Protein AF-A0A4U5VCC0-F1 (afdb_monomer_lite)

InterPro domains:
  IPR007768 Suppressor of fused [PTHR10928] (383-660)
  IPR020941 Suppressor of fused-like domain [PF05076] (296-382)
  IPR024314 Suppressor of fused C-terminal [PF12470] (432-649)
  IPR029063 S-adenosyl-L-methionine-dependent methyltransferase superfamily [G3DSA:3.40.50.150] (27-271)
  IPR029063 S-adenosyl-L-methionine-dependent methyltransferase superfamily [SSF53335] (46-266)
  IPR037181 Suppressor of fused, N-terminal [SSF103359] (263-441)
  IPR038489 Suppressor of fused, C-terminal domain superfamily [G3DSA:3.30.1360.230] (529-660)

Sequence (660 aa):
MDAVTETVTIGTLPPLHFLNETVFEKTASERKDEENILSRTSEQRSDLISGVYEGGLKVWECTYDLLELIEKDGETFGGKAILDLGCGAGLLGILALKRGAKQVHFQDYNSTVVEQLTVPNVILNCQEDDKVDSDDEEGSGKGKIQEKFGSKIKVKEEEDVEEGSPAPKKRAIDLSEQPLLAKCRFFSGDWSTFLALVKKEDPQPKYDIIFTSETIYNTAYYPTLHETLHKLLSPGGLVYLATKSHYFGVGGGLHLFETFVEQRGLQAIYGECRRLYPEQANPLQVTAIVKYWLGGPDPLDYISMYRSMGCPAQDIQEHWHYVSFGLSDLYGDNRVHEFTGPDGPSGFGFELTFRLKREVGETAPPTWPAELMQGLARYVFQSEELQAAQQWNGQGILELMRGVRVAGGPWLITDMRRGETIFDIDPHLQQERVDQGIETEGSNLSGVSAKCVWDDLSRPPEDEEDSRSICIGSQPRRLSDKDTEQIRETLRKGLEFNSKAALPPINSQRQSHERPPSRKDSLESESSAAIVPHELVRTRQLESVHLKFNQESGTLLPLCLRGRLLHGRHFTYKSINGDTAITFVSTGVEGAFATEEHPYAAHGPWLQILLTEEFVEQMLGDLQELNTREETKLPKEYSWPEKKLKISVLPDSVFDNPLQ

Foldseek 3Di:
DDQPWDWDDADPFDIAIFGALVSLQVCVVVDDDVPCLSVVCNVPVDCDDPPDHSDQRDDDPQVVVVVNVCVVVVDAQAAFEEEAEQQRQVRVQLSSLVRHHQAYEYEHADPCSQPPHNVVSSVVSQPPVVPPPPDDDDDDDDDDDDDDDDDDDDDDDDDDDDDDDDDDDDDDDDPPPGPSVVRYHYYYRDLVVVLVVQVVDVVRAAGLEYEYEAPFLAVLCLVSVVCSCVVRHDVNHYYDYTYAQHHPPRGTHDVVSVVVVQFPQVVVVLVVVCVQCVVCNDADKDAQPQAVLNVGLFQFGMKGKDWDPFDVVQLGATWIKIKTHGQFQRGQPPSPADRPDPPDAGRNNDIDMATAHDDPPDPHDDCVVVVVRSCVVPDDDDDVLVVLCQLFNDVLSVVLLCVPSQCAHVNHHDYPPDPDDSCRVPVCCVVVRSVVRLLPVFGLQQEDAFQKAKDFPPDDCVVVVVVCVCPDDPDRPADPPVNVVLVVVSRVVSVVVPPPPPDDDDDDDDDDDDDDDDDAAESDDDDDDDDDDDPDQDKDFGQAMEMEHALVVLLCLLSQLSRAQLVQHKYKYAYPQGRAMEIEGEQNYHPDPQDPVRQWMDRSRYIYGYDYNVVSVVVCVVSVVSNDPDPDDDFDKDDDVVSNYIYTHHHPVVRVDPDD

Secondary structure (DSSP, 8-state):
----EEEE--TTSPPEEEE-HHHHHHHGGGS--TTSHHHHHHHHS-S-BTTB----SSPPHHHHHHHHHHHHHT---TT-EEEEET-TT-HHHHHHHHTT-SEEEEEES-HHHIIIIIHHHHHHHHSSGGGSSS------------------------------PPPP------GGG-TTGGGEEEEES-HHHHHHHHTTSSSPP-EEEEEEES--S-GGGHHHHHHHHHHHEEEEEEEEEE--S--TTT---HHHHHHHHH-HHHHHHHHHHHHH-TT-SS-EEEE-SS-GGGT-S---SEEEEEEE--BGGGTBPPEEEEEEESSS-SSSSSSSS----SSS-STTS---EEEEEPPTT--S--SHHHHHHHHHTT-----HHHHHHHHS-HHHHHHHHHH-TTTTGGGT-B-TT--S-HHHH-THIIIIIIHHHHHHH--S--EEEESEEEEETTS-GGGHHHHGGGSSSSS--PPPHHHHHHHHHHHHHHHHTT---SS-----------PPPPPPPB------S--------PEEE-S-EEEEEEHHHHTTHHIIIIIIGGGT--EEEEESSSS-EEEEEETT-BS-S--SSS-EEEETTEEEEEE-HHHHHHHHHHTGGGSS-S-PPSPEEEEEGGGTEEEEEE-GGGTS-TT-

pLDDT: mean 74.33, std 22.96, range [22.16, 98.12]

Organism: Collichthys lucidus (NCBI:txid240159)

Structure (mmCIF, N/CA/C/O backbone):
data_AF-A0A4U5VCC0-F1
#
_entry.id   AF-A0A4U5VCC0-F1
#
loop_
_atom_site.group_PDB
_atom_site.id
_atom_site.type_symbol
_atom_site.label_atom_id
_atom_site.label_alt_id
_atom_site.label_comp_id
_atom_site.label_asym_id
_atom_site.label_entity_id
_atom_site.label_seq_id
_atom_site.pdbx_PDB_ins_code
_atom_site.Cartn_x
_atom_site.Cartn_y
_atom_site.Cartn_z
_atom_site.occupancy
_atom_site.B_iso_or_equiv
_atom_site.auth_seq_id
_atom_site.auth_comp_id
_atom_site.auth_asym_id
_atom_site.auth_atom_id
_atom_site.pdbx_PDB_model_num
ATOM 1 N N . MET A 1 1 ? 43.018 6.350 -51.421 1.00 35.34 1 MET A N 1
ATOM 2 C CA . MET A 1 1 ? 43.481 5.489 -50.319 1.00 35.34 1 MET A CA 1
ATOM 3 C C . MET A 1 1 ? 42.505 4.338 -50.239 1.00 35.34 1 MET A C 1
ATOM 5 O O . MET A 1 1 ? 41.310 4.604 -50.212 1.00 35.34 1 MET A O 1
ATOM 9 N N . ASP A 1 2 ? 43.002 3.108 -50.316 1.00 41.19 2 ASP A N 1
ATOM 10 C CA . ASP A 1 2 ? 42.174 1.903 -50.386 1.00 41.19 2 ASP A CA 1
ATOM 11 C C . ASP A 1 2 ? 41.414 1.716 -49.067 1.00 41.19 2 ASP A C 1
ATOM 13 O O . ASP A 1 2 ? 42.018 1.484 -48.018 1.00 41.19 2 ASP A O 1
ATOM 17 N N . ALA A 1 3 ? 40.089 1.872 -49.104 1.00 52.44 3 ALA A N 1
ATOM 18 C CA . ALA A 1 3 ? 39.234 1.458 -48.003 1.00 52.44 3 ALA A CA 1
ATOM 19 C C . ALA A 1 3 ? 39.302 -0.073 -47.918 1.00 52.44 3 ALA A C 1
ATOM 21 O O . ALA A 1 3 ? 39.011 -0.755 -48.898 1.00 52.44 3 ALA A O 1
ATOM 22 N N . VAL A 1 4 ? 39.719 -0.614 -46.771 1.00 65.50 4 VAL A N 1
ATOM 23 C CA . VAL A 1 4 ? 39.697 -2.061 -46.529 1.00 65.50 4 VAL A CA 1
ATOM 24 C C . VAL A 1 4 ? 38.245 -2.443 -46.252 1.00 65.50 4 VAL A C 1
ATOM 26 O O . VAL A 1 4 ? 37.751 -2.292 -45.136 1.00 65.50 4 VAL A O 1
ATOM 29 N N . THR A 1 5 ? 37.537 -2.835 -47.306 1.00 76.69 5 THR A N 1
ATOM 30 C CA . THR A 1 5 ? 36.194 -3.406 -47.223 1.00 76.69 5 THR A CA 1
ATOM 31 C C . THR A 1 5 ? 36.289 -4.854 -46.749 1.00 76.69 5 THR A C 1
ATOM 33 O O . THR A 1 5 ? 37.119 -5.628 -47.226 1.00 76.69 5 THR A O 1
ATOM 36 N N . GLU A 1 6 ? 35.432 -5.230 -45.808 1.00 84.25 6 GLU A N 1
ATOM 37 C CA . GLU A 1 6 ? 35.238 -6.611 -45.379 1.00 84.25 6 GLU A CA 1
ATOM 38 C C . GLU A 1 6 ? 33.937 -7.164 -45.946 1.00 84.25 6 GLU A C 1
ATOM 40 O O . GLU A 1 6 ? 33.022 -6.417 -46.293 1.00 84.25 6 GLU A O 1
ATOM 45 N N . THR A 1 7 ? 33.872 -8.487 -46.077 1.00 87.44 7 THR A N 1
ATOM 46 C CA . THR A 1 7 ? 32.692 -9.191 -46.585 1.00 87.44 7 THR A CA 1
ATOM 47 C C . THR A 1 7 ? 32.264 -10.241 -45.575 1.00 87.44 7 THR A C 1
ATOM 49 O O . THR A 1 7 ? 33.039 -11.133 -45.238 1.00 87.44 7 THR A O 1
ATOM 52 N N . VAL A 1 8 ? 31.019 -10.149 -45.123 1.00 88.44 8 VAL A N 1
ATOM 53 C CA . VAL A 1 8 ? 30.361 -11.158 -44.295 1.00 88.44 8 VAL A CA 1
ATOM 54 C C . VAL A 1 8 ? 29.601 -12.103 -45.214 1.00 88.44 8 VAL A C 1
ATOM 56 O O . VAL A 1 8 ? 28.812 -11.666 -46.051 1.00 88.44 8 VAL A O 1
ATOM 59 N N . THR A 1 9 ? 29.846 -13.405 -45.077 1.00 88.12 9 THR A N 1
ATOM 60 C CA . THR A 1 9 ? 29.120 -14.461 -45.795 1.00 88.12 9 THR A CA 1
ATOM 61 C C . THR A 1 9 ? 28.617 -15.475 -44.778 1.00 88.12 9 THR A C 1
ATOM 63 O O . THR A 1 9 ? 29.419 -16.082 -44.072 1.00 88.12 9 THR A O 1
ATOM 66 N N . ILE A 1 10 ? 27.298 -15.645 -44.694 1.00 86.75 10 ILE A N 1
ATOM 67 C CA . ILE A 1 10 ? 26.633 -16.547 -43.747 1.00 86.75 10 ILE A CA 1
ATOM 68 C C . ILE A 1 10 ? 25.672 -17.431 -44.538 1.00 86.75 10 ILE A C 1
ATOM 70 O O . ILE A 1 10 ? 24.708 -16.937 -45.116 1.00 86.75 10 ILE A O 1
ATOM 74 N N . GLY A 1 11 ? 25.937 -18.738 -44.568 1.00 86.31 11 GLY A N 1
ATOM 75 C CA . GLY A 1 11 ? 25.072 -19.707 -45.245 1.00 86.31 11 GLY A CA 1
ATOM 76 C C . GLY A 1 11 ? 24.782 -19.335 -46.703 1.00 86.31 11 GLY A C 1
ATOM 77 O O . GLY A 1 11 ? 25.705 -19.172 -47.500 1.00 86.31 11 GLY A O 1
ATOM 78 N N . THR A 1 12 ? 23.495 -19.225 -47.039 1.00 83.25 12 THR A N 1
ATOM 79 C CA . THR A 1 12 ? 22.993 -18.827 -48.364 1.00 83.25 12 THR A CA 1
ATOM 80 C C . THR A 1 12 ? 22.576 -17.356 -48.445 1.00 83.25 12 THR A C 1
ATOM 82 O O . THR A 1 12 ? 22.042 -16.926 -49.471 1.00 83.25 12 THR A O 1
ATOM 85 N N . LEU A 1 13 ? 22.839 -16.563 -47.398 1.00 86.25 13 LEU A N 1
ATOM 86 C CA . LEU A 1 13 ? 22.580 -15.126 -47.419 1.00 86.25 13 LEU A CA 1
ATOM 87 C C . LEU A 1 13 ? 23.432 -14.429 -48.489 1.00 86.25 13 LEU A C 1
ATOM 89 O O . LEU A 1 13 ? 24.574 -14.834 -48.735 1.00 86.25 13 LEU A O 1
ATOM 93 N N . PRO A 1 14 ? 22.919 -13.343 -49.100 1.00 85.81 14 PRO A N 1
ATOM 94 C CA . PRO A 1 14 ? 23.729 -12.523 -49.988 1.00 85.81 14 PRO A CA 1
ATOM 95 C C . PRO A 1 14 ? 24.944 -11.961 -49.230 1.00 85.81 14 PRO A C 1
ATOM 97 O O . PRO A 1 14 ? 24.809 -11.605 -48.054 1.00 85.81 14 PRO A O 1
ATOM 100 N N . PRO A 1 15 ? 26.116 -11.842 -49.882 1.00 89.31 15 PRO A N 1
ATOM 101 C CA . PRO A 1 15 ? 27.295 -11.273 -49.245 1.00 89.31 15 PRO A CA 1
ATOM 102 C C . PRO A 1 15 ? 27.006 -9.837 -48.798 1.00 89.31 15 PRO A C 1
ATOM 104 O O . PRO A 1 15 ? 26.383 -9.054 -49.527 1.00 89.31 15 PRO A O 1
ATOM 107 N N . LEU A 1 16 ? 27.429 -9.503 -47.578 1.00 91.00 16 LEU A N 1
ATOM 108 C CA . LEU A 1 16 ? 27.271 -8.172 -46.999 1.00 91.00 16 LEU A CA 1
ATOM 109 C C . LEU A 1 16 ? 28.639 -7.515 -46.881 1.00 91.00 16 LEU A C 1
ATOM 111 O O . LEU A 1 16 ? 29.520 -8.020 -46.186 1.00 91.00 16 LEU A O 1
ATOM 115 N N . HIS A 1 17 ? 28.809 -6.378 -47.541 1.00 89.69 17 HIS A N 1
ATOM 116 C CA . HIS A 1 17 ? 30.067 -5.640 -47.534 1.00 89.69 17 HIS A CA 1
ATOM 117 C C . HIS A 1 17 ? 30.022 -4.517 -46.502 1.00 89.69 17 HIS A C 1
ATOM 119 O O . HIS A 1 17 ? 29.018 -3.820 -46.386 1.00 89.69 17 HIS A O 1
ATOM 125 N N . PHE A 1 18 ? 31.091 -4.299 -45.751 1.00 88.50 18 PHE A N 1
ATOM 126 C CA . PHE A 1 18 ? 31.140 -3.187 -44.805 1.00 88.50 18 PHE A CA 1
ATOM 127 C C . PHE A 1 18 ? 32.556 -2.661 -44.622 1.00 88.50 18 PHE A C 1
ATOM 129 O O . PHE A 1 18 ? 33.545 -3.333 -44.909 1.00 88.50 18 PHE A O 1
ATOM 136 N N . LEU A 1 19 ? 32.655 -1.419 -44.168 1.00 83.81 19 LEU A N 1
ATOM 137 C CA . LEU A 1 19 ? 33.916 -0.792 -43.810 1.00 83.81 19 LEU A CA 1
ATOM 138 C C . LEU A 1 19 ? 34.361 -1.288 -42.429 1.00 83.81 19 LEU A C 1
ATOM 140 O O . LEU A 1 19 ? 33.620 -1.143 -41.458 1.00 83.81 19 LEU A O 1
ATOM 144 N N . ASN A 1 20 ? 35.575 -1.838 -42.337 1.00 69.88 20 ASN A N 1
ATOM 145 C CA . ASN A 1 20 ? 36.188 -2.197 -41.055 1.00 69.88 20 ASN A CA 1
ATOM 146 C C . ASN A 1 20 ? 36.581 -0.924 -40.268 1.00 69.88 20 ASN A C 1
ATOM 148 O O . ASN A 1 20 ? 37.001 0.080 -40.849 1.00 69.88 20 ASN A O 1
ATOM 152 N N . GLU A 1 21 ? 36.500 -1.003 -38.940 1.00 64.25 21 GLU A N 1
ATOM 153 C CA . GLU A 1 21 ? 37.083 -0.110 -37.929 1.00 64.25 21 GLU A CA 1
ATOM 154 C C . GLU A 1 21 ? 38.453 0.493 -38.317 1.00 64.25 21 GLU A C 1
ATOM 156 O O . GLU A 1 21 ? 38.661 1.699 -38.188 1.00 64.25 21 GLU A O 1
ATOM 161 N N . THR A 1 22 ? 39.364 -0.289 -38.911 1.00 61.38 22 THR A N 1
ATOM 162 C CA . THR A 1 22 ? 40.698 0.200 -39.329 1.00 61.38 22 THR A CA 1
ATOM 163 C C . THR A 1 22 ? 40.662 1.300 -40.400 1.00 61.38 22 THR A C 1
ATOM 165 O O . THR A 1 22 ? 41.627 2.056 -40.552 1.00 61.38 22 THR A O 1
ATOM 168 N N . VAL A 1 23 ? 39.567 1.420 -41.158 1.00 60.53 23 VAL A N 1
ATOM 169 C CA . VAL A 1 23 ? 39.352 2.520 -42.112 1.00 60.53 23 VAL A CA 1
ATOM 170 C C . VAL A 1 23 ? 39.083 3.829 -41.367 1.00 60.53 23 VAL A C 1
ATOM 172 O O . VAL A 1 23 ? 39.511 4.890 -41.829 1.00 60.53 23 VAL A O 1
ATOM 175 N N . PHE A 1 24 ? 38.441 3.772 -40.200 1.00 59.81 24 PHE A N 1
ATOM 176 C CA . PHE A 1 24 ? 38.159 4.940 -39.364 1.00 59.81 24 PHE A CA 1
ATOM 177 C C . PHE A 1 24 ? 39.407 5.417 -38.639 1.00 59.81 24 PHE A C 1
ATOM 179 O O . PHE A 1 24 ? 39.736 6.595 -38.749 1.00 59.81 24 PHE A O 1
ATOM 186 N N . GLU A 1 25 ? 40.174 4.508 -38.032 1.00 57.94 25 GLU A N 1
ATOM 187 C CA . GLU A 1 25 ? 41.455 4.843 -37.389 1.00 57.94 25 GLU A CA 1
ATOM 188 C C . GLU A 1 25 ? 42.418 5.565 -38.349 1.00 57.94 25 GLU A C 1
ATOM 190 O O . GLU A 1 25 ? 43.121 6.497 -37.964 1.00 57.94 25 GLU A O 1
ATOM 195 N N . LYS A 1 26 ? 42.435 5.159 -39.627 1.00 54.47 26 LYS A N 1
ATOM 196 C CA . LYS A 1 26 ? 43.341 5.712 -40.647 1.00 54.47 26 LYS A CA 1
ATOM 197 C C . LYS A 1 26 ? 42.837 6.986 -41.320 1.00 54.47 26 LYS A C 1
ATOM 199 O O . LYS A 1 26 ? 43.653 7.724 -41.862 1.00 54.47 26 LYS A O 1
ATOM 204 N N . THR A 1 27 ? 41.526 7.236 -41.323 1.00 53.00 27 THR A N 1
ATOM 205 C CA . THR A 1 27 ? 40.927 8.422 -41.968 1.00 53.00 27 THR A CA 1
ATOM 206 C C . THR A 1 27 ? 40.386 9.451 -40.971 1.00 53.00 27 THR A C 1
ATOM 208 O O . THR A 1 27 ? 39.885 10.492 -41.390 1.00 53.00 27 THR A O 1
ATOM 211 N N . ALA A 1 28 ? 40.550 9.217 -39.663 1.00 55.44 28 ALA A N 1
ATOM 212 C CA . ALA A 1 28 ? 40.112 10.103 -38.583 1.00 55.44 28 ALA A CA 1
ATOM 213 C C . ALA A 1 28 ? 40.630 11.546 -38.717 1.00 55.44 28 ALA A C 1
ATOM 215 O O . ALA A 1 28 ? 39.895 12.489 -38.445 1.00 55.44 28 ALA A O 1
ATOM 216 N N . SER A 1 29 ? 41.860 11.742 -39.207 1.00 48.59 29 SER A N 1
ATOM 217 C CA . SER A 1 29 ? 42.454 13.073 -39.418 1.00 48.59 29 SER A CA 1
ATOM 218 C C . SER A 1 29 ? 41.898 13.838 -40.626 1.00 48.59 29 SER A C 1
ATOM 220 O O . SER A 1 29 ? 42.160 15.031 -40.767 1.00 48.59 29 SER A O 1
ATOM 222 N N . GLU A 1 30 ? 41.175 13.165 -41.524 1.00 50.19 30 GLU A N 1
ATOM 223 C CA . GLU A 1 30 ? 40.646 13.734 -42.773 1.00 50.19 30 GLU A CA 1
ATOM 224 C C . GLU A 1 30 ? 39.135 14.017 -42.703 1.00 50.19 30 GLU A C 1
ATOM 226 O O . GLU A 1 30 ? 38.576 14.650 -43.604 1.00 50.19 30 GLU A O 1
ATOM 231 N N . ARG A 1 31 ? 38.461 13.568 -41.636 1.00 57.44 31 ARG A N 1
ATOM 232 C CA . ARG A 1 31 ? 37.010 13.686 -41.443 1.00 57.44 31 ARG A CA 1
ATOM 233 C C . ARG A 1 31 ? 36.691 14.701 -40.345 1.00 57.44 31 ARG A C 1
ATOM 235 O O . ARG A 1 31 ? 37.466 14.899 -39.417 1.00 57.44 31 ARG A O 1
ATOM 242 N N . LYS A 1 32 ? 35.540 15.372 -40.453 1.00 51.09 32 LYS A N 1
ATOM 243 C CA . LYS A 1 32 ? 35.037 16.222 -39.366 1.00 51.09 32 LYS A CA 1
ATOM 244 C C . LYS A 1 32 ? 34.480 15.322 -38.261 1.00 51.09 32 LYS A C 1
ATOM 246 O O . LYS A 1 32 ? 33.552 14.565 -38.522 1.00 51.09 32 LYS A O 1
ATOM 251 N N . ASP A 1 33 ? 35.063 15.411 -37.071 1.00 56.75 33 ASP A N 1
ATOM 252 C CA . ASP A 1 33 ? 34.663 14.690 -35.856 1.00 56.75 33 ASP A CA 1
ATOM 253 C C . ASP A 1 33 ? 34.092 15.693 -34.843 1.00 56.75 33 ASP A C 1
ATOM 255 O O . ASP A 1 33 ? 34.781 16.130 -33.925 1.00 56.75 33 ASP A O 1
ATOM 259 N N . GLU A 1 34 ? 32.858 16.159 -35.060 1.00 55.75 34 GLU A N 1
ATOM 260 C CA . GLU A 1 34 ? 32.248 17.182 -34.190 1.00 55.75 34 GLU A CA 1
ATOM 261 C C . GLU A 1 34 ? 31.936 16.644 -32.776 1.00 55.75 34 GLU A C 1
ATOM 263 O O . GLU A 1 34 ? 31.886 17.417 -31.819 1.00 55.75 34 GLU A O 1
ATOM 268 N N . GLU A 1 35 ? 31.794 15.321 -32.631 1.00 55.94 35 GLU A N 1
ATOM 269 C CA . GLU A 1 35 ? 31.449 14.621 -31.384 1.00 55.94 35 GLU A CA 1
ATOM 270 C C . GLU A 1 35 ? 32.690 14.087 -30.622 1.00 55.94 35 GLU A C 1
ATOM 272 O O . GLU A 1 35 ? 32.552 13.553 -29.522 1.00 55.94 35 GLU A O 1
ATOM 277 N N . ASN A 1 36 ? 33.909 14.286 -31.149 1.00 56.38 36 ASN A N 1
ATOM 278 C CA . ASN A 1 36 ? 35.186 13.769 -30.617 1.00 56.38 36 ASN A CA 1
ATOM 279 C C . ASN A 1 36 ? 35.242 12.233 -30.452 1.00 56.38 36 ASN A C 1
ATOM 281 O O . ASN A 1 36 ? 35.995 11.727 -29.616 1.00 56.38 36 ASN A O 1
ATOM 285 N N . ILE A 1 37 ? 34.458 11.484 -31.226 1.00 59.19 37 ILE A N 1
ATOM 286 C CA . ILE A 1 37 ? 34.394 10.020 -31.130 1.00 59.19 37 ILE A CA 1
ATOM 287 C C . ILE A 1 37 ? 35.696 9.420 -31.670 1.00 59.19 37 ILE A C 1
ATOM 289 O O . ILE A 1 37 ? 36.333 8.593 -31.023 1.00 59.19 37 ILE A O 1
ATOM 293 N N . LEU A 1 38 ? 36.149 9.898 -32.831 1.00 56.09 38 LEU A N 1
ATOM 294 C CA . LEU A 1 38 ? 37.339 9.386 -33.513 1.00 56.09 38 LEU A CA 1
ATOM 295 C C . LEU A 1 38 ? 38.626 9.746 -32.758 1.00 56.09 38 LEU A C 1
ATOM 297 O O . LEU A 1 38 ? 39.565 8.949 -32.705 1.00 56.09 38 LEU A O 1
ATOM 301 N N . SER A 1 39 ? 38.670 10.936 -32.152 1.00 56.03 39 SER A N 1
ATOM 302 C CA . SER A 1 39 ? 39.817 11.363 -31.341 1.00 56.03 39 SER A CA 1
ATOM 303 C C . SER A 1 39 ? 39.975 10.541 -30.053 1.00 56.03 39 SER A C 1
ATOM 305 O O . SER A 1 39 ? 41.093 10.133 -29.736 1.00 56.03 39 SER A O 1
ATOM 307 N N . ARG A 1 40 ? 38.885 10.202 -29.352 1.00 54.53 40 ARG A N 1
ATOM 308 C CA . ARG A 1 40 ? 38.934 9.478 -28.067 1.00 54.53 40 ARG A CA 1
ATOM 309 C C . ARG A 1 40 ? 39.209 7.980 -28.182 1.00 54.53 40 ARG A C 1
ATOM 311 O O . ARG A 1 40 ? 40.006 7.462 -27.395 1.00 54.53 40 ARG A O 1
ATOM 318 N N . THR A 1 41 ? 38.647 7.300 -29.184 1.00 53.69 41 THR A N 1
ATOM 319 C CA . THR A 1 41 ? 38.921 5.872 -29.442 1.00 53.69 41 THR A CA 1
ATOM 320 C C . THR A 1 41 ? 40.419 5.623 -29.670 1.00 53.69 41 THR A C 1
ATOM 322 O O . THR A 1 41 ? 40.988 4.660 -29.149 1.00 53.69 41 THR A O 1
ATOM 325 N N . SER A 1 42 ? 41.097 6.551 -30.362 1.00 52.59 42 SER A N 1
ATOM 326 C CA . SER A 1 42 ? 42.538 6.469 -30.640 1.00 52.59 42 SER A CA 1
ATOM 327 C C . SER A 1 42 ? 43.427 6.582 -29.389 1.00 52.59 42 SER A C 1
ATOM 329 O O . SER A 1 42 ? 44.506 5.985 -29.342 1.00 52.59 42 SER A O 1
ATOM 331 N N . GLU A 1 43 ? 42.972 7.300 -28.355 1.00 53.28 43 GLU A N 1
ATOM 332 C CA . GLU A 1 43 ? 43.733 7.541 -27.123 1.00 53.28 43 GLU A CA 1
ATOM 333 C C . GLU A 1 43 ? 43.588 6.404 -26.099 1.00 53.28 43 GLU A C 1
ATOM 335 O O . GLU A 1 43 ? 44.539 6.119 -25.367 1.00 53.28 43 GLU A O 1
ATOM 340 N N . GLN A 1 44 ? 42.427 5.737 -26.038 1.00 50.22 44 GLN A N 1
ATOM 341 C CA . GLN A 1 44 ? 42.101 4.815 -24.938 1.00 50.22 44 GLN A CA 1
ATOM 342 C C . GLN A 1 44 ? 42.161 3.318 -25.281 1.00 50.22 44 GLN A C 1
ATOM 344 O O . GLN A 1 44 ? 42.157 2.504 -24.356 1.00 50.22 44 GLN A O 1
ATOM 349 N N . ARG A 1 45 ? 42.266 2.926 -26.565 1.00 50.66 45 ARG A N 1
ATOM 350 C CA . ARG A 1 45 ? 42.290 1.507 -27.014 1.00 50.66 45 ARG A CA 1
ATOM 351 C C . ARG A 1 45 ? 41.174 0.637 -26.394 1.00 50.66 45 ARG A C 1
ATOM 353 O O . ARG A 1 45 ? 41.358 -0.565 -26.196 1.00 50.66 45 ARG A O 1
ATOM 360 N N . SER A 1 46 ? 40.054 1.248 -26.022 1.00 44.97 46 SER A N 1
ATOM 361 C CA . SER A 1 46 ? 38.918 0.611 -25.360 1.00 44.97 46 SER A CA 1
ATOM 362 C C . SER A 1 46 ? 37.654 1.385 -25.709 1.00 44.97 46 SER A C 1
ATOM 364 O O . SER A 1 46 ? 37.555 2.558 -25.367 1.00 44.97 46 SER A O 1
ATOM 366 N N . ASP A 1 47 ? 36.680 0.707 -26.316 1.00 47.97 47 ASP A N 1
ATOM 367 C CA . ASP A 1 47 ? 35.383 1.286 -26.719 1.00 47.97 47 ASP A CA 1
ATOM 368 C C . ASP A 1 47 ? 34.371 1.368 -25.560 1.00 47.97 47 ASP A C 1
ATOM 370 O O . ASP A 1 47 ? 33.198 1.691 -25.745 1.00 47.97 47 ASP A O 1
ATOM 374 N N . LEU A 1 48 ? 34.792 1.000 -24.345 1.00 44.12 48 LEU A N 1
ATOM 375 C CA . LEU A 1 48 ? 33.944 0.931 -23.157 1.00 44.12 48 LEU A CA 1
ATOM 376 C C . LEU A 1 48 ? 34.509 1.820 -22.047 1.00 44.12 48 LEU A C 1
ATOM 378 O O . LEU A 1 48 ? 35.447 1.439 -21.344 1.00 44.12 48 LEU A O 1
ATOM 382 N N . ILE A 1 49 ? 33.882 2.982 -21.858 1.00 42.44 49 ILE A N 1
ATOM 383 C CA . ILE A 1 49 ? 34.062 3.856 -20.694 1.00 42.44 49 ILE A CA 1
ATOM 384 C C . ILE A 1 49 ? 32.718 3.942 -19.963 1.00 42.44 49 ILE A C 1
ATOM 386 O O . ILE A 1 49 ? 31.678 4.221 -20.557 1.00 42.44 49 ILE A O 1
ATOM 390 N N . SER A 1 50 ? 32.714 3.695 -18.653 1.00 34.88 50 SER A N 1
ATOM 391 C CA . SER A 1 50 ? 31.490 3.778 -17.848 1.00 34.88 50 SER A CA 1
ATOM 392 C C . SER A 1 50 ? 30.973 5.224 -17.794 1.00 34.88 50 SER A C 1
ATOM 394 O O . SER A 1 50 ? 31.690 6.121 -17.354 1.00 34.88 50 SER A O 1
ATOM 396 N N . GLY A 1 51 ? 29.732 5.452 -18.239 1.00 36.50 51 GLY A N 1
ATOM 397 C CA . GLY A 1 51 ? 29.045 6.751 -18.152 1.00 36.50 51 GLY A CA 1
ATOM 398 C C . GLY A 1 51 ? 29.099 7.649 -19.397 1.00 36.50 51 GLY A C 1
ATOM 399 O O . GLY A 1 51 ? 28.480 8.710 -19.378 1.00 36.50 51 GLY A O 1
ATOM 400 N N . VAL A 1 52 ? 29.768 7.239 -20.480 1.00 41.22 52 VAL A N 1
ATOM 401 C CA . VAL A 1 52 ? 29.764 7.933 -21.784 1.00 41.22 52 VAL A CA 1
ATOM 402 C C . VAL A 1 52 ? 29.602 6.872 -22.875 1.00 41.22 52 VAL A C 1
ATOM 404 O O . VAL A 1 52 ? 30.368 5.915 -22.911 1.00 41.22 52 VAL A O 1
ATOM 407 N N . TYR A 1 53 ? 28.574 6.977 -23.722 1.00 45.75 53 TYR A N 1
ATOM 408 C CA . TYR A 1 53 ? 28.364 6.009 -24.803 1.00 45.75 53 TYR A CA 1
ATOM 409 C C . TYR A 1 53 ? 29.224 6.370 -26.020 1.00 45.75 53 TYR A C 1
ATOM 411 O O . TYR A 1 53 ? 28.954 7.367 -26.680 1.00 45.75 53 TYR A O 1
ATOM 419 N N . GLU A 1 54 ? 30.231 5.544 -26.314 1.00 52.12 54 GLU A N 1
ATOM 420 C CA . GLU A 1 54 ? 31.126 5.646 -27.482 1.00 52.12 54 GLU A CA 1
ATOM 421 C C . GLU A 1 54 ? 31.043 4.358 -28.344 1.00 52.12 54 GLU A C 1
ATOM 423 O O . GLU A 1 54 ? 32.044 3.835 -28.820 1.00 52.12 54 GLU A O 1
ATOM 428 N N . GLY A 1 55 ? 29.839 3.789 -28.510 1.00 57.09 55 GLY A N 1
ATOM 429 C CA . GLY A 1 55 ? 29.601 2.579 -29.312 1.00 57.09 55 GLY A CA 1
ATOM 430 C C . GLY A 1 55 ? 29.104 2.877 -30.733 1.00 57.09 55 GLY A C 1
ATOM 431 O O . GLY A 1 55 ? 28.358 3.832 -30.938 1.00 57.09 55 GLY A O 1
ATOM 432 N N . GLY A 1 56 ? 29.503 2.049 -31.711 1.00 55.44 56 GLY A N 1
ATOM 433 C CA . GLY A 1 56 ? 28.927 2.043 -33.071 1.00 55.44 56 GLY A CA 1
ATOM 434 C C . GLY A 1 56 ? 29.910 1.770 -34.218 1.00 55.44 56 GLY A C 1
ATOM 435 O O . GLY A 1 56 ? 29.480 1.387 -35.302 1.00 55.44 56 GLY A O 1
ATOM 436 N N . LEU A 1 57 ? 31.221 1.919 -33.986 1.00 62.88 57 LEU A N 1
ATOM 437 C CA . LEU A 1 57 ? 32.265 1.726 -35.011 1.00 62.88 57 LEU A CA 1
ATOM 438 C C . LEU A 1 57 ? 32.641 0.257 -35.252 1.00 62.88 57 LEU A C 1
ATOM 440 O O . LEU A 1 57 ? 33.153 -0.090 -36.316 1.00 62.88 57 LEU A O 1
ATOM 444 N N . LYS A 1 58 ? 32.353 -0.606 -34.276 1.00 72.56 58 LYS A N 1
ATOM 445 C CA . LYS A 1 58 ? 32.612 -2.041 -34.327 1.00 72.56 58 LYS A CA 1
ATOM 446 C C . LYS A 1 58 ? 31.331 -2.823 -34.591 1.00 72.56 58 LYS A C 1
ATOM 448 O O . LYS A 1 58 ? 30.292 -2.559 -33.988 1.00 72.56 58 LYS A O 1
ATOM 453 N N . VAL A 1 59 ? 31.429 -3.844 -35.441 1.00 81.56 59 VAL A N 1
ATOM 454 C CA . VAL A 1 59 ? 30.383 -4.865 -35.568 1.00 81.56 59 VAL A CA 1
ATOM 455 C C . VAL A 1 59 ? 30.551 -5.875 -34.437 1.00 81.56 59 VAL A C 1
ATOM 457 O O . VAL A 1 59 ? 31.572 -6.559 -34.348 1.00 81.56 59 VAL A O 1
ATOM 460 N N . TRP A 1 60 ? 29.556 -5.958 -33.561 1.00 82.56 60 TRP A N 1
ATOM 461 C CA . TRP A 1 60 ? 29.560 -6.886 -32.433 1.00 82.56 60 TRP A CA 1
ATOM 462 C C . TRP A 1 60 ? 29.082 -8.286 -32.833 1.00 82.56 60 TRP A C 1
ATOM 464 O O . TRP A 1 60 ? 28.314 -8.442 -33.781 1.00 82.56 60 TRP A O 1
ATOM 474 N N . GLU A 1 61 ? 29.519 -9.298 -32.076 1.00 85.88 61 GLU A N 1
ATOM 475 C CA . GLU A 1 61 ? 29.198 -10.722 -32.290 1.00 85.88 61 GLU A CA 1
ATOM 476 C C . GLU A 1 61 ? 27.687 -10.970 -32.428 1.00 85.88 61 GLU A C 1
ATOM 478 O O . GLU A 1 61 ? 27.254 -11.622 -33.371 1.00 85.88 61 GLU A O 1
ATOM 483 N N . CYS A 1 62 ? 26.876 -10.310 -31.598 1.00 87.62 62 CYS A N 1
ATOM 484 C CA . CYS A 1 62 ? 25.419 -10.437 -31.606 1.00 87.62 62 CYS A CA 1
ATOM 485 C C . CYS A 1 62 ? 24.750 -10.021 -32.926 1.00 87.62 62 CYS A C 1
ATOM 487 O O . CYS A 1 62 ? 23.661 -10.495 -33.248 1.00 87.62 62 CYS A O 1
ATOM 489 N N . THR A 1 63 ? 25.398 -9.169 -33.726 1.00 91.81 63 THR A N 1
ATOM 490 C CA . THR A 1 63 ? 24.919 -8.853 -35.077 1.00 91.81 63 THR A CA 1
ATOM 491 C C . THR A 1 63 ? 25.072 -10.056 -36.006 1.00 91.81 63 THR A C 1
ATOM 493 O O . THR A 1 63 ? 24.175 -10.322 -36.802 1.00 91.81 63 THR A O 1
ATOM 496 N N . TYR A 1 64 ? 26.167 -10.812 -35.887 1.00 92.06 64 TYR A N 1
ATOM 497 C CA . TYR A 1 64 ? 26.368 -12.054 -36.635 1.00 92.06 64 TYR A CA 1
ATOM 498 C C . TYR A 1 64 ? 25.415 -13.153 -36.158 1.00 92.06 64 TYR A C 1
ATOM 500 O O . TYR A 1 64 ? 24.810 -13.812 -37.000 1.00 92.06 64 TYR A O 1
ATOM 508 N N . ASP A 1 65 ? 25.185 -13.270 -34.846 1.00 92.19 65 ASP A N 1
ATOM 509 C CA . ASP A 1 65 ? 24.213 -14.221 -34.284 1.00 92.19 65 ASP A CA 1
ATOM 510 C C . ASP A 1 65 ? 22.806 -14.011 -34.870 1.00 92.19 65 ASP A C 1
ATOM 512 O O . ASP A 1 65 ? 22.124 -14.969 -35.237 1.00 92.19 65 ASP A O 1
ATOM 516 N N . LEU A 1 66 ? 22.367 -12.751 -35.011 1.00 92.62 66 LEU A N 1
ATOM 517 C CA . LEU A 1 66 ? 21.084 -12.440 -35.649 1.00 92.62 66 LEU A CA 1
ATOM 518 C C . LEU A 1 66 ? 21.067 -12.783 -37.136 1.00 92.62 66 LEU A C 1
ATOM 520 O O . LEU A 1 66 ? 20.056 -13.287 -37.618 1.00 92.62 66 LEU A O 1
ATOM 524 N N . LEU A 1 67 ? 22.154 -12.532 -37.870 1.00 93.50 67 LEU A N 1
ATOM 525 C CA . LEU A 1 67 ? 22.245 -12.909 -39.283 1.00 93.50 67 LEU A CA 1
ATOM 526 C C . LEU A 1 67 ? 22.152 -14.436 -39.455 1.00 93.50 67 LEU A C 1
ATOM 528 O O . LEU A 1 67 ? 21.417 -14.907 -40.324 1.00 93.50 67 LEU A O 1
ATOM 532 N N . GLU A 1 68 ? 22.834 -15.210 -38.609 1.00 92.38 68 GLU A N 1
ATOM 533 C CA . GLU A 1 68 ? 22.749 -16.676 -38.597 1.00 92.38 68 GLU A CA 1
ATOM 534 C C . GLU A 1 68 ? 21.348 -17.177 -38.232 1.00 92.38 68 GLU A C 1
ATOM 536 O O . GLU A 1 68 ? 20.837 -18.102 -38.869 1.00 92.38 68 GLU A O 1
ATOM 541 N N . LEU A 1 69 ? 20.698 -16.550 -37.247 1.00 91.00 69 LEU A N 1
ATOM 542 C CA . LEU A 1 69 ? 19.325 -16.873 -36.860 1.00 91.00 69 LEU A CA 1
ATOM 543 C C . LEU A 1 69 ? 18.339 -16.609 -38.007 1.00 91.00 69 LEU A C 1
ATOM 545 O O . LEU A 1 69 ? 17.541 -17.479 -38.340 1.00 91.00 69 LEU A O 1
ATOM 549 N N . ILE A 1 70 ? 18.432 -15.442 -38.652 1.00 90.69 70 ILE A N 1
ATOM 550 C CA . ILE A 1 70 ? 17.594 -15.054 -39.798 1.00 90.69 70 ILE A CA 1
ATOM 551 C C . ILE A 1 70 ? 17.753 -16.038 -40.961 1.00 90.69 70 ILE A C 1
ATOM 553 O O . ILE A 1 70 ? 16.771 -16.381 -41.623 1.00 90.69 70 ILE A O 1
ATOM 557 N N . GLU A 1 71 ? 18.981 -16.487 -41.226 1.00 88.62 71 GLU A N 1
ATOM 558 C CA . GLU A 1 71 ? 19.246 -17.496 -42.250 1.00 88.62 71 GLU A CA 1
ATOM 559 C C . GLU A 1 71 ? 18.617 -18.841 -41.893 1.00 88.62 71 GLU A C 1
ATOM 561 O O . GLU A 1 71 ? 17.915 -19.440 -42.708 1.00 88.62 71 GLU A O 1
ATOM 566 N N . LYS A 1 72 ? 18.830 -19.296 -40.657 1.00 88.81 72 LYS A N 1
ATOM 567 C CA . LYS A 1 72 ? 18.286 -20.557 -40.153 1.00 88.81 72 LYS A CA 1
ATOM 568 C C . LYS A 1 72 ? 16.757 -20.585 -40.200 1.00 88.81 72 LYS A C 1
ATOM 570 O O . LYS A 1 72 ? 16.184 -21.608 -40.573 1.00 88.81 72 LYS A O 1
ATOM 575 N N . ASP A 1 73 ? 16.118 -19.480 -39.833 1.00 85.88 73 ASP A N 1
ATOM 576 C CA . ASP A 1 73 ? 14.660 -19.363 -39.789 1.00 85.88 73 ASP A CA 1
ATOM 577 C C . ASP A 1 73 ? 14.056 -19.097 -41.180 1.00 85.88 73 ASP A C 1
ATOM 579 O O . ASP A 1 73 ? 12.841 -19.188 -41.363 1.00 85.88 73 ASP A O 1
ATOM 583 N N . GLY A 1 74 ? 14.891 -18.817 -42.190 1.00 80.88 74 GLY A N 1
ATOM 584 C CA . GLY A 1 74 ? 14.450 -18.565 -43.561 1.00 80.88 74 GLY A CA 1
ATOM 585 C C . GLY A 1 74 ? 13.598 -17.301 -43.690 1.00 80.88 74 GLY A C 1
ATOM 586 O O . GLY A 1 74 ? 12.725 -17.230 -44.558 1.00 80.88 74 GLY A O 1
ATOM 587 N N . GLU A 1 75 ? 13.828 -16.315 -42.822 1.00 80.81 75 GLU A N 1
ATOM 588 C CA . GLU A 1 75 ? 12.989 -15.124 -42.732 1.00 80.81 75 GLU A CA 1
ATOM 589 C C . GLU A 1 75 ? 12.975 -14.321 -44.035 1.00 80.81 75 GLU A C 1
ATOM 591 O O . GLU A 1 75 ? 13.987 -14.137 -44.721 1.00 80.81 75 GLU A O 1
ATOM 596 N N . THR A 1 76 ? 11.788 -13.825 -44.384 1.00 83.31 76 THR A N 1
ATOM 597 C CA . THR A 1 76 ? 11.565 -13.083 -45.630 1.00 83.31 76 THR A CA 1
ATOM 598 C C . THR A 1 76 ? 11.213 -11.634 -45.339 1.00 83.31 76 THR A C 1
ATOM 600 O O . THR A 1 76 ? 10.388 -11.328 -44.474 1.00 83.31 76 THR A O 1
ATOM 603 N N . PHE A 1 77 ? 11.829 -10.725 -46.095 1.00 91.75 77 PHE A N 1
ATOM 604 C CA . PHE A 1 77 ? 11.678 -9.279 -45.913 1.00 91.75 77 PHE A CA 1
ATOM 605 C C . PHE A 1 77 ? 10.814 -8.626 -46.996 1.00 91.75 77 PHE A C 1
ATOM 607 O O . PHE A 1 77 ? 10.515 -7.439 -46.906 1.00 91.75 77 PHE A O 1
ATOM 614 N N . GLY A 1 78 ? 10.355 -9.401 -47.983 1.00 90.06 78 GLY A N 1
ATOM 615 C CA . GLY A 1 78 ? 9.541 -8.933 -49.103 1.00 90.06 78 GLY A CA 1
ATOM 616 C C . GLY A 1 78 ? 8.355 -8.075 -48.661 1.00 90.06 78 GLY A C 1
ATOM 617 O O . GLY A 1 78 ? 7.447 -8.554 -47.988 1.00 90.06 78 GLY A O 1
ATOM 618 N N . GLY A 1 79 ? 8.362 -6.797 -49.043 1.00 88.44 79 GLY A N 1
ATOM 619 C CA . GLY A 1 79 ? 7.255 -5.873 -48.781 1.00 88.44 79 GLY A CA 1
ATOM 620 C C . GLY A 1 79 ? 7.138 -5.350 -47.341 1.00 88.44 79 GLY A C 1
ATOM 621 O O . GLY A 1 79 ? 6.279 -4.500 -47.100 1.00 88.44 79 GLY A O 1
ATOM 622 N N . LYS A 1 80 ? 7.996 -5.792 -46.412 1.00 94.94 80 LYS A N 1
ATOM 623 C CA . LYS A 1 80 ? 7.974 -5.385 -44.997 1.00 94.94 80 LYS A CA 1
ATOM 624 C C . LYS A 1 80 ? 8.637 -4.018 -44.775 1.00 94.94 80 LYS A C 1
ATOM 626 O O . LYS A 1 80 ? 9.581 -3.654 -45.484 1.00 94.94 80 LYS A O 1
ATOM 631 N N . ALA A 1 81 ? 8.150 -3.266 -43.791 1.00 96.69 81 ALA A N 1
ATOM 632 C CA . ALA A 1 81 ? 8.788 -2.066 -43.259 1.00 96.69 81 ALA A CA 1
ATOM 633 C C . ALA A 1 81 ? 9.708 -2.435 -42.088 1.00 96.69 81 ALA A C 1
ATOM 635 O O . ALA A 1 81 ? 9.261 -3.033 -41.109 1.00 96.69 81 ALA A O 1
ATOM 636 N N . ILE A 1 82 ? 10.985 -2.067 -42.189 1.00 97.75 82 ILE A N 1
ATOM 637 C CA . ILE A 1 82 ? 12.043 -2.520 -41.280 1.00 97.75 82 ILE A CA 1
ATOM 638 C C . ILE A 1 82 ? 12.681 -1.325 -40.572 1.00 97.75 82 ILE A C 1
ATOM 640 O O . ILE A 1 82 ? 12.929 -0.293 -41.200 1.00 97.75 82 ILE A O 1
ATOM 644 N N . LEU A 1 83 ? 12.973 -1.479 -39.282 1.00 98.06 83 LEU A N 1
ATOM 645 C CA . LEU A 1 83 ? 13.789 -0.546 -38.508 1.00 98.06 83 LEU A CA 1
ATOM 646 C C . LEU A 1 83 ? 15.020 -1.271 -37.957 1.00 98.06 83 LEU A C 1
ATOM 648 O O . LEU A 1 83 ? 14.874 -2.262 -37.252 1.00 98.06 83 LEU A O 1
ATOM 652 N N . ASP A 1 84 ? 16.209 -0.757 -38.247 1.00 97.75 84 ASP A N 1
ATOM 653 C CA . ASP A 1 84 ? 17.472 -1.155 -37.624 1.00 97.75 84 ASP A CA 1
ATOM 654 C C . ASP A 1 84 ? 17.818 -0.118 -36.539 1.00 97.75 84 ASP A C 1
ATOM 656 O O . ASP A 1 84 ? 18.198 1.014 -36.852 1.00 97.75 84 ASP A O 1
ATOM 660 N N . LEU A 1 85 ? 17.546 -0.458 -35.272 1.00 96.38 85 LEU A N 1
ATOM 661 C CA . LEU A 1 85 ? 17.603 0.437 -34.110 1.00 96.38 85 LEU A CA 1
ATOM 662 C C . LEU A 1 85 ? 18.896 0.212 -33.310 1.00 96.38 85 LEU A C 1
ATOM 664 O O . LEU A 1 85 ? 19.088 -0.856 -32.722 1.00 96.38 85 LEU A O 1
ATOM 668 N N . GLY A 1 86 ? 19.739 1.243 -33.227 1.00 92.69 86 GLY A N 1
ATOM 669 C CA . GLY A 1 86 ? 21.132 1.107 -32.791 1.00 92.69 86 GLY A CA 1
ATOM 670 C C . GLY A 1 86 ? 21.977 0.424 -33.867 1.00 92.69 86 GLY A C 1
ATOM 671 O O . GLY A 1 86 ? 22.631 -0.579 -33.600 1.00 92.69 86 GLY A O 1
ATOM 672 N N . CYS A 1 87 ? 21.881 0.904 -35.109 1.00 92.38 87 CYS A N 1
ATOM 673 C CA . CYS A 1 87 ? 22.285 0.139 -36.283 1.00 92.38 87 CYS A CA 1
ATOM 674 C C . CYS A 1 87 ? 23.800 -0.036 -36.458 1.00 92.38 87 CYS A C 1
ATOM 676 O O . CYS A 1 87 ? 24.210 -0.976 -37.143 1.00 92.38 87 CYS A O 1
ATOM 678 N N . GLY A 1 88 ? 24.648 0.847 -35.911 1.00 90.56 88 GLY A N 1
ATOM 679 C CA . GLY A 1 88 ? 26.099 0.787 -36.126 1.00 90.56 88 GLY A CA 1
ATOM 680 C C . GLY A 1 88 ? 26.464 0.667 -37.614 1.00 90.56 88 GLY A C 1
ATOM 681 O O . GLY A 1 88 ? 26.138 1.532 -38.428 1.00 90.56 88 GLY A O 1
ATOM 682 N N . ALA A 1 89 ? 27.082 -0.449 -38.009 1.00 90.50 89 ALA A N 1
ATOM 683 C CA . ALA A 1 89 ? 27.426 -0.724 -39.408 1.00 90.50 89 ALA A CA 1
ATOM 684 C C . ALA A 1 89 ? 26.227 -0.949 -40.355 1.00 90.50 89 ALA A C 1
ATOM 686 O O . ALA A 1 89 ? 26.417 -0.905 -41.571 1.00 90.50 89 ALA A O 1
ATOM 687 N N . GLY A 1 90 ? 25.022 -1.189 -39.830 1.00 93.38 90 GLY A N 1
ATOM 688 C CA . GLY A 1 90 ? 23.779 -1.333 -40.597 1.00 93.38 90 GLY A CA 1
ATOM 689 C C . GLY A 1 90 ? 23.581 -2.686 -41.286 1.00 93.38 90 GLY A C 1
ATOM 690 O O . GLY A 1 90 ? 22.764 -2.790 -42.197 1.00 93.38 90 GLY A O 1
ATOM 691 N N . LEU A 1 91 ? 24.329 -3.728 -40.908 1.00 94.44 91 LEU A N 1
ATOM 692 C CA . LEU A 1 91 ? 24.315 -5.018 -41.615 1.00 94.44 91 LEU A CA 1
ATOM 693 C C . LEU A 1 91 ? 22.927 -5.684 -41.658 1.00 94.44 91 LEU A C 1
ATOM 695 O O . LEU A 1 91 ? 22.557 -6.241 -42.691 1.00 94.44 91 LEU A O 1
ATOM 699 N N . LEU A 1 92 ? 22.149 -5.605 -40.572 1.00 95.75 92 LEU A N 1
ATOM 700 C CA . LEU A 1 92 ? 20.814 -6.213 -40.489 1.00 95.75 92 LEU A CA 1
ATOM 701 C C . LEU A 1 92 ? 19.825 -5.499 -41.418 1.00 95.75 92 LEU A C 1
ATOM 703 O O . LEU A 1 92 ? 19.115 -6.146 -42.193 1.00 95.75 92 LEU A O 1
ATOM 707 N N . GLY A 1 93 ? 19.828 -4.164 -41.415 1.00 95.69 93 GLY A N 1
ATOM 708 C CA . GLY A 1 93 ? 19.033 -3.377 -42.351 1.00 95.69 93 GLY A CA 1
ATOM 709 C C . GLY A 1 93 ? 19.455 -3.567 -43.815 1.00 95.69 93 GLY A C 1
ATOM 710 O O . GLY A 1 93 ? 18.590 -3.677 -44.686 1.00 95.69 93 GLY A O 1
ATOM 711 N N . ILE A 1 94 ? 20.758 -3.673 -44.106 1.00 95.19 94 ILE A N 1
ATOM 712 C CA . ILE A 1 94 ? 21.269 -3.949 -45.463 1.00 95.19 94 ILE A CA 1
ATOM 713 C C . ILE A 1 94 ? 20.805 -5.326 -45.950 1.00 95.19 94 ILE A C 1
ATOM 715 O O . ILE A 1 94 ? 20.356 -5.449 -47.091 1.00 95.19 94 ILE A O 1
ATOM 719 N N . LEU A 1 95 ? 20.860 -6.353 -45.096 1.00 94.38 95 LEU A N 1
ATOM 720 C CA . LEU A 1 95 ? 20.344 -7.676 -45.439 1.00 94.38 95 LEU A CA 1
ATOM 721 C C . LEU A 1 95 ? 18.855 -7.612 -45.794 1.00 94.38 95 LEU A C 1
ATOM 723 O O . LEU A 1 95 ? 18.433 -8.162 -46.814 1.00 94.38 95 LEU A O 1
ATOM 727 N N . ALA A 1 96 ? 18.062 -6.927 -44.969 1.00 94.44 96 ALA A N 1
ATOM 728 C CA . ALA A 1 96 ? 16.634 -6.784 -45.207 1.00 94.44 96 ALA A CA 1
ATOM 729 C C . ALA A 1 96 ? 16.345 -6.046 -46.525 1.00 94.44 96 ALA A C 1
ATOM 731 O O . ALA A 1 96 ? 15.451 -6.447 -47.275 1.00 94.44 96 ALA A O 1
ATOM 732 N N . LEU A 1 97 ? 17.142 -5.021 -46.850 1.00 93.00 97 LEU A N 1
ATOM 733 C CA . LEU A 1 97 ? 17.069 -4.297 -48.119 1.00 93.00 97 LEU A CA 1
ATOM 734 C C . LEU A 1 97 ? 17.341 -5.221 -49.316 1.00 93.00 97 LEU A C 1
ATOM 736 O O . LEU A 1 97 ? 16.507 -5.295 -50.222 1.00 93.00 97 LEU A O 1
ATOM 740 N N . LYS A 1 98 ? 18.448 -5.978 -49.282 1.00 90.00 98 LYS A N 1
ATOM 741 C CA . LYS A 1 98 ? 18.828 -6.957 -50.320 1.00 90.00 98 LYS A CA 1
ATOM 742 C C . LYS A 1 98 ? 17.786 -8.067 -50.495 1.00 90.00 98 LYS A C 1
ATOM 744 O O . LYS A 1 98 ? 17.595 -8.580 -51.591 1.00 90.00 98 LYS A O 1
ATOM 749 N N . ARG A 1 99 ? 17.052 -8.409 -49.435 1.00 89.75 99 ARG A N 1
ATOM 750 C CA . ARG A 1 99 ? 15.980 -9.421 -49.449 1.00 89.75 99 ARG A CA 1
ATOM 751 C C . ARG A 1 99 ? 14.573 -8.836 -49.656 1.00 89.75 99 ARG A C 1
ATOM 753 O O . ARG A 1 99 ? 13.576 -9.494 -49.352 1.00 89.75 99 ARG A O 1
ATOM 760 N N . GLY A 1 100 ? 14.476 -7.625 -50.209 1.00 89.75 100 GLY A N 1
ATOM 761 C CA . GLY A 1 100 ? 13.230 -7.088 -50.760 1.00 89.75 100 GLY A CA 1
ATOM 762 C C . GLY A 1 100 ? 12.350 -6.301 -49.788 1.00 89.75 100 GLY A C 1
ATOM 763 O O . GLY A 1 100 ? 11.154 -6.145 -50.060 1.00 89.75 100 GLY A O 1
ATOM 764 N N . ALA A 1 101 ? 12.906 -5.783 -48.687 1.00 94.56 101 ALA A N 1
ATOM 765 C CA . ALA A 1 101 ? 12.196 -4.840 -47.823 1.00 94.56 101 ALA A CA 1
ATOM 766 C C . ALA A 1 101 ? 11.585 -3.678 -48.625 1.00 94.56 101 ALA A C 1
ATOM 768 O O . ALA A 1 101 ? 12.173 -3.158 -49.582 1.00 94.56 101 ALA A O 1
ATOM 769 N N . LYS A 1 102 ? 10.373 -3.266 -48.231 1.00 94.06 102 LYS A N 1
ATOM 770 C CA . LYS A 1 102 ? 9.681 -2.112 -48.827 1.00 94.06 102 LYS A CA 1
ATOM 771 C C . LYS A 1 102 ? 10.392 -0.814 -48.461 1.00 94.06 102 LYS A C 1
ATOM 773 O O . LYS A 1 102 ? 10.549 0.055 -49.313 1.00 94.06 102 LYS A O 1
ATOM 778 N N . GLN A 1 103 ? 10.787 -0.701 -47.197 1.00 94.81 103 GLN A N 1
ATOM 779 C CA . GLN A 1 103 ? 11.536 0.421 -46.644 1.00 94.81 103 GLN A CA 1
ATOM 780 C C . GLN A 1 103 ? 12.408 -0.067 -45.491 1.00 94.81 103 GLN A C 1
ATOM 782 O O . GLN A 1 103 ? 12.001 -0.968 -44.750 1.00 94.81 103 GLN A O 1
ATOM 787 N N . VAL A 1 104 ? 13.571 0.557 -45.324 1.00 97.31 104 VAL A N 1
ATOM 788 C CA . VAL A 1 104 ? 14.481 0.282 -44.210 1.00 97.31 104 VAL A CA 1
ATOM 789 C C . VAL A 1 104 ? 14.892 1.601 -43.578 1.00 97.31 104 VAL A C 1
ATOM 791 O O . VAL A 1 104 ? 15.424 2.489 -44.242 1.00 97.31 104 VAL A O 1
ATOM 794 N N . HIS A 1 105 ? 14.604 1.764 -42.295 1.00 97.44 105 HIS A N 1
ATOM 795 C CA . HIS A 1 105 ? 15.063 2.912 -41.528 1.00 97.44 105 HIS A CA 1
ATOM 796 C C . HIS A 1 105 ? 16.240 2.492 -40.656 1.00 97.44 105 HIS A C 1
ATOM 798 O O . HIS A 1 105 ? 16.183 1.454 -40.004 1.00 97.44 105 HIS A O 1
ATOM 804 N N . PHE A 1 106 ? 17.281 3.311 -40.639 1.00 97.75 106 PHE A N 1
ATOM 805 C CA . PHE A 1 106 ? 18.482 3.118 -39.840 1.00 97.75 106 PHE A CA 1
ATOM 806 C C . PHE A 1 106 ? 18.535 4.207 -38.777 1.00 97.75 106 PHE A C 1
ATOM 808 O O . PHE A 1 106 ? 18.422 5.392 -39.106 1.00 97.75 106 PHE A O 1
ATOM 815 N N . GLN A 1 107 ? 18.689 3.815 -37.517 1.00 96.25 107 GLN A N 1
ATOM 816 C CA . GLN A 1 107 ? 18.840 4.747 -36.410 1.00 96.25 107 GLN A CA 1
ATOM 817 C C . GLN A 1 107 ? 20.049 4.376 -35.562 1.00 96.25 107 GLN A C 1
ATOM 819 O O . GLN A 1 107 ? 20.169 3.236 -35.128 1.00 96.25 107 GLN A O 1
ATOM 824 N N . ASP A 1 108 ? 20.891 5.360 -35.267 1.00 93.00 108 ASP A N 1
ATOM 825 C CA . ASP A 1 108 ? 21.960 5.244 -34.273 1.00 93.00 108 ASP A CA 1
ATOM 826 C C . ASP A 1 108 ? 21.932 6.442 -33.314 1.00 93.00 108 ASP A C 1
ATOM 828 O O . ASP A 1 108 ? 21.317 7.472 -33.602 1.00 93.00 108 ASP A O 1
ATOM 832 N N . TYR A 1 109 ? 22.574 6.319 -32.153 1.00 85.25 109 TYR A N 1
ATOM 833 C CA . TYR A 1 109 ? 22.713 7.441 -31.229 1.00 85.25 109 TYR A CA 1
ATOM 834 C C . TYR A 1 109 ? 23.595 8.540 -31.838 1.00 85.25 109 TYR A C 1
ATOM 836 O O . TYR A 1 109 ? 23.234 9.717 -31.785 1.00 85.25 109 TYR A O 1
ATOM 844 N N . ASN A 1 110 ? 24.714 8.154 -32.457 1.00 81.38 110 ASN A N 1
ATOM 845 C CA . ASN A 1 110 ? 25.747 9.078 -32.920 1.00 81.38 110 ASN A CA 1
ATOM 846 C C . ASN A 1 110 ? 25.533 9.471 -34.385 1.00 81.38 110 ASN A C 1
ATOM 848 O O . ASN A 1 110 ? 25.471 8.615 -35.271 1.00 81.38 110 ASN A O 1
ATOM 852 N N . SER A 1 111 ? 25.490 10.776 -34.666 1.00 83.06 111 SER A N 1
ATOM 853 C CA . SER A 1 111 ? 25.357 11.278 -36.043 1.00 83.06 111 SER A CA 1
ATOM 854 C C . SER A 1 111 ? 26.555 10.884 -36.909 1.00 83.06 111 SER A C 1
ATOM 856 O O . SER A 1 111 ? 26.391 10.466 -38.058 1.00 83.06 111 SER A O 1
ATOM 858 N N . THR A 1 112 ? 27.747 10.884 -36.311 1.00 78.94 112 THR A N 1
ATOM 859 C CA . THR A 1 112 ? 28.996 10.472 -36.956 1.00 78.94 112 THR A CA 1
ATOM 860 C C . THR A 1 112 ? 28.947 9.016 -37.433 1.00 78.94 112 THR A C 1
ATOM 862 O O . THR A 1 112 ? 29.392 8.723 -38.542 1.00 78.94 112 THR A O 1
ATOM 865 N N . VAL A 1 113 ? 28.367 8.100 -36.645 1.00 83.94 113 VAL A N 1
ATOM 866 C CA . VAL A 1 113 ? 28.229 6.678 -37.019 1.00 83.94 113 VAL A CA 1
ATOM 867 C C . VAL A 1 113 ? 27.315 6.540 -38.235 1.00 83.94 113 VAL A C 1
ATOM 869 O O . VAL A 1 113 ? 27.683 5.899 -39.220 1.00 83.94 113 VAL A O 1
ATOM 872 N N . VAL A 1 114 ? 26.166 7.215 -38.218 1.00 86.75 114 VAL A N 1
ATOM 873 C CA . VAL A 1 114 ? 25.213 7.187 -39.334 1.00 86.75 114 VAL A CA 1
ATOM 874 C C . VAL A 1 114 ? 25.855 7.695 -40.625 1.00 86.75 114 VAL A C 1
ATOM 876 O O . VAL A 1 114 ? 25.829 7.010 -41.650 1.00 86.75 114 VAL A O 1
ATOM 879 N N . GLU A 1 115 ? 26.448 8.888 -40.585 1.00 85.38 115 GLU A N 1
ATOM 880 C CA . GLU A 1 115 ? 26.969 9.561 -41.776 1.00 85.38 115 GLU A CA 1
ATOM 881 C C . GLU A 1 115 ? 28.227 8.898 -42.337 1.00 85.38 115 GLU A C 1
ATOM 883 O O . GLU A 1 115 ? 28.420 8.856 -43.554 1.00 85.38 115 GLU A O 1
ATOM 888 N N . GLN A 1 116 ? 29.101 8.399 -41.461 1.00 82.44 116 GLN A N 1
ATOM 889 C CA . GLN A 1 116 ? 30.442 7.976 -41.852 1.00 82.44 116 GLN A CA 1
ATOM 890 C C . GLN A 1 116 ? 30.620 6.461 -41.944 1.00 82.44 116 GLN A C 1
ATOM 892 O O . GLN A 1 116 ? 31.592 6.034 -42.575 1.00 82.44 116 GLN A O 1
ATOM 897 N N . LEU A 1 117 ? 29.713 5.672 -41.356 1.00 85.56 117 LEU A N 1
ATOM 898 C CA . LEU A 1 117 ? 29.738 4.208 -41.371 1.00 85.56 117 LEU A CA 1
ATOM 899 C C . LEU A 1 117 ? 28.477 3.623 -42.010 1.00 85.56 117 LEU A C 1
ATOM 901 O O . LEU A 1 117 ? 28.580 2.950 -43.037 1.00 85.56 117 LEU A O 1
ATOM 905 N N . THR A 1 118 ? 27.297 3.894 -41.449 1.00 91.25 118 THR A N 1
ATOM 906 C CA . THR A 1 118 ? 26.050 3.261 -41.903 1.00 91.25 118 THR A CA 1
ATOM 907 C C . THR A 1 118 ? 25.738 3.616 -43.357 1.00 91.25 118 THR A C 1
ATOM 909 O O . THR A 1 118 ? 25.561 2.723 -44.185 1.00 91.25 118 THR A O 1
ATOM 912 N N . VAL A 1 119 ? 25.716 4.909 -43.704 1.00 91.62 119 VAL A N 1
ATOM 913 C CA . VAL A 1 119 ? 25.393 5.372 -45.065 1.00 91.62 119 VAL A CA 1
ATOM 914 C C . VAL A 1 119 ? 26.376 4.814 -46.110 1.00 91.62 119 VAL A C 1
ATOM 916 O O . VAL A 1 119 ? 25.907 4.228 -47.090 1.00 91.62 119 VAL A O 1
ATOM 919 N N . PRO A 1 120 ? 27.712 4.903 -45.934 1.00 89.88 120 PRO A N 1
ATOM 920 C CA . PRO A 1 120 ? 28.660 4.284 -46.861 1.00 89.88 120 PRO A CA 1
ATOM 921 C C . PRO A 1 120 ? 28.480 2.772 -47.032 1.00 89.88 120 PRO A C 1
ATOM 923 O O . PRO A 1 120 ? 28.570 2.292 -48.161 1.00 89.88 120 PRO A O 1
ATOM 926 N N . ASN A 1 121 ? 28.185 2.027 -45.960 1.00 91.62 121 ASN A N 1
ATOM 927 C CA . ASN A 1 121 ? 27.942 0.584 -46.048 1.00 91.62 121 ASN A CA 1
ATOM 928 C C . ASN A 1 121 ? 26.677 0.268 -46.854 1.00 91.62 121 ASN A C 1
ATOM 930 O O . ASN A 1 121 ? 26.682 -0.654 -47.670 1.00 91.62 121 ASN A O 1
ATOM 934 N N . VAL A 1 122 ? 25.603 1.046 -46.683 1.00 92.81 122 VAL A N 1
ATOM 935 C CA . VAL A 1 122 ? 24.387 0.878 -47.493 1.00 92.81 122 VAL A CA 1
ATOM 936 C C . VAL A 1 122 ? 24.694 1.132 -48.971 1.00 92.81 122 VAL A C 1
ATOM 938 O O . VAL A 1 122 ? 24.337 0.306 -49.808 1.00 92.81 122 VAL A O 1
ATOM 941 N N . ILE A 1 123 ? 25.406 2.218 -49.299 1.00 90.44 123 ILE A N 1
ATOM 942 C CA . ILE A 1 123 ? 25.797 2.545 -50.683 1.00 90.44 123 ILE A CA 1
ATOM 943 C C . ILE A 1 123 ? 26.653 1.427 -51.290 1.00 90.44 123 ILE A C 1
ATOM 945 O O . ILE A 1 123 ? 26.390 0.998 -52.412 1.00 90.44 123 ILE A O 1
ATOM 949 N N . LEU A 1 124 ? 27.644 0.928 -50.545 1.00 89.62 124 LEU A N 1
ATOM 950 C CA . LEU A 1 124 ? 28.539 -0.147 -50.985 1.00 89.62 124 LEU A CA 1
ATOM 951 C C . LEU A 1 124 ? 27.762 -1.398 -51.416 1.00 89.62 124 LEU A C 1
ATOM 953 O O . LEU A 1 124 ? 28.107 -2.030 -52.407 1.00 89.62 124 LEU A O 1
ATOM 957 N N . ASN A 1 125 ? 26.677 -1.718 -50.708 1.00 90.44 125 ASN A N 1
ATOM 958 C CA . ASN A 1 125 ? 25.834 -2.875 -51.002 1.00 90.44 125 ASN A CA 1
ATOM 959 C C . ASN A 1 125 ? 24.736 -2.611 -52.038 1.00 90.44 125 ASN A C 1
ATOM 961 O O . ASN A 1 125 ? 24.075 -3.565 -52.431 1.00 90.44 125 ASN A O 1
ATOM 965 N N . CYS A 1 126 ? 24.531 -1.361 -52.465 1.00 84.12 126 CYS A N 1
ATOM 966 C CA . CYS A 1 126 ? 23.594 -1.015 -53.537 1.00 84.12 126 CYS A CA 1
ATOM 967 C C . CYS A 1 126 ? 24.265 -0.967 -54.922 1.00 84.12 126 CYS A C 1
ATOM 969 O O . CYS A 1 126 ? 23.560 -1.005 -55.919 1.00 84.12 126 CYS A O 1
ATOM 971 N N . GLN A 1 127 ? 25.599 -0.867 -54.998 1.00 70.38 127 GLN A N 1
ATOM 972 C CA . GLN A 1 127 ? 26.344 -0.686 -56.257 1.00 70.38 127 GLN A CA 1
ATOM 973 C C . GLN A 1 127 ? 26.699 -1.991 -56.998 1.00 70.38 127 GLN A C 1
ATOM 975 O O . GLN A 1 127 ? 27.084 -1.936 -58.165 1.00 70.38 127 GLN A O 1
ATOM 980 N N . GLU A 1 128 ? 26.642 -3.153 -56.343 1.00 57.81 128 GLU A N 1
ATOM 981 C CA . GLU A 1 128 ? 27.032 -4.430 -56.968 1.00 57.81 128 GLU A CA 1
ATOM 982 C C . GLU A 1 128 ? 25.917 -5.093 -57.788 1.00 57.81 128 GLU A C 1
ATOM 984 O O . GLU A 1 128 ? 26.227 -5.849 -58.708 1.00 57.81 128 GLU A O 1
ATOM 989 N N . ASP A 1 129 ? 24.648 -4.758 -57.540 1.00 50.72 129 ASP A N 1
ATOM 990 C CA . ASP A 1 129 ? 23.518 -5.349 -58.273 1.00 50.72 129 ASP A CA 1
ATOM 991 C C . ASP A 1 129 ? 23.385 -4.799 -59.715 1.00 50.72 129 ASP A C 1
ATOM 993 O O . ASP A 1 129 ? 22.761 -5.436 -60.559 1.00 50.72 129 ASP A O 1
ATOM 997 N N . ASP A 1 130 ? 24.042 -3.678 -60.050 1.00 44.09 130 ASP A N 1
ATOM 998 C CA . ASP A 1 130 ? 23.973 -3.043 -61.382 1.00 44.09 130 ASP A CA 1
ATOM 999 C C . ASP A 1 130 ? 24.944 -3.642 -62.425 1.00 44.09 130 ASP A C 1
ATOM 1001 O O . ASP A 1 130 ? 24.941 -3.232 -63.587 1.00 44.09 130 ASP A O 1
ATOM 1005 N N . LYS A 1 131 ? 25.813 -4.595 -62.050 1.00 40.62 131 LYS A N 1
ATOM 1006 C CA . LYS A 1 131 ? 26.859 -5.137 -62.949 1.00 40.62 131 LYS A CA 1
ATOM 1007 C C . LYS A 1 131 ? 26.559 -6.503 -63.572 1.00 40.62 131 LYS A C 1
ATOM 1009 O O . LYS A 1 131 ? 27.429 -7.030 -64.263 1.00 40.62 131 LYS A O 1
ATOM 1014 N N . VAL A 1 132 ? 25.378 -7.081 -63.348 1.00 36.91 132 VAL A N 1
ATOM 1015 C CA . VAL A 1 132 ? 25.077 -8.462 -63.786 1.00 36.91 132 VAL A CA 1
ATOM 1016 C C . VAL A 1 132 ? 24.159 -8.539 -65.021 1.00 36.91 132 VAL A C 1
ATOM 1018 O O . VAL A 1 132 ? 24.109 -9.587 -65.651 1.00 36.91 132 VAL A O 1
ATOM 1021 N N . ASP A 1 133 ? 23.544 -7.438 -65.469 1.00 33.81 133 ASP A N 1
ATOM 1022 C CA . ASP A 1 133 ? 22.545 -7.461 -66.563 1.00 33.81 133 ASP A CA 1
ATOM 1023 C C . ASP A 1 133 ? 23.014 -6.882 -67.915 1.00 33.81 133 ASP A C 1
ATOM 1025 O O . ASP A 1 133 ? 22.216 -6.391 -68.715 1.00 33.81 133 ASP A O 1
ATOM 1029 N N . SER A 1 134 ? 24.306 -6.962 -68.238 1.00 33.06 134 SER A N 1
ATOM 1030 C CA . SER A 1 134 ? 24.751 -6.673 -69.607 1.00 33.06 134 SER A CA 1
ATOM 1031 C C . SER A 1 134 ? 25.922 -7.549 -70.029 1.00 33.06 134 SER A C 1
ATOM 1033 O O . SER A 1 134 ? 27.060 -7.111 -69.938 1.00 33.06 134 SER A O 1
ATOM 1035 N N . ASP A 1 135 ? 25.645 -8.783 -70.445 1.00 32.75 135 ASP A N 1
ATOM 1036 C CA . ASP A 1 135 ? 26.420 -9.500 -71.469 1.00 32.75 135 ASP A CA 1
ATOM 1037 C C . ASP A 1 135 ? 25.737 -10.846 -71.759 1.00 32.75 135 ASP A C 1
ATOM 1039 O O . ASP A 1 135 ? 26.222 -11.904 -71.380 1.00 32.75 135 ASP A O 1
ATOM 1043 N N . ASP A 1 136 ? 24.590 -10.800 -72.438 1.00 32.69 136 ASP A N 1
ATOM 1044 C CA . ASP A 1 136 ? 24.070 -11.939 -73.199 1.00 32.69 136 ASP A CA 1
ATOM 1045 C C . ASP A 1 136 ? 23.168 -11.417 -74.328 1.00 32.69 136 ASP A C 1
ATOM 1047 O O . ASP A 1 136 ? 21.949 -11.426 -74.212 1.00 32.69 136 ASP A O 1
ATOM 1051 N N . GLU A 1 137 ? 23.761 -10.936 -75.429 1.00 31.45 137 GLU A N 1
ATOM 1052 C CA . GLU A 1 137 ? 23.161 -11.081 -76.765 1.00 31.45 137 GLU A CA 1
ATOM 1053 C C . GLU A 1 137 ? 24.165 -10.824 -77.919 1.00 31.45 137 GLU A C 1
ATOM 1055 O O . GLU A 1 137 ? 24.916 -9.854 -77.934 1.00 31.45 137 GLU A O 1
ATOM 1060 N N . GLU A 1 138 ? 24.109 -11.727 -78.910 1.00 31.25 138 GLU A N 1
ATOM 1061 C CA . GLU A 1 138 ? 24.632 -11.672 -80.293 1.00 31.25 138 GLU A CA 1
ATOM 1062 C C . GLU A 1 138 ? 26.095 -12.077 -80.633 1.00 31.25 138 GLU A C 1
ATOM 1064 O O . GLU A 1 138 ? 27.039 -11.298 -80.688 1.00 31.25 138 GLU A O 1
ATOM 1069 N N . GLY A 1 139 ? 26.245 -13.332 -81.082 1.00 27.91 139 GLY A N 1
ATOM 1070 C CA . GLY A 1 139 ? 26.200 -13.622 -82.527 1.00 27.91 139 GLY A CA 1
ATOM 1071 C C . GLY A 1 139 ? 27.351 -13.162 -83.448 1.00 27.91 139 GLY A C 1
ATOM 1072 O O . GLY A 1 139 ? 27.330 -12.078 -84.006 1.00 27.91 139 GLY A O 1
ATOM 1073 N N . SER A 1 140 ? 28.238 -14.109 -83.793 1.00 26.47 140 SER A N 1
ATOM 1074 C CA . SER A 1 140 ? 28.822 -14.343 -85.137 1.00 26.47 140 SER A CA 1
ATOM 1075 C C . SER A 1 140 ? 29.321 -13.148 -85.988 1.00 26.47 140 SER A C 1
ATOM 1077 O O . SER A 1 140 ? 28.562 -12.550 -86.749 1.00 26.47 140 SER A O 1
ATOM 1079 N N . GLY A 1 141 ? 30.648 -12.990 -86.121 1.00 26.55 141 GLY A N 1
ATOM 1080 C CA . GLY A 1 141 ? 31.221 -12.225 -87.242 1.00 26.55 141 GLY A CA 1
ATOM 1081 C C . GLY A 1 141 ? 32.749 -12.113 -87.268 1.00 26.55 141 GLY A C 1
ATOM 1082 O O . GLY A 1 141 ? 33.361 -11.521 -86.395 1.00 26.55 141 GLY A O 1
ATOM 1083 N N . LYS A 1 142 ? 33.377 -12.668 -88.308 1.00 26.58 142 LYS A N 1
ATOM 1084 C CA . LYS A 1 142 ? 34.823 -12.630 -88.614 1.00 26.58 142 LYS A CA 1
ATOM 1085 C C . LYS A 1 142 ? 35.388 -11.201 -88.762 1.00 26.58 142 LYS A C 1
ATOM 1087 O O . LYS A 1 142 ? 34.794 -10.415 -89.489 1.00 26.58 142 LYS A O 1
ATOM 1092 N N . GLY A 1 143 ? 36.641 -10.963 -88.336 1.00 24.78 143 GLY A N 1
ATOM 1093 C CA . GLY A 1 143 ? 37.515 -9.989 -89.026 1.00 24.78 143 GLY A CA 1
ATOM 1094 C C . GLY A 1 143 ? 38.627 -9.277 -88.234 1.00 24.78 143 GLY A C 1
ATOM 1095 O O . GLY A 1 143 ? 38.387 -8.234 -87.658 1.00 24.78 143 GLY A O 1
ATOM 1096 N N . LYS A 1 144 ? 39.856 -9.813 -88.330 1.00 24.94 144 LYS A N 1
ATOM 1097 C CA . LYS A 1 144 ? 41.192 -9.163 -88.444 1.00 24.94 144 LYS A CA 1
ATOM 1098 C C . LYS A 1 144 ? 41.533 -7.842 -87.696 1.00 24.94 144 LYS A C 1
ATOM 1100 O O . LYS A 1 144 ? 41.037 -6.783 -88.041 1.00 24.94 144 LYS A O 1
ATOM 1105 N N . ILE A 1 145 ? 42.578 -7.941 -86.855 1.00 25.47 145 ILE A N 1
ATOM 1106 C CA . ILE A 1 145 ? 43.883 -7.215 -86.869 1.00 25.47 145 ILE A CA 1
ATOM 1107 C C . ILE A 1 145 ? 43.866 -5.747 -87.358 1.00 25.47 145 ILE A C 1
ATOM 1109 O O . ILE A 1 145 ? 43.648 -5.547 -88.548 1.00 25.47 145 ILE A O 1
ATOM 1113 N N . GLN A 1 146 ? 44.308 -4.775 -86.532 1.00 24.80 146 GLN A N 1
ATOM 1114 C CA . GLN A 1 146 ? 45.648 -4.142 -86.649 1.00 24.80 146 GLN A CA 1
ATOM 1115 C C . GLN A 1 146 ? 45.956 -3.076 -85.572 1.00 24.80 146 GLN A C 1
ATOM 1117 O O . GLN A 1 146 ? 45.132 -2.234 -85.235 1.00 24.80 146 GLN A O 1
ATOM 1122 N N . GLU A 1 147 ? 47.200 -3.119 -85.086 1.00 23.45 147 GLU A N 1
ATOM 1123 C CA . GLU A 1 147 ? 47.910 -2.104 -84.297 1.00 23.45 147 GLU A CA 1
ATOM 1124 C C . GLU A 1 147 ? 47.975 -0.714 -84.971 1.00 23.45 147 GLU A C 1
ATOM 1126 O O . GLU A 1 147 ? 48.159 -0.641 -86.186 1.00 23.45 147 GLU A O 1
ATOM 1131 N N . LYS A 1 148 ? 48.029 0.374 -84.181 1.00 22.91 148 LYS A N 1
ATOM 1132 C CA . LYS A 1 148 ? 49.253 1.195 -83.972 1.00 22.91 148 LYS A CA 1
ATOM 1133 C C . LYS A 1 148 ? 48.988 2.545 -83.284 1.00 22.91 148 LYS A C 1
ATOM 1135 O O . LYS A 1 148 ? 48.209 3.360 -83.755 1.00 22.91 148 LYS A O 1
ATOM 1140 N N . PHE A 1 149 ? 49.763 2.766 -82.218 1.00 22.16 149 PHE A N 1
ATOM 1141 C CA . PHE A 1 149 ? 50.646 3.914 -81.949 1.00 22.16 149 PHE A CA 1
ATOM 1142 C C . PHE A 1 149 ? 50.325 5.300 -82.543 1.00 22.16 149 PHE A C 1
ATOM 1144 O O . PHE A 1 149 ? 50.336 5.477 -83.758 1.00 22.16 149 PHE A O 1
ATOM 1151 N N . GLY A 1 150 ? 50.380 6.321 -81.674 1.00 23.59 150 GLY A N 1
ATOM 1152 C CA . GLY A 1 150 ? 51.045 7.581 -82.035 1.00 23.59 150 GLY A CA 1
ATOM 1153 C C . GLY A 1 150 ? 50.513 8.874 -81.415 1.00 23.59 150 GLY A C 1
ATOM 1154 O O . GLY A 1 150 ? 49.769 9.593 -82.061 1.00 23.59 150 GLY A O 1
ATOM 1155 N N . SER A 1 151 ? 51.006 9.204 -80.215 1.00 22.72 151 SER A N 1
ATOM 1156 C CA . SER A 1 151 ? 51.645 10.484 -79.841 1.00 22.72 151 SER A CA 1
ATOM 1157 C C . SER A 1 151 ? 51.135 11.806 -80.452 1.00 22.72 151 SER A C 1
ATOM 1159 O O . SER A 1 151 ? 51.286 12.023 -81.653 1.00 22.72 151 SER A O 1
ATOM 1161 N N . LYS A 1 152 ? 50.821 12.795 -79.595 1.00 24.66 152 LYS A N 1
ATOM 1162 C CA . LYS A 1 152 ? 51.583 14.066 -79.533 1.00 24.66 152 LYS A CA 1
ATOM 1163 C C . LYS A 1 152 ? 51.126 15.006 -78.412 1.00 24.66 152 LYS A C 1
ATOM 1165 O O . LYS A 1 152 ? 49.980 15.428 -78.340 1.00 24.66 152 LYS A O 1
ATOM 1170 N N . ILE A 1 153 ? 52.120 15.383 -77.616 1.00 27.39 153 ILE A N 1
ATOM 1171 C CA . ILE A 1 153 ? 52.178 16.510 -76.684 1.00 27.39 153 ILE A CA 1
ATOM 1172 C C . ILE A 1 153 ? 52.106 17.835 -77.460 1.00 27.39 153 ILE A C 1
ATOM 1174 O O . ILE A 1 153 ? 52.732 17.957 -78.517 1.00 27.39 153 ILE A O 1
ATOM 1178 N N . LYS A 1 154 ? 51.457 18.855 -76.886 1.00 22.75 154 LYS A N 1
ATOM 1179 C CA . LYS A 1 154 ? 51.860 20.260 -77.052 1.00 22.75 154 LYS A CA 1
ATOM 1180 C C . LYS A 1 154 ? 51.627 21.040 -75.758 1.00 22.75 154 LYS A C 1
ATOM 1182 O O . LYS A 1 154 ? 50.495 21.208 -75.322 1.00 22.75 154 LYS A O 1
ATOM 1187 N N . VAL A 1 155 ? 52.739 21.503 -75.197 1.00 22.41 155 VAL A N 1
ATOM 1188 C CA . VAL A 1 155 ? 52.858 22.489 -74.119 1.00 22.41 155 VAL A CA 1
ATOM 1189 C C . VAL A 1 155 ? 52.803 23.893 -74.733 1.00 22.41 155 VAL A C 1
ATOM 1191 O O . VAL A 1 155 ? 53.344 24.105 -75.824 1.00 22.41 155 VAL A O 1
ATOM 1194 N N . LYS A 1 156 ? 52.183 24.841 -74.028 1.00 22.17 156 LYS A N 1
ATOM 1195 C CA . LYS A 1 156 ? 52.482 26.276 -74.103 1.00 22.17 156 LYS A CA 1
ATOM 1196 C C . LYS A 1 156 ? 52.425 26.849 -72.685 1.00 22.17 156 LYS A C 1
ATOM 1198 O O . LYS A 1 156 ? 51.413 26.680 -72.012 1.00 22.17 156 LYS A O 1
ATOM 1203 N N . GLU A 1 157 ? 53.530 27.463 -72.281 1.00 22.20 157 GLU A N 1
ATOM 1204 C CA . GLU A 1 157 ? 53.724 28.267 -71.070 1.00 22.20 157 GLU A CA 1
ATOM 1205 C C . GLU A 1 157 ? 53.510 29.762 -71.371 1.00 22.20 157 GLU A C 1
ATOM 1207 O O . GLU A 1 157 ? 53.643 30.159 -72.531 1.00 22.20 157 GLU A O 1
ATOM 1212 N N . GLU A 1 158 ? 53.173 30.509 -70.309 1.00 24.20 158 GLU A N 1
ATOM 1213 C CA . GLU A 1 158 ? 53.423 31.933 -69.949 1.00 24.20 158 GLU A CA 1
ATOM 1214 C C . GLU A 1 158 ? 52.239 32.393 -69.060 1.00 24.20 158 GLU A C 1
ATOM 1216 O O . GLU A 1 158 ? 51.096 32.415 -69.514 1.00 24.20 158 GLU A O 1
ATOM 1221 N N . GLU A 1 159 ? 52.381 32.330 -67.728 1.00 24.39 159 GLU A N 1
ATOM 1222 C CA . GLU A 1 159 ? 52.824 33.392 -66.782 1.00 24.39 159 GLU A CA 1
ATOM 1223 C C . GLU A 1 159 ? 51.767 34.490 -66.529 1.00 24.39 159 GLU A C 1
ATOM 1225 O O . GLU A 1 159 ? 51.509 35.320 -67.391 1.00 24.39 159 GLU A O 1
ATOM 1230 N N . ASP A 1 160 ? 51.109 34.461 -65.358 1.00 25.20 160 ASP A N 1
ATOM 1231 C CA . ASP A 1 160 ? 51.302 35.451 -64.277 1.00 25.20 160 ASP A CA 1
ATOM 1232 C C . ASP A 1 160 ? 50.404 35.168 -63.049 1.00 25.20 160 ASP A C 1
ATOM 1234 O O . ASP A 1 160 ? 49.354 34.530 -63.127 1.00 25.20 160 ASP A O 1
ATOM 1238 N N . VAL A 1 161 ? 50.902 35.600 -61.891 1.00 28.09 161 VAL A N 1
ATOM 1239 C CA . VAL A 1 161 ? 50.508 35.277 -60.508 1.00 28.09 161 VAL A CA 1
ATOM 1240 C C . VAL A 1 161 ? 49.332 36.131 -60.009 1.00 28.09 161 VAL A C 1
ATOM 1242 O O . VAL A 1 161 ? 49.390 37.344 -60.145 1.00 28.09 161 VAL A O 1
ATOM 1245 N N . GLU A 1 162 ? 48.345 35.530 -59.324 1.00 25.22 162 GLU A N 1
ATOM 1246 C CA . GLU A 1 162 ? 47.772 36.069 -58.070 1.00 25.22 162 GLU A CA 1
ATOM 1247 C C . GLU A 1 162 ? 46.900 35.036 -57.323 1.00 25.22 162 GLU A C 1
ATOM 1249 O O . GLU A 1 162 ? 46.295 34.139 -57.910 1.00 25.22 162 GLU A O 1
ATOM 1254 N N . GLU A 1 163 ? 46.923 35.139 -55.994 1.00 30.88 163 GLU A N 1
ATOM 1255 C CA . GLU A 1 163 ? 46.434 34.193 -54.988 1.00 30.88 163 GLU A CA 1
ATOM 1256 C C . GLU A 1 163 ? 44.930 33.869 -55.065 1.00 30.88 163 GLU A C 1
ATOM 1258 O O . GLU A 1 163 ? 44.078 34.742 -55.214 1.00 30.88 163 GLU A O 1
ATOM 1263 N N . GLY A 1 164 ? 44.585 32.596 -54.841 1.00 26.89 164 GLY A N 1
ATOM 1264 C CA . GLY A 1 164 ? 43.203 32.158 -54.645 1.00 26.89 164 GLY A CA 1
ATOM 1265 C C . GLY A 1 164 ? 43.088 30.640 -54.528 1.00 26.89 164 GLY A C 1
ATOM 1266 O O . GLY A 1 164 ? 43.139 29.914 -55.516 1.00 26.89 164 GLY A O 1
ATOM 1267 N N . SER A 1 165 ? 42.937 30.150 -53.303 1.00 26.55 165 SER A N 1
ATOM 1268 C CA . SER A 1 165 ? 42.668 28.752 -52.951 1.00 26.55 165 SER A CA 1
ATOM 1269 C C . SER A 1 165 ? 41.468 28.164 -53.723 1.00 26.55 165 SER A C 1
ATOM 1271 O O . SER A 1 165 ? 40.387 28.756 -53.698 1.00 26.55 165 SER A O 1
ATOM 1273 N N . PRO A 1 166 ? 41.568 26.974 -54.357 1.00 30.00 166 PRO A N 1
ATOM 1274 C CA . PRO A 1 166 ? 40.394 26.305 -54.896 1.00 30.00 166 PRO A CA 1
ATOM 1275 C C . PRO A 1 166 ? 39.745 25.436 -53.812 1.00 30.00 166 PRO A C 1
ATOM 1277 O O . PRO A 1 166 ? 40.340 24.497 -53.286 1.00 30.00 166 PRO A O 1
ATOM 1280 N N . ALA A 1 167 ? 38.492 25.756 -53.497 1.00 26.97 167 ALA A N 1
ATOM 1281 C CA . ALA A 1 167 ? 37.615 24.942 -52.666 1.00 26.97 167 ALA A CA 1
ATOM 1282 C C . ALA A 1 167 ? 37.463 23.512 -53.235 1.00 26.97 167 ALA A C 1
ATOM 1284 O O . ALA A 1 167 ? 37.330 23.350 -54.456 1.00 26.97 167 ALA A O 1
ATOM 1285 N N . PRO A 1 168 ? 37.412 22.463 -52.390 1.00 30.08 168 PRO A N 1
ATOM 1286 C CA . PRO A 1 168 ? 37.119 21.118 -52.860 1.00 30.08 168 PRO A CA 1
ATOM 1287 C C . PRO A 1 168 ? 35.649 21.051 -53.294 1.00 30.08 168 PRO A C 1
ATOM 1289 O O . PRO A 1 168 ? 34.722 21.249 -52.507 1.00 30.08 168 PRO A O 1
ATOM 1292 N N . LYS A 1 169 ? 35.438 20.798 -54.587 1.00 30.80 169 LYS A N 1
ATOM 1293 C CA . LYS A 1 169 ? 34.120 20.619 -55.201 1.00 30.80 169 LYS A CA 1
ATOM 1294 C C . LYS A 1 169 ? 33.431 19.398 -54.581 1.00 30.80 169 LYS A C 1
ATOM 1296 O O . LYS A 1 169 ? 33.789 18.267 -54.900 1.00 30.80 169 LYS A O 1
ATOM 1301 N N . LYS A 1 170 ? 32.408 19.620 -53.748 1.00 33.81 170 LYS A N 1
ATOM 1302 C CA . LYS A 1 170 ? 31.391 18.603 -53.437 1.00 33.81 170 LYS A CA 1
ATOM 1303 C C . LYS A 1 170 ? 30.707 18.214 -54.752 1.00 33.81 170 LYS A C 1
ATOM 1305 O O . LYS A 1 170 ? 29.936 19.000 -55.298 1.00 33.81 170 LYS A O 1
ATOM 1310 N N . ARG A 1 171 ? 31.010 17.030 -55.290 1.00 31.66 171 ARG A N 1
ATOM 1311 C CA . ARG A 1 171 ? 30.160 16.405 -56.312 1.00 31.66 171 ARG A CA 1
ATOM 1312 C C . ARG A 1 171 ? 28.867 15.993 -55.612 1.00 31.66 171 ARG A C 1
ATOM 1314 O O . ARG A 1 171 ? 28.901 15.133 -54.740 1.00 31.66 171 ARG A O 1
ATOM 1321 N N . ALA A 1 172 ? 27.760 16.644 -55.958 1.00 32.59 172 ALA A N 1
ATOM 1322 C CA . ALA A 1 172 ? 26.435 16.138 -55.635 1.00 32.59 172 ALA A CA 1
ATOM 1323 C C . ALA A 1 172 ? 26.275 14.787 -56.346 1.00 32.59 172 ALA A C 1
ATOM 1325 O O . ALA A 1 172 ? 26.455 14.711 -57.561 1.00 32.59 172 ALA A O 1
ATOM 1326 N N . ILE A 1 173 ? 26.042 13.730 -55.573 1.00 40.81 173 ILE A N 1
ATOM 1327 C CA . ILE A 1 173 ? 25.714 12.405 -56.096 1.00 40.81 173 ILE A CA 1
ATOM 1328 C C . ILE A 1 173 ? 24.269 12.490 -56.590 1.00 40.81 173 ILE A C 1
ATOM 1330 O O . ILE A 1 173 ? 23.387 12.909 -55.839 1.00 40.81 173 ILE A O 1
ATOM 1334 N N . ASP A 1 174 ? 24.045 12.161 -57.859 1.00 39.25 174 ASP A N 1
ATOM 1335 C CA . ASP A 1 174 ? 22.708 12.064 -58.435 1.00 39.25 174 ASP A CA 1
ATOM 1336 C C . ASP A 1 174 ? 22.022 10.809 -57.869 1.00 39.25 174 ASP A C 1
ATOM 1338 O O . ASP A 1 174 ? 22.425 9.683 -58.145 1.00 39.25 174 ASP A O 1
ATOM 1342 N N . LEU A 1 175 ? 21.025 11.006 -57.004 1.00 44.94 175 LEU A N 1
ATOM 1343 C CA . LEU A 1 175 ? 20.295 9.936 -56.310 1.00 44.94 175 LEU A CA 1
ATOM 1344 C C . LEU A 1 175 ? 19.299 9.196 -57.226 1.00 44.94 175 LEU A C 1
ATOM 1346 O O . LEU A 1 175 ? 18.641 8.262 -56.771 1.00 44.94 175 LEU A O 1
ATOM 1350 N N . SER A 1 176 ? 19.166 9.603 -58.495 1.00 44.53 176 SER A N 1
ATOM 1351 C CA . SER A 1 176 ? 18.259 8.967 -59.460 1.00 44.53 176 SER A CA 1
ATOM 1352 C C . SER A 1 176 ? 18.765 7.627 -60.016 1.00 44.53 176 SER A C 1
ATOM 1354 O O . SER A 1 176 ? 17.972 6.886 -60.593 1.00 44.53 176 SER A O 1
ATOM 1356 N N . GLU A 1 177 ? 20.033 7.272 -59.778 1.00 50.31 177 GLU A N 1
ATOM 1357 C CA . GLU A 1 177 ? 20.661 6.044 -60.291 1.00 50.31 177 GLU A CA 1
ATOM 1358 C C . GLU A 1 177 ? 20.694 4.867 -59.286 1.00 50.31 177 GLU A C 1
ATOM 1360 O O . GLU A 1 177 ? 21.239 3.825 -59.620 1.00 50.31 177 GLU A O 1
ATOM 1365 N N . GLN A 1 178 ? 20.118 4.967 -58.072 1.00 65.00 178 GLN A N 1
ATOM 1366 C CA . GLN A 1 178 ? 20.160 3.871 -57.072 1.00 65.00 178 GLN A CA 1
ATOM 1367 C C . GLN A 1 178 ? 18.787 3.566 -56.425 1.00 65.00 178 GLN A C 1
ATOM 1369 O O . GLN A 1 178 ? 18.457 4.111 -55.366 1.00 65.00 178 GLN A O 1
ATOM 1374 N N . PRO A 1 179 ? 17.976 2.656 -57.008 1.00 69.69 179 PRO A N 1
ATOM 1375 C CA . PRO A 1 179 ? 16.605 2.359 -56.565 1.00 69.69 179 PRO A CA 1
ATOM 1376 C C . PRO A 1 179 ? 16.484 1.842 -55.123 1.00 69.69 179 PRO A C 1
ATOM 1378 O O . PRO A 1 179 ? 15.456 2.042 -54.474 1.00 69.69 179 PRO A O 1
ATOM 1381 N N . LEU A 1 180 ? 17.517 1.163 -54.614 1.00 75.62 180 LEU A N 1
ATOM 1382 C CA . LEU A 1 180 ? 17.545 0.637 -53.247 1.00 75.62 180 LEU A CA 1
ATOM 1383 C C . LEU A 1 180 ? 17.781 1.740 -52.207 1.00 75.62 180 LEU A C 1
ATOM 1385 O O . LEU A 1 180 ? 17.127 1.730 -51.166 1.00 75.62 180 LEU A O 1
ATOM 1389 N N . LEU A 1 181 ? 18.617 2.742 -52.508 1.00 83.50 181 LEU A N 1
ATOM 1390 C CA . LEU A 1 181 ? 18.839 3.883 -51.611 1.00 83.50 181 LEU A CA 1
ATOM 1391 C C . LEU A 1 181 ? 17.576 4.716 -51.392 1.00 83.50 181 LEU A C 1
ATOM 1393 O O . LEU A 1 181 ? 17.370 5.233 -50.296 1.00 83.50 181 LEU A O 1
ATOM 1397 N N . ALA A 1 182 ? 16.698 4.810 -52.394 1.00 85.94 182 ALA A N 1
ATOM 1398 C CA . ALA A 1 182 ? 15.429 5.530 -52.280 1.00 85.94 182 ALA A CA 1
ATOM 1399 C C . ALA A 1 182 ? 14.472 4.927 -51.229 1.00 85.94 182 ALA A C 1
ATOM 1401 O O . ALA A 1 182 ? 13.521 5.587 -50.810 1.00 85.94 182 ALA A O 1
ATOM 1402 N N . LYS A 1 183 ? 14.719 3.685 -50.787 1.00 91.94 183 LYS A N 1
ATOM 1403 C CA . LYS A 1 183 ? 13.949 2.993 -49.740 1.00 91.94 183 LYS A CA 1
ATOM 1404 C C . LYS A 1 183 ? 14.507 3.215 -48.330 1.00 91.94 183 LYS A C 1
ATOM 1406 O O . LYS A 1 183 ? 13.907 2.731 -47.366 1.00 91.94 183 LYS A O 1
ATOM 1411 N N . CYS A 1 184 ? 15.640 3.906 -48.204 1.00 95.88 184 CYS A N 1
ATOM 1412 C CA . CYS A 1 184 ? 16.372 4.059 -46.953 1.00 95.88 184 CYS A CA 1
ATOM 1413 C C . CYS A 1 184 ? 16.156 5.439 -46.326 1.00 95.88 184 CYS A C 1
ATOM 1415 O O . CYS A 1 184 ? 16.173 6.462 -47.011 1.00 95.88 184 CYS A O 1
ATOM 1417 N N . ARG A 1 185 ? 16.004 5.484 -44.998 1.00 95.38 185 ARG A N 1
ATOM 1418 C CA . ARG A 1 185 ? 16.048 6.731 -44.215 1.00 95.38 185 ARG A CA 1
ATOM 1419 C C . ARG A 1 185 ? 16.974 6.564 -43.022 1.00 95.38 185 ARG A C 1
ATOM 1421 O O . ARG A 1 185 ? 17.046 5.482 -42.449 1.00 95.38 185 ARG A O 1
ATOM 1428 N N . PHE A 1 186 ? 17.655 7.641 -42.657 1.00 96.31 186 PHE A N 1
ATOM 1429 C CA . PHE A 1 186 ? 18.715 7.636 -41.657 1.00 96.31 186 PHE A CA 1
ATOM 1430 C C . PHE A 1 186 ? 18.402 8.651 -40.562 1.00 96.31 186 PHE A C 1
ATOM 1432 O O . PHE A 1 186 ? 17.997 9.777 -40.859 1.00 96.31 186 PHE A O 1
ATOM 1439 N N . PHE A 1 187 ? 18.575 8.246 -39.309 1.00 94.75 187 PHE A N 1
ATOM 1440 C CA . PHE A 1 187 ? 18.256 9.050 -38.137 1.00 94.75 187 PHE A CA 1
ATOM 1441 C C . PHE A 1 187 ? 19.376 8.951 -37.104 1.00 94.75 187 PHE A C 1
ATOM 1443 O O . PHE A 1 187 ? 19.900 7.867 -36.862 1.00 94.75 187 PHE A O 1
ATOM 1450 N N . SER A 1 188 ? 19.701 10.070 -36.462 1.00 90.94 188 SER A N 1
ATOM 1451 C CA . SER A 1 188 ? 20.641 10.123 -35.342 1.00 90.94 188 SER A CA 1
ATOM 1452 C C . SER A 1 188 ? 19.987 10.704 -34.087 1.00 90.94 188 SER A C 1
ATOM 1454 O O . SER A 1 188 ? 19.009 11.453 -34.181 1.00 90.94 188 SER A O 1
ATOM 1456 N N . GLY A 1 189 ? 20.545 10.393 -32.919 1.00 85.00 189 GLY A N 1
ATOM 1457 C CA . GLY A 1 189 ? 20.107 10.894 -31.616 1.00 85.00 189 GLY A CA 1
ATOM 1458 C C . GLY A 1 189 ? 19.519 9.810 -30.713 1.00 85.00 189 GLY A C 1
ATOM 1459 O O . GLY A 1 189 ? 19.321 8.667 -31.123 1.00 85.00 189 GLY A O 1
ATOM 1460 N N . ASP A 1 190 ? 19.233 10.170 -29.460 1.00 86.75 190 ASP A N 1
ATOM 1461 C CA . ASP A 1 190 ? 18.665 9.241 -28.483 1.00 86.75 190 ASP A CA 1
ATOM 1462 C C . ASP A 1 190 ? 17.257 8.765 -28.877 1.00 86.75 190 ASP A C 1
ATOM 1464 O O . ASP A 1 190 ? 16.519 9.441 -29.602 1.00 86.75 190 ASP A O 1
ATOM 1468 N N . TRP A 1 191 ? 16.854 7.605 -28.358 1.00 92.38 191 TRP A N 1
ATOM 1469 C CA . TRP A 1 191 ? 15.579 6.986 -28.717 1.00 92.38 191 TRP A CA 1
ATOM 1470 C C . TRP A 1 191 ? 14.353 7.844 -28.383 1.00 92.38 191 TRP A C 1
ATOM 1472 O O . TRP A 1 191 ? 13.367 7.781 -29.114 1.00 92.38 191 TRP A O 1
ATOM 1482 N N . SER A 1 192 ? 14.401 8.689 -27.348 1.00 86.81 192 SER A N 1
ATOM 1483 C CA . SER A 1 192 ? 13.294 9.597 -27.008 1.00 86.81 192 SER A CA 1
ATOM 1484 C C . SER A 1 192 ? 13.127 10.664 -28.089 1.00 86.81 192 SER A C 1
ATOM 1486 O O . SER A 1 192 ? 12.012 10.903 -28.565 1.00 86.81 192 SER A O 1
ATOM 1488 N N . THR A 1 193 ? 14.236 11.279 -28.514 1.00 88.75 193 THR A N 1
ATOM 1489 C CA . THR A 1 193 ? 14.247 12.285 -29.586 1.00 88.75 193 THR A CA 1
ATOM 1490 C C . THR A 1 193 ? 13.854 11.668 -30.927 1.00 88.75 193 THR A C 1
ATOM 1492 O O . THR A 1 193 ? 13.008 12.223 -31.633 1.00 88.75 193 THR A O 1
ATOM 1495 N N . PHE A 1 194 ? 14.387 10.486 -31.250 1.00 92.88 194 PHE A N 1
ATOM 1496 C CA . PHE A 1 194 ? 14.011 9.722 -32.439 1.00 92.88 194 PHE A CA 1
ATOM 1497 C C . PHE A 1 194 ? 12.513 9.392 -32.456 1.00 92.88 194 PHE A C 1
ATOM 1499 O O . PHE A 1 194 ? 11.818 9.704 -33.424 1.00 92.88 194 PHE A O 1
ATOM 1506 N N . LEU A 1 195 ? 11.979 8.835 -31.365 1.00 92.19 195 LEU A N 1
ATOM 1507 C CA . LEU A 1 195 ? 10.564 8.489 -31.252 1.00 92.19 195 LEU A CA 1
ATOM 1508 C C . LEU A 1 195 ? 9.666 9.721 -31.424 1.00 92.19 195 LEU A C 1
ATOM 1510 O O . LEU A 1 195 ? 8.637 9.652 -32.099 1.00 92.19 195 LEU A O 1
ATOM 1514 N N . ALA A 1 196 ? 10.050 10.853 -30.831 1.00 90.25 196 ALA A N 1
ATOM 1515 C CA . ALA A 1 196 ? 9.323 12.111 -30.959 1.00 90.25 196 ALA A CA 1
ATOM 1516 C C . ALA A 1 196 ? 9.365 12.677 -32.387 1.00 90.25 196 ALA A C 1
ATOM 1518 O O . ALA A 1 196 ? 8.374 13.253 -32.837 1.00 90.25 196 ALA A O 1
ATOM 1519 N N . LEU A 1 197 ? 10.486 12.526 -33.100 1.00 90.88 197 LEU A N 1
ATOM 1520 C CA . LEU A 1 197 ? 10.631 12.945 -34.495 1.00 90.88 197 LEU A CA 1
ATOM 1521 C C . LEU A 1 197 ? 9.747 12.100 -35.415 1.00 90.88 197 LEU A C 1
ATOM 1523 O O . LEU A 1 197 ? 8.945 12.641 -36.171 1.00 90.88 197 LEU A O 1
ATOM 1527 N N . VAL A 1 198 ? 9.849 10.780 -35.299 1.00 89.88 198 VAL A N 1
ATOM 1528 C CA . VAL A 1 198 ? 9.151 9.819 -36.158 1.00 89.88 198 VAL A CA 1
ATOM 1529 C C . VAL A 1 198 ? 7.632 9.871 -35.957 1.00 89.88 198 VAL A C 1
ATOM 1531 O O . VAL A 1 198 ? 6.872 9.766 -36.915 1.00 89.88 198 VAL A O 1
ATOM 1534 N N . LYS A 1 199 ? 7.157 10.127 -34.730 1.00 87.19 199 LYS A N 1
ATOM 1535 C CA . LYS A 1 199 ? 5.721 10.310 -34.440 1.00 87.19 199 LYS A CA 1
ATOM 1536 C C . LYS A 1 199 ? 5.096 11.564 -35.062 1.00 87.19 199 LYS A C 1
ATOM 1538 O O . LYS A 1 199 ? 3.869 11.670 -35.057 1.00 87.19 199 LYS A O 1
ATOM 1543 N N . LYS A 1 200 ? 5.896 12.524 -35.540 1.00 89.25 200 LYS A N 1
ATOM 1544 C CA . LYS A 1 200 ? 5.387 13.724 -36.231 1.00 89.25 200 LYS A CA 1
ATOM 1545 C C . LYS A 1 200 ? 5.043 13.461 -37.696 1.00 89.25 200 LYS A C 1
ATOM 1547 O O . LYS A 1 200 ? 4.434 14.322 -38.322 1.00 89.25 200 LYS A O 1
ATOM 1552 N N . GLU A 1 201 ? 5.444 12.317 -38.242 1.00 87.00 201 GLU A N 1
ATOM 1553 C CA . GLU A 1 201 ? 5.086 11.924 -39.601 1.00 87.00 201 GLU A CA 1
ATOM 1554 C C . GLU A 1 201 ? 3.612 11.520 -39.684 1.00 87.00 201 GLU A C 1
ATOM 1556 O O . GLU A 1 201 ? 3.058 10.949 -38.741 1.00 87.00 201 GLU A O 1
ATOM 1561 N N . ASP A 1 202 ? 2.985 11.825 -40.822 1.00 80.12 202 ASP A N 1
ATOM 1562 C CA . ASP A 1 202 ? 1.609 11.444 -41.130 1.00 80.12 202 ASP A CA 1
ATOM 1563 C C . ASP A 1 202 ? 1.577 10.634 -42.441 1.00 80.12 202 ASP A C 1
ATOM 1565 O O . ASP A 1 202 ? 1.926 11.175 -43.496 1.00 80.12 202 ASP A O 1
ATOM 1569 N N . PRO A 1 203 ? 1.198 9.344 -42.403 1.00 84.25 203 PRO A N 1
ATOM 1570 C CA . PRO A 1 203 ? 0.846 8.565 -41.212 1.00 84.25 203 PRO A CA 1
ATOM 1571 C C . PRO A 1 203 ? 2.064 8.248 -40.331 1.00 84.25 203 PRO A C 1
ATOM 1573 O O . PRO A 1 203 ? 3.184 8.116 -40.823 1.00 84.25 203 PRO A O 1
ATOM 1576 N N . GLN A 1 204 ? 1.830 8.048 -39.028 1.00 87.62 204 GLN A N 1
ATOM 1577 C CA . GLN A 1 204 ? 2.881 7.588 -38.116 1.00 87.62 204 GLN A CA 1
ATOM 1578 C C . GLN A 1 204 ? 3.405 6.223 -38.576 1.00 87.62 204 GLN A C 1
ATOM 1580 O O . GLN A 1 204 ? 2.607 5.287 -38.723 1.00 87.62 204 GLN A O 1
ATOM 1585 N N . PRO A 1 205 ? 4.720 6.070 -38.791 1.00 88.94 205 PRO A N 1
ATOM 1586 C CA . PRO A 1 205 ? 5.253 4.836 -39.328 1.00 88.94 205 PRO A CA 1
ATOM 1587 C C . PRO A 1 205 ? 5.175 3.719 -38.289 1.00 88.94 205 PRO A C 1
ATOM 1589 O O . PRO A 1 205 ? 5.370 3.917 -37.086 1.00 88.94 205 PRO A O 1
ATOM 1592 N N . LYS A 1 206 ? 4.894 2.523 -38.798 1.00 95.56 206 LYS A N 1
ATOM 1593 C CA . LYS A 1 206 ? 4.883 1.263 -38.066 1.00 95.56 206 LYS A CA 1
ATOM 1594 C C . LYS A 1 206 ? 5.773 0.272 -38.798 1.00 95.56 206 LYS A C 1
ATOM 1596 O O . LYS A 1 206 ? 5.748 0.238 -40.026 1.00 95.56 206 LYS A O 1
ATOM 1601 N N . TYR A 1 207 ? 6.534 -0.514 -38.047 1.00 97.25 207 TYR A N 1
ATOM 1602 C CA . TYR A 1 207 ? 7.473 -1.483 -38.609 1.00 97.25 207 TYR A CA 1
ATOM 1603 C C . TYR A 1 207 ? 6.989 -2.907 -38.358 1.00 97.25 207 TYR A C 1
ATOM 1605 O O . TYR A 1 207 ? 6.499 -3.234 -37.274 1.00 97.25 207 TYR A O 1
ATOM 1613 N N . ASP A 1 208 ? 7.112 -3.749 -39.376 1.00 97.06 208 ASP A N 1
ATOM 1614 C CA . ASP A 1 208 ? 6.811 -5.178 -39.300 1.00 97.06 208 ASP A CA 1
ATOM 1615 C C . ASP A 1 208 ? 7.922 -5.920 -38.559 1.00 97.06 208 ASP A C 1
ATOM 1617 O O . ASP A 1 208 ? 7.655 -6.883 -37.845 1.00 97.06 208 ASP A O 1
ATOM 1621 N N . ILE A 1 209 ? 9.165 -5.451 -38.707 1.00 96.94 209 ILE A N 1
ATOM 1622 C CA . ILE A 1 209 ? 10.327 -5.990 -38.003 1.00 96.94 209 ILE A CA 1
ATOM 1623 C C . ILE A 1 209 ? 11.182 -4.844 -37.465 1.00 96.94 209 ILE A C 1
ATOM 1625 O O . ILE A 1 209 ? 11.476 -3.886 -38.185 1.00 96.94 209 ILE A O 1
ATOM 1629 N N . ILE A 1 210 ? 11.603 -4.968 -36.207 1.00 97.88 210 ILE A N 1
ATOM 1630 C CA . ILE A 1 210 ? 12.625 -4.111 -35.606 1.00 97.88 210 ILE A CA 1
ATOM 1631 C C . ILE A 1 210 ? 13.828 -4.977 -35.229 1.00 97.88 210 ILE A C 1
ATOM 1633 O O . ILE A 1 210 ? 13.694 -5.936 -34.471 1.00 97.88 210 ILE A O 1
ATOM 1637 N N . PHE A 1 211 ? 14.998 -4.627 -35.749 1.00 97.69 211 PHE A N 1
ATOM 1638 C CA . PHE A 1 211 ? 16.278 -5.181 -35.333 1.00 97.69 211 PHE A CA 1
ATOM 1639 C C . PHE A 1 211 ? 16.897 -4.308 -34.256 1.00 97.69 211 PHE A C 1
ATOM 1641 O O . PHE A 1 211 ? 16.841 -3.081 -34.340 1.00 97.69 211 PHE A O 1
ATOM 1648 N N . THR A 1 212 ? 17.507 -4.933 -33.256 1.00 94.50 212 THR A N 1
ATOM 1649 C CA . THR A 1 212 ? 18.357 -4.227 -32.306 1.00 94.50 212 THR A CA 1
ATOM 1650 C C . THR A 1 212 ? 19.421 -5.169 -31.748 1.00 94.50 212 THR A C 1
ATOM 1652 O O . THR A 1 212 ? 19.131 -6.294 -31.343 1.00 94.50 212 THR A O 1
ATOM 1655 N N . SER A 1 213 ? 20.677 -4.733 -31.775 1.00 91.81 213 SER A N 1
ATOM 1656 C CA . SER A 1 213 ? 21.830 -5.528 -31.347 1.00 91.81 213 SER A CA 1
ATOM 1657 C C . SER A 1 213 ? 22.667 -4.699 -30.381 1.00 91.81 213 SER A C 1
ATOM 1659 O O . SER A 1 213 ? 22.940 -3.535 -30.661 1.00 91.81 213 SER A O 1
ATOM 1661 N N . GLU A 1 214 ? 23.051 -5.272 -29.238 1.00 86.62 214 GLU A N 1
ATOM 1662 C CA . GLU A 1 214 ? 23.880 -4.604 -28.216 1.00 86.62 214 GLU A CA 1
ATOM 1663 C C . GLU A 1 214 ? 23.285 -3.287 -27.664 1.00 86.62 214 GLU A C 1
ATOM 1665 O O . GLU A 1 214 ? 23.996 -2.320 -27.390 1.00 86.62 214 GLU A O 1
ATOM 1670 N N . THR A 1 215 ? 21.968 -3.239 -27.452 1.00 88.81 215 THR A N 1
ATOM 1671 C CA . THR A 1 215 ? 21.260 -2.032 -26.974 1.00 88.81 215 THR A CA 1
ATOM 1672 C C . THR A 1 215 ? 20.802 -2.089 -25.516 1.00 88.81 215 THR A C 1
ATOM 1674 O O . THR A 1 215 ? 20.332 -1.088 -24.979 1.00 88.81 215 THR A O 1
ATOM 1677 N N . ILE A 1 216 ? 20.982 -3.218 -24.822 1.00 88.06 216 ILE A N 1
ATOM 1678 C CA . ILE A 1 216 ? 20.519 -3.415 -23.433 1.00 88.06 216 ILE A CA 1
ATOM 1679 C C . ILE A 1 216 ? 21.654 -3.542 -22.408 1.00 88.06 216 ILE A C 1
ATOM 1681 O O . ILE A 1 216 ? 21.513 -4.181 -21.368 1.00 88.06 216 ILE A O 1
ATOM 1685 N N . TYR A 1 217 ? 22.794 -2.907 -22.670 1.00 80.12 217 TYR A N 1
ATOM 1686 C CA . TYR A 1 217 ? 23.955 -2.926 -21.773 1.00 80.12 217 TYR A CA 1
ATOM 1687 C C . TYR A 1 217 ? 23.768 -2.094 -20.493 1.00 80.12 217 TYR A C 1
ATOM 1689 O O . TYR A 1 217 ? 24.462 -2.335 -19.507 1.00 80.12 217 TYR A O 1
ATOM 1697 N N . ASN A 1 218 ? 22.833 -1.137 -20.476 1.00 78.75 218 ASN A N 1
ATOM 1698 C CA . ASN A 1 218 ? 22.554 -0.277 -19.326 1.00 78.75 218 ASN A CA 1
ATOM 1699 C C . ASN A 1 218 ? 21.050 -0.262 -19.008 1.00 78.75 218 ASN A C 1
ATOM 1701 O O . ASN A 1 218 ? 20.230 0.150 -19.831 1.00 78.75 218 ASN A O 1
ATOM 1705 N N . THR A 1 219 ? 20.697 -0.669 -17.786 1.00 77.50 219 THR A N 1
ATOM 1706 C CA . THR A 1 219 ? 19.308 -0.772 -17.308 1.00 77.50 219 THR A CA 1
ATOM 1707 C C . THR A 1 219 ? 18.576 0.569 -17.275 1.00 77.50 219 THR A C 1
ATOM 1709 O O . THR A 1 219 ? 17.355 0.600 -17.433 1.00 77.50 219 THR A O 1
ATOM 1712 N N . ALA A 1 220 ? 19.300 1.688 -17.160 1.00 75.44 220 ALA A N 1
ATOM 1713 C CA . ALA A 1 220 ? 18.716 3.027 -17.215 1.00 75.44 220 ALA A CA 1
ATOM 1714 C C . ALA A 1 220 ? 18.023 3.319 -18.560 1.00 75.44 220 ALA A C 1
ATOM 1716 O O . ALA A 1 220 ? 17.107 4.140 -18.610 1.00 75.44 220 ALA A O 1
ATOM 1717 N N . TYR A 1 221 ? 18.423 2.635 -19.639 1.00 81.62 221 TYR A N 1
ATOM 1718 C CA . TYR A 1 221 ? 17.862 2.834 -20.976 1.00 81.62 221 TYR A CA 1
ATOM 1719 C C . TYR A 1 221 ? 16.711 1.883 -21.321 1.00 81.62 221 TYR A C 1
ATOM 1721 O O . TYR A 1 221 ? 16.028 2.102 -22.324 1.00 81.62 221 TYR A O 1
ATOM 1729 N N . TYR A 1 222 ? 16.435 0.870 -20.489 1.00 87.62 222 TYR A N 1
ATOM 1730 C CA . TYR A 1 222 ? 15.369 -0.107 -20.746 1.00 87.62 222 TYR A CA 1
ATOM 1731 C C . TYR A 1 222 ? 13.995 0.542 -20.966 1.00 87.62 222 TYR A C 1
ATOM 1733 O O . TYR A 1 222 ? 13.328 0.165 -21.933 1.00 87.62 222 TYR A O 1
ATOM 1741 N N . PRO A 1 223 ? 13.568 1.546 -20.165 1.00 83.81 223 PRO A N 1
ATOM 1742 C CA . PRO A 1 223 ? 12.275 2.192 -20.371 1.00 83.81 223 PRO A CA 1
ATOM 1743 C C . PRO A 1 223 ? 12.149 2.864 -21.736 1.00 83.81 223 PRO A C 1
ATOM 1745 O O . PRO A 1 223 ? 11.164 2.637 -22.438 1.00 83.81 223 PRO A O 1
ATOM 1748 N N . THR A 1 224 ? 13.152 3.647 -22.135 1.00 86.31 224 THR A N 1
ATOM 1749 C CA . THR A 1 224 ? 13.130 4.382 -23.404 1.00 86.31 224 THR A CA 1
ATOM 1750 C C . THR A 1 224 ? 13.219 3.435 -24.602 1.00 86.31 224 THR A C 1
ATOM 1752 O O . THR A 1 224 ? 12.505 3.634 -25.589 1.00 86.31 224 THR A O 1
ATOM 1755 N N . LEU A 1 225 ? 14.035 2.372 -24.514 1.00 91.94 225 LEU A N 1
ATOM 1756 C CA . LEU A 1 225 ? 14.101 1.332 -25.547 1.00 91.94 225 LEU A CA 1
ATOM 1757 C C . LEU A 1 225 ? 12.745 0.658 -25.722 1.00 91.94 225 LEU A C 1
ATOM 1759 O O . LEU A 1 225 ? 12.189 0.638 -26.817 1.00 91.94 225 LEU A O 1
ATOM 1763 N N . HIS A 1 226 ? 12.194 0.134 -24.627 1.00 90.75 226 HIS A N 1
ATOM 1764 C CA . HIS A 1 226 ? 10.943 -0.607 -24.646 1.00 90.75 226 HIS A CA 1
ATOM 1765 C C . HIS A 1 226 ? 9.772 0.259 -25.114 1.00 90.75 226 HIS A C 1
ATOM 1767 O O . HIS A 1 226 ? 8.953 -0.209 -25.903 1.00 90.75 226 HIS A O 1
ATOM 1773 N N . GLU A 1 227 ? 9.699 1.530 -24.703 1.00 89.12 227 GLU A N 1
ATOM 1774 C CA . GLU A 1 227 ? 8.682 2.442 -25.227 1.00 89.12 227 GLU A CA 1
ATOM 1775 C C . GLU A 1 227 ? 8.827 2.631 -26.742 1.00 89.12 227 GLU A C 1
ATOM 1777 O O . GLU A 1 227 ? 7.827 2.592 -27.462 1.00 89.12 227 GLU A O 1
ATOM 1782 N N . THR A 1 228 ? 10.054 2.798 -27.237 1.00 94.06 228 THR A N 1
ATOM 1783 C CA . THR A 1 228 ? 10.331 2.962 -28.670 1.00 94.06 228 THR A CA 1
ATOM 1784 C C . THR A 1 228 ? 9.905 1.726 -29.456 1.00 94.06 228 THR A C 1
ATOM 1786 O O . THR A 1 228 ? 9.134 1.856 -30.410 1.00 94.06 228 THR A O 1
ATOM 1789 N N . LEU A 1 229 ? 10.306 0.532 -29.003 1.00 94.62 229 LEU A N 1
ATOM 1790 C CA . LEU A 1 229 ? 9.880 -0.748 -29.575 1.00 94.62 229 LEU A CA 1
ATOM 1791 C C . LEU A 1 229 ? 8.349 -0.851 -29.587 1.00 94.62 229 LEU A C 1
ATOM 1793 O O . LEU A 1 229 ? 7.741 -0.978 -30.645 1.00 94.62 229 LEU A O 1
ATOM 1797 N N . HIS A 1 230 ? 7.702 -0.687 -28.433 1.00 90.50 230 HIS A N 1
ATOM 1798 C CA . HIS A 1 230 ? 6.251 -0.815 -28.289 1.00 90.50 230 HIS A CA 1
ATOM 1799 C C . HIS A 1 230 ? 5.467 0.195 -29.146 1.00 90.50 230 HIS A C 1
ATOM 1801 O O . HIS A 1 230 ? 4.422 -0.122 -29.719 1.00 90.50 230 HIS A O 1
ATOM 1807 N N . LYS A 1 231 ? 5.931 1.448 -29.233 1.00 92.00 231 LYS A N 1
ATOM 1808 C CA . LYS A 1 231 ? 5.226 2.506 -29.970 1.00 92.00 231 LYS A CA 1
ATOM 1809 C C . LYS A 1 231 ? 5.434 2.414 -31.477 1.00 92.00 231 LYS A C 1
ATOM 1811 O O . LYS A 1 231 ? 4.524 2.830 -32.193 1.00 92.00 231 LYS A O 1
ATOM 1816 N N . LEU A 1 232 ? 6.554 1.881 -31.962 1.00 96.00 232 LEU A N 1
ATOM 1817 C CA . LEU A 1 232 ? 6.865 1.809 -33.396 1.00 96.00 232 LEU A CA 1
ATOM 1818 C C . LEU A 1 232 ? 6.573 0.440 -34.027 1.00 96.00 232 LEU A C 1
ATOM 1820 O O . LEU A 1 232 ? 6.407 0.364 -35.242 1.00 96.00 232 LEU A O 1
ATOM 1824 N N . LEU A 1 233 ? 6.425 -0.622 -33.236 1.00 96.44 233 LEU A N 1
ATOM 1825 C CA . LEU A 1 233 ? 6.057 -1.940 -33.751 1.00 96.44 233 LEU A CA 1
ATOM 1826 C C . LEU A 1 233 ? 4.613 -1.948 -34.282 1.00 96.44 233 LEU A C 1
ATOM 1828 O O . LEU A 1 233 ? 3.695 -1.358 -33.688 1.00 96.44 233 LEU A O 1
ATOM 1832 N N . SER A 1 234 ? 4.416 -2.583 -35.435 1.00 94.88 234 SER A N 1
ATOM 1833 C CA . SER A 1 234 ? 3.096 -2.866 -36.001 1.00 94.88 234 SER A CA 1
ATOM 1834 C C . SER A 1 234 ? 2.372 -3.961 -35.198 1.00 94.88 234 SER A C 1
ATOM 1836 O O . SER A 1 234 ? 3.013 -4.760 -34.510 1.00 94.88 234 SER A O 1
ATOM 1838 N N . PRO A 1 235 ? 1.029 -4.030 -35.248 1.00 89.50 235 PRO A N 1
ATOM 1839 C CA . PRO A 1 235 ? 0.300 -5.159 -34.678 1.00 89.50 235 PRO A CA 1
ATOM 1840 C C . PRO A 1 235 ? 0.748 -6.480 -35.322 1.00 89.50 235 PRO A C 1
ATOM 1842 O O . PRO A 1 235 ? 0.600 -6.656 -36.527 1.00 89.50 235 PRO A O 1
ATOM 1845 N N . GLY A 1 236 ? 1.284 -7.401 -34.518 1.00 86.88 236 GLY A N 1
ATOM 1846 C CA . GLY A 1 236 ? 1.836 -8.671 -35.007 1.00 86.88 236 GLY A CA 1
ATOM 1847 C C . GLY A 1 236 ? 3.259 -8.582 -35.572 1.00 86.88 236 GLY A C 1
ATOM 1848 O O . GLY A 1 236 ? 3.754 -9.581 -36.085 1.00 86.88 236 GLY A O 1
ATOM 1849 N N . GLY A 1 237 ? 3.911 -7.419 -35.475 1.00 91.81 237 GLY A N 1
ATOM 1850 C CA . GLY A 1 237 ? 5.321 -7.266 -35.822 1.00 91.81 237 GLY A CA 1
ATOM 1851 C C . GLY A 1 237 ? 6.252 -8.002 -34.855 1.00 91.81 237 GLY A C 1
ATOM 1852 O O . GLY A 1 237 ? 5.864 -8.355 -33.739 1.00 91.81 237 GLY A O 1
ATOM 1853 N N . LEU A 1 238 ? 7.498 -8.208 -35.280 1.00 93.88 238 LEU A N 1
ATOM 1854 C CA . LEU A 1 238 ? 8.527 -8.926 -34.525 1.00 93.88 238 LEU A CA 1
ATOM 1855 C C . LEU A 1 238 ? 9.703 -8.014 -34.163 1.00 93.88 238 LEU A C 1
ATOM 1857 O O . LEU A 1 238 ? 10.116 -7.163 -34.949 1.00 93.88 238 LEU A O 1
ATOM 1861 N N . VAL A 1 239 ? 10.266 -8.216 -32.973 1.00 95.38 239 VAL A N 1
ATOM 1862 C CA . VAL A 1 239 ? 11.532 -7.597 -32.567 1.00 95.38 239 VAL A CA 1
ATOM 1863 C C . VAL A 1 239 ? 12.581 -8.692 -32.466 1.00 95.38 239 VAL A C 1
ATOM 1865 O O . VAL A 1 239 ? 12.420 -9.624 -31.681 1.00 95.38 239 VAL A O 1
ATOM 1868 N N . TYR A 1 240 ? 13.660 -8.560 -33.231 1.00 94.75 240 TYR A N 1
ATOM 1869 C CA . TYR A 1 240 ? 14.854 -9.381 -33.069 1.00 94.75 240 TYR A CA 1
ATOM 1870 C C . TYR A 1 240 ? 15.849 -8.594 -32.228 1.00 94.75 240 TYR A C 1
ATOM 1872 O O . TYR A 1 240 ? 16.390 -7.581 -32.678 1.00 94.75 240 TYR A O 1
ATOM 1880 N N . LEU A 1 241 ? 16.053 -9.059 -30.998 1.00 94.06 241 LEU A N 1
ATOM 1881 C CA . LEU A 1 241 ? 16.995 -8.483 -30.052 1.00 94.06 241 LEU A CA 1
ATOM 1882 C C . LEU A 1 241 ? 18.093 -9.501 -29.764 1.00 94.06 241 LEU A C 1
ATOM 1884 O O . LEU A 1 241 ? 17.800 -10.597 -29.290 1.00 94.06 241 LEU A O 1
ATOM 1888 N N . ALA A 1 242 ? 19.346 -9.124 -30.011 1.00 92.06 242 ALA A N 1
ATOM 1889 C CA . ALA A 1 242 ? 20.504 -9.909 -29.595 1.00 92.06 242 ALA A CA 1
ATOM 1890 C C . ALA A 1 242 ? 21.478 -9.067 -28.782 1.00 92.06 242 ALA A C 1
ATOM 1892 O O . ALA A 1 242 ? 21.660 -7.871 -29.001 1.00 92.06 242 ALA A O 1
ATOM 1893 N N . THR A 1 243 ? 22.074 -9.703 -27.788 1.00 88.38 243 THR A N 1
ATOM 1894 C CA . THR A 1 243 ? 22.878 -9.035 -26.775 1.00 88.38 243 THR A CA 1
ATOM 1895 C C . THR A 1 243 ? 23.707 -10.067 -26.029 1.00 88.38 243 THR A C 1
ATOM 1897 O O . THR A 1 243 ? 23.372 -11.256 -26.004 1.00 88.38 243 THR A O 1
ATOM 1900 N N . LYS A 1 244 ? 24.717 -9.611 -25.291 1.00 82.31 244 LYS A N 1
ATOM 1901 C CA . LYS A 1 244 ? 25.329 -10.447 -24.252 1.00 82.31 244 LYS A CA 1
ATOM 1902 C C . LYS A 1 244 ? 24.302 -10.849 -23.194 1.00 82.31 244 LYS A C 1
ATOM 1904 O O . LYS A 1 244 ? 23.493 -10.036 -22.741 1.00 82.31 244 LYS A O 1
ATOM 1909 N N . SER A 1 245 ? 24.401 -12.094 -22.730 1.00 81.31 245 SER A N 1
ATOM 1910 C CA . SER A 1 245 ? 23.598 -12.598 -21.610 1.00 81.31 245 SER A CA 1
ATOM 1911 C C . SER A 1 245 ? 23.806 -11.770 -20.335 1.00 81.31 245 SER A C 1
ATOM 1913 O O . SER A 1 245 ? 22.856 -11.556 -19.581 1.00 81.31 245 SER A O 1
ATOM 1915 N N . HIS A 1 246 ? 25.021 -11.252 -20.119 1.00 76.06 246 HIS A N 1
ATOM 1916 C CA . HIS A 1 246 ? 25.367 -10.402 -18.982 1.00 76.06 246 HIS A CA 1
ATOM 1917 C C . HIS A 1 246 ? 26.476 -9.389 -19.319 1.00 76.06 246 HIS A C 1
ATOM 1919 O O . HIS A 1 246 ? 27.496 -9.764 -19.903 1.00 76.06 246 HIS A O 1
ATOM 1925 N N . TYR A 1 247 ? 26.317 -8.129 -18.891 1.00 73.81 247 TYR A N 1
ATOM 1926 C CA . TYR A 1 247 ? 27.350 -7.091 -18.995 1.00 73.81 247 TYR A CA 1
ATOM 1927 C C . TYR A 1 247 ? 27.964 -6.752 -17.633 1.00 73.81 247 TYR A C 1
ATOM 1929 O O . TYR A 1 247 ? 27.354 -6.094 -16.787 1.00 73.81 247 TYR A O 1
ATOM 1937 N N . PHE A 1 248 ? 29.227 -7.129 -17.443 1.00 62.34 248 PHE A N 1
ATOM 1938 C CA . PHE A 1 248 ? 29.980 -6.775 -16.242 1.00 62.34 248 PHE A CA 1
ATOM 1939 C C . PHE A 1 248 ? 30.287 -5.265 -16.204 1.00 62.34 248 PHE A C 1
ATOM 1941 O O . PHE A 1 248 ? 30.806 -4.707 -17.166 1.00 62.34 248 PHE A O 1
ATOM 1948 N N . GLY A 1 249 ? 29.986 -4.601 -15.082 1.00 55.31 249 GLY A N 1
ATOM 1949 C CA . GLY A 1 249 ? 30.380 -3.206 -14.813 1.00 55.31 249 GLY A CA 1
ATOM 1950 C C . GLY A 1 249 ? 29.407 -2.107 -15.269 1.00 55.31 249 GLY A C 1
ATOM 1951 O O . GLY A 1 249 ? 29.530 -0.982 -14.792 1.00 55.31 249 GLY A O 1
ATOM 1952 N N . VAL A 1 250 ? 28.425 -2.420 -16.122 1.00 51.00 250 VAL A N 1
ATOM 1953 C CA . VAL A 1 250 ? 27.376 -1.475 -16.585 1.00 51.00 250 VAL A CA 1
ATOM 1954 C C . VAL A 1 250 ? 25.945 -1.932 -16.258 1.00 51.00 250 VAL A C 1
ATOM 1956 O O . VAL A 1 250 ? 25.008 -1.144 -16.355 1.00 51.00 250 VAL A O 1
ATOM 1959 N N . GLY A 1 251 ? 25.782 -3.172 -15.781 1.00 59.78 251 GLY A N 1
ATOM 1960 C CA . GLY A 1 251 ? 24.581 -3.639 -15.080 1.00 59.78 251 GLY A CA 1
ATOM 1961 C C . GLY A 1 251 ? 23.441 -4.175 -15.949 1.00 59.78 251 GLY A C 1
ATOM 1962 O O . GLY A 1 251 ? 22.478 -4.684 -15.385 1.00 59.78 251 GLY A O 1
ATOM 1963 N N . GLY A 1 252 ? 23.518 -4.089 -17.281 1.00 74.75 252 GLY A N 1
ATOM 1964 C CA . GLY A 1 252 ? 22.517 -4.653 -18.194 1.00 74.75 252 GLY A CA 1
ATOM 1965 C C . GLY A 1 252 ? 22.717 -6.136 -18.539 1.00 74.75 252 GLY A C 1
ATOM 1966 O O . GLY A 1 252 ? 23.693 -6.779 -18.139 1.00 74.75 252 GLY A O 1
ATOM 1967 N N . GLY A 1 253 ? 21.788 -6.687 -19.320 1.00 80.62 253 GLY A N 1
ATOM 1968 C CA . GLY A 1 253 ? 21.809 -8.074 -19.796 1.00 80.62 253 GLY A CA 1
ATOM 1969 C C . GLY A 1 253 ? 20.419 -8.633 -20.108 1.00 80.62 253 GLY A C 1
ATOM 1970 O O . GLY A 1 253 ? 19.408 -8.096 -19.646 1.00 80.62 253 GLY A O 1
ATOM 1971 N N . LEU A 1 254 ? 20.388 -9.734 -20.866 1.00 83.62 254 LEU A N 1
ATOM 1972 C CA . LEU A 1 254 ? 19.165 -10.338 -21.411 1.00 83.62 254 LEU A CA 1
ATOM 1973 C C . LEU A 1 254 ? 18.116 -10.647 -20.334 1.00 83.62 254 LEU A C 1
ATOM 1975 O O . LEU A 1 254 ? 17.008 -10.127 -20.401 1.00 83.62 254 LEU A O 1
ATOM 1979 N N . HIS A 1 255 ? 18.490 -11.392 -19.291 1.00 79.94 255 HIS A N 1
ATOM 1980 C CA . HIS A 1 255 ? 17.557 -11.795 -18.231 1.00 79.94 255 HIS A CA 1
ATOM 1981 C C . HIS A 1 255 ? 16.923 -10.600 -17.496 1.00 79.94 255 HIS A C 1
ATOM 1983 O O . HIS A 1 255 ? 15.744 -10.616 -17.143 1.00 79.94 255 HIS A O 1
ATOM 1989 N N . LEU A 1 256 ? 17.701 -9.534 -17.278 1.00 75.75 256 LEU A N 1
ATOM 1990 C CA . LEU A 1 256 ? 17.203 -8.313 -16.642 1.00 75.75 256 LEU A CA 1
ATOM 1991 C C . LEU A 1 256 ? 16.231 -7.563 -17.555 1.00 75.75 256 LEU A C 1
ATOM 1993 O O . LEU A 1 256 ? 15.279 -6.965 -17.060 1.00 75.75 256 LEU A O 1
ATOM 1997 N N . PHE A 1 257 ? 16.467 -7.576 -18.869 1.00 84.69 257 PHE A N 1
ATOM 1998 C CA . PHE A 1 257 ? 15.563 -6.951 -19.829 1.00 84.69 257 PHE A CA 1
ATOM 1999 C C . PHE A 1 257 ? 14.266 -7.753 -19.994 1.00 84.69 257 PHE A C 1
ATOM 2001 O O . PHE A 1 257 ? 13.198 -7.156 -19.977 1.00 84.69 257 PHE A O 1
ATOM 2008 N N . GLU A 1 258 ? 14.331 -9.086 -20.053 1.00 82.38 258 GLU A N 1
ATOM 2009 C CA . GLU A 1 258 ? 13.145 -9.962 -20.033 1.00 82.38 258 GLU A CA 1
ATOM 2010 C C . GLU A 1 258 ? 12.287 -9.692 -18.795 1.00 82.38 258 GLU A C 1
ATOM 2012 O O . GLU A 1 258 ? 11.110 -9.354 -18.905 1.00 82.38 258 GLU A O 1
ATOM 2017 N N . THR A 1 259 ? 12.918 -9.710 -17.618 1.00 75.38 259 THR A N 1
ATOM 2018 C CA . THR A 1 259 ? 12.264 -9.395 -16.343 1.00 75.38 259 THR A CA 1
ATOM 2019 C C . THR A 1 259 ? 11.612 -8.009 -16.378 1.00 75.38 259 THR A C 1
ATOM 2021 O O . THR A 1 259 ? 10.468 -7.841 -15.959 1.00 75.38 259 THR A O 1
ATOM 2024 N N . PHE A 1 260 ? 12.308 -7.011 -16.929 1.00 78.06 260 PHE A N 1
ATOM 2025 C CA . PHE A 1 260 ? 11.782 -5.658 -17.095 1.00 78.06 260 PHE A CA 1
ATOM 2026 C C . PHE A 1 260 ? 10.541 -5.608 -18.008 1.00 78.06 260 PHE A C 1
ATOM 2028 O O . PHE A 1 260 ? 9.593 -4.885 -17.697 1.00 78.06 260 PHE A O 1
ATOM 2035 N N . VAL A 1 261 ? 10.535 -6.353 -19.118 1.00 77.81 261 VAL A N 1
ATOM 2036 C CA . VAL A 1 261 ? 9.408 -6.408 -20.067 1.00 77.81 261 VAL A CA 1
ATOM 2037 C C . VAL A 1 261 ? 8.192 -7.106 -19.446 1.00 77.81 261 VAL A C 1
ATOM 2039 O O . VAL A 1 261 ? 7.053 -6.705 -19.698 1.00 77.81 261 VAL A O 1
ATOM 2042 N N . GLU A 1 262 ? 8.422 -8.114 -18.606 1.00 70.69 262 GLU A N 1
ATOM 2043 C CA . GLU A 1 262 ? 7.371 -8.877 -17.924 1.00 70.69 262 GLU A CA 1
ATOM 2044 C C . GLU A 1 262 ? 6.724 -8.102 -16.756 1.00 70.69 262 GLU A C 1
ATOM 2046 O O . GLU A 1 262 ? 5.517 -8.194 -16.538 1.00 70.69 262 GLU A O 1
ATOM 2051 N N . GLN A 1 263 ? 7.479 -7.275 -16.027 1.00 71.69 263 GLN A N 1
ATOM 2052 C CA . GLN A 1 263 ? 7.039 -6.617 -14.785 1.00 71.69 263 GLN A CA 1
ATOM 2053 C C . GLN A 1 263 ? 6.257 -5.298 -14.993 1.00 71.69 263 GLN A C 1
ATOM 2055 O O . GLN A 1 263 ? 6.689 -4.209 -14.588 1.00 71.69 263 GLN A O 1
ATOM 2060 N N . ARG A 1 264 ? 5.064 -5.357 -15.601 1.00 72.19 264 ARG A N 1
ATOM 2061 C CA . ARG A 1 264 ? 4.240 -4.152 -15.859 1.00 72.19 264 ARG A CA 1
ATOM 2062 C C . ARG A 1 264 ? 3.800 -3.412 -14.588 1.00 72.19 264 ARG A C 1
ATOM 2064 O O . ARG A 1 264 ? 3.781 -2.179 -14.596 1.00 72.19 264 ARG A O 1
ATOM 2071 N N . GLY A 1 265 ? 3.478 -4.131 -13.508 1.00 79.50 265 GLY A N 1
ATOM 2072 C CA . GLY A 1 265 ? 3.088 -3.524 -12.227 1.00 79.50 265 GLY A CA 1
ATOM 2073 C C . GLY A 1 265 ? 4.245 -2.754 -11.584 1.00 79.50 265 GLY A C 1
ATOM 2074 O O . GLY A 1 265 ? 4.081 -1.614 -11.146 1.00 79.50 265 GLY A O 1
ATOM 2075 N N . LEU A 1 266 ? 5.456 -3.316 -11.655 1.00 82.25 266 LEU A N 1
ATOM 2076 C CA . LEU A 1 266 ? 6.673 -2.666 -11.168 1.00 82.25 266 LEU A CA 1
ATOM 2077 C C . LEU A 1 266 ? 6.945 -1.335 -11.890 1.00 82.25 266 LEU A C 1
ATOM 2079 O O . LEU A 1 266 ? 7.297 -0.340 -11.254 1.00 82.25 266 LEU A O 1
ATOM 2083 N N . GLN A 1 267 ? 6.738 -1.284 -13.213 1.00 80.00 267 GLN A N 1
ATOM 2084 C CA . GLN A 1 267 ? 6.932 -0.057 -13.994 1.00 80.00 267 GLN A CA 1
ATOM 2085 C C . GLN A 1 267 ? 5.968 1.063 -13.611 1.00 80.00 267 GLN A C 1
ATOM 2087 O O . GLN A 1 267 ? 6.377 2.227 -13.598 1.00 80.00 267 GLN A O 1
ATOM 2092 N N . ALA A 1 268 ? 4.715 0.736 -13.289 1.00 86.56 268 ALA A N 1
ATOM 2093 C CA . ALA A 1 268 ? 3.742 1.729 -12.849 1.00 86.56 268 ALA A CA 1
ATOM 2094 C C . ALA A 1 268 ? 4.187 2.392 -11.535 1.00 86.56 268 ALA A C 1
ATOM 2096 O O . ALA A 1 268 ? 4.225 3.621 -11.445 1.00 86.56 268 ALA A O 1
ATOM 2097 N N . ILE A 1 269 ? 4.624 1.589 -10.558 1.00 89.62 269 ILE A N 1
ATOM 2098 C CA . ILE A 1 269 ? 5.106 2.091 -9.265 1.00 89.62 269 ILE A CA 1
ATOM 2099 C C . ILE A 1 269 ? 6.393 2.908 -9.453 1.00 89.62 269 ILE A C 1
ATOM 2101 O O . ILE A 1 269 ? 6.481 4.037 -8.970 1.00 89.62 269 ILE A O 1
ATOM 2105 N N . TYR A 1 270 ? 7.365 2.416 -10.234 1.00 84.25 270 TYR A N 1
ATOM 2106 C CA . TYR A 1 270 ? 8.569 3.194 -10.559 1.00 84.25 270 TYR A CA 1
ATOM 2107 C C . TYR A 1 270 ? 8.266 4.485 -11.324 1.00 84.25 270 TYR A C 1
ATOM 2109 O O . TYR A 1 270 ? 8.991 5.470 -11.177 1.00 84.25 270 TYR A O 1
ATOM 2117 N N . GLY A 1 271 ? 7.235 4.502 -12.169 1.00 83.00 271 GLY A N 1
ATOM 2118 C CA . GLY A 1 271 ? 6.754 5.710 -12.836 1.00 83.00 271 GLY A CA 1
ATOM 2119 C C . GLY A 1 271 ? 6.347 6.782 -11.828 1.00 83.00 271 GLY A C 1
ATOM 2120 O O . GLY A 1 271 ? 6.798 7.923 -11.926 1.00 83.00 271 GLY A O 1
ATOM 2121 N N . GLU A 1 272 ? 5.585 6.396 -10.806 1.00 92.69 272 GLU A N 1
ATOM 2122 C CA . GLU A 1 272 ? 5.146 7.311 -9.752 1.00 92.69 272 GLU A CA 1
ATOM 2123 C C . GLU A 1 272 ? 6.303 7.756 -8.843 1.00 92.69 272 GLU A C 1
ATOM 2125 O O . GLU A 1 272 ? 6.414 8.937 -8.503 1.00 92.69 272 GLU A O 1
ATOM 2130 N N . CYS A 1 273 ? 7.242 6.856 -8.530 1.00 91.06 273 CYS A N 1
ATOM 2131 C CA . CYS A 1 273 ? 8.468 7.229 -7.824 1.00 91.06 273 CYS A CA 1
ATOM 2132 C C . CYS A 1 273 ? 9.309 8.238 -8.623 1.00 91.06 273 CYS A C 1
ATOM 2134 O O . CYS A 1 273 ? 9.775 9.223 -8.053 1.00 91.06 273 CYS A O 1
ATOM 2136 N N . ARG A 1 274 ? 9.467 8.045 -9.940 1.00 86.62 274 ARG A N 1
ATOM 2137 C CA . ARG A 1 274 ? 10.186 8.984 -10.824 1.00 86.62 274 ARG A CA 1
ATOM 2138 C C . ARG A 1 274 ? 9.490 10.336 -10.926 1.00 86.62 274 ARG A C 1
ATOM 2140 O O . ARG A 1 274 ? 10.167 11.357 -10.972 1.00 86.62 274 ARG A O 1
ATOM 2147 N N . ARG A 1 275 ? 8.154 10.362 -10.913 1.00 90.69 275 ARG A N 1
ATOM 2148 C CA . ARG A 1 275 ? 7.374 11.608 -10.883 1.00 90.69 275 ARG A CA 1
ATOM 2149 C C . ARG A 1 275 ? 7.680 12.440 -9.633 1.00 90.69 275 ARG A C 1
ATOM 2151 O O . ARG A 1 275 ? 7.732 13.664 -9.718 1.00 90.69 275 ARG A O 1
ATOM 2158 N N . LEU A 1 276 ? 7.867 11.787 -8.483 1.00 91.94 276 LEU A N 1
ATOM 2159 C CA . LEU A 1 276 ? 8.185 12.444 -7.209 1.00 91.94 276 LEU A CA 1
ATOM 2160 C C . LEU A 1 276 ? 9.680 12.755 -7.040 1.00 91.94 276 LEU A C 1
ATOM 2162 O O . LEU A 1 276 ? 10.023 13.772 -6.440 1.00 91.94 276 LEU A O 1
ATOM 2166 N N . TYR A 1 277 ? 10.560 11.901 -7.564 1.00 91.50 277 TYR A N 1
ATOM 2167 C CA . TYR A 1 277 ? 12.010 11.982 -7.383 1.00 91.50 277 TYR A CA 1
ATOM 2168 C C . TYR A 1 277 ? 12.765 11.904 -8.723 1.00 91.50 277 TYR A C 1
ATOM 2170 O O . TYR A 1 277 ? 13.555 10.978 -8.924 1.00 91.50 277 TYR A O 1
ATOM 2178 N N . PRO A 1 278 ? 12.571 12.870 -9.642 1.00 83.62 278 PRO A N 1
ATOM 2179 C CA . PRO A 1 278 ? 13.166 12.817 -10.982 1.00 83.62 278 PRO A CA 1
ATOM 2180 C C . PRO A 1 278 ? 14.703 12.804 -10.957 1.00 83.62 278 PRO A C 1
ATOM 2182 O O . PRO A 1 278 ? 15.329 12.147 -11.780 1.00 83.62 278 PRO A O 1
ATOM 2185 N N . GLU A 1 279 ? 15.307 13.459 -9.963 1.00 84.25 279 GLU A N 1
ATOM 2186 C CA . GLU A 1 279 ? 16.764 13.546 -9.783 1.00 84.25 279 GLU A CA 1
ATOM 2187 C C . GLU A 1 279 ? 17.393 12.270 -9.181 1.00 84.25 279 GLU A C 1
ATOM 2189 O O . GLU A 1 279 ? 18.613 12.146 -9.117 1.00 84.25 279 GLU A O 1
ATOM 2194 N N . GLN A 1 280 ? 16.584 11.319 -8.694 1.00 84.12 280 GLN A N 1
ATOM 2195 C CA . GLN A 1 280 ? 17.044 10.098 -8.015 1.00 84.12 280 GLN A CA 1
ATOM 2196 C C . GLN A 1 280 ? 16.654 8.855 -8.823 1.00 84.12 280 GLN A C 1
ATOM 2198 O O . GLN A 1 280 ? 15.910 7.997 -8.348 1.00 84.12 280 GLN A O 1
ATOM 2203 N N . ALA A 1 281 ? 17.162 8.754 -10.055 1.00 71.56 281 ALA A N 1
ATOM 2204 C CA . ALA A 1 281 ? 16.847 7.647 -10.965 1.00 71.56 281 ALA A CA 1
ATOM 2205 C C . ALA A 1 281 ? 17.224 6.259 -10.406 1.00 71.56 281 ALA A C 1
ATOM 2207 O O . ALA A 1 281 ? 16.547 5.281 -10.709 1.00 71.56 281 ALA A O 1
ATOM 2208 N N . ASN A 1 282 ? 18.264 6.190 -9.565 1.00 75.81 282 ASN A N 1
ATOM 2209 C CA . ASN A 1 282 ? 18.774 4.962 -8.952 1.00 75.81 282 ASN A CA 1
ATOM 2210 C C . ASN A 1 282 ? 18.828 5.112 -7.417 1.00 75.81 282 ASN A C 1
ATOM 2212 O O . ASN A 1 282 ? 19.898 5.403 -6.874 1.00 75.81 282 ASN A O 1
ATOM 2216 N N . PRO A 1 283 ? 17.693 4.990 -6.703 1.00 84.31 283 PRO A N 1
ATOM 2217 C CA . PRO A 1 283 ? 17.686 5.024 -5.242 1.00 84.31 283 PRO A CA 1
ATOM 2218 C C . PRO A 1 283 ? 18.422 3.811 -4.660 1.00 84.31 283 PRO A C 1
ATOM 2220 O O . PRO A 1 283 ? 18.564 2.778 -5.317 1.00 84.31 283 PRO A O 1
ATOM 2223 N N . LEU A 1 284 ? 18.830 3.899 -3.389 1.00 82.50 284 LEU A N 1
ATOM 2224 C CA . LEU A 1 284 ? 19.236 2.695 -2.667 1.00 82.50 284 LEU A CA 1
ATOM 2225 C C . LEU A 1 284 ? 18.025 1.763 -2.567 1.00 82.50 284 LEU A C 1
ATOM 2227 O O . LEU A 1 284 ? 16.918 2.207 -2.261 1.00 82.50 284 LEU A O 1
ATOM 2231 N N . GLN A 1 285 ? 18.237 0.477 -2.819 1.00 84.56 285 GLN A N 1
ATOM 2232 C CA . GLN A 1 285 ? 17.169 -0.509 -2.818 1.00 84.56 285 GLN A CA 1
ATOM 2233 C C . GLN A 1 285 ? 17.606 -1.774 -2.088 1.00 84.56 285 GLN A C 1
ATOM 2235 O O . GLN A 1 285 ? 18.704 -2.286 -2.304 1.00 84.56 285 GLN A O 1
ATOM 2240 N N . VAL A 1 286 ? 16.722 -2.287 -1.235 1.00 82.31 286 VAL A N 1
ATOM 2241 C CA . VAL A 1 286 ? 16.831 -3.637 -0.675 1.00 82.31 286 VAL A CA 1
ATOM 2242 C C . VAL A 1 286 ? 16.023 -4.580 -1.556 1.00 82.31 286 VAL A C 1
ATOM 2244 O O . VAL A 1 286 ? 14.919 -4.236 -1.972 1.00 82.31 286 VAL A O 1
ATOM 2247 N N . THR A 1 287 ? 16.579 -5.755 -1.847 1.00 81.69 287 THR A N 1
ATOM 2248 C CA . THR A 1 287 ? 15.938 -6.793 -2.660 1.00 81.69 287 THR A CA 1
ATOM 2249 C C . THR A 1 287 ? 15.921 -8.111 -1.901 1.00 81.69 287 THR A C 1
ATOM 2251 O O . THR A 1 287 ? 16.936 -8.511 -1.325 1.00 81.69 287 THR A O 1
ATOM 2254 N N . ALA A 1 288 ? 14.782 -8.801 -1.911 1.00 73.19 288 ALA A N 1
ATOM 2255 C CA . ALA A 1 288 ? 14.718 -10.179 -1.445 1.00 73.19 288 ALA A CA 1
ATOM 2256 C C . ALA A 1 288 ? 15.521 -11.058 -2.416 1.00 73.19 288 ALA A C 1
ATOM 2258 O O . ALA A 1 288 ? 15.169 -11.168 -3.595 1.00 73.19 288 ALA A O 1
ATOM 2259 N N . ILE A 1 289 ? 16.621 -11.651 -1.941 1.00 76.12 289 ILE A N 1
ATOM 2260 C CA . ILE A 1 289 ? 17.500 -12.496 -2.770 1.00 76.12 289 ILE A CA 1
ATOM 2261 C C . ILE A 1 289 ? 16.779 -13.795 -3.141 1.00 76.12 289 ILE A C 1
ATOM 2263 O O . ILE A 1 289 ? 16.765 -14.190 -4.305 1.00 76.12 289 ILE A O 1
ATOM 2267 N N . VAL A 1 290 ? 16.159 -14.446 -2.153 1.00 75.81 290 VAL A N 1
ATOM 2268 C CA . VAL A 1 290 ? 15.295 -15.607 -2.379 1.00 75.81 290 VAL A CA 1
ATOM 2269 C C . VAL A 1 290 ? 13.869 -15.095 -2.510 1.00 75.81 290 VAL A C 1
ATOM 2271 O O . VAL A 1 290 ? 13.285 -14.633 -1.533 1.00 75.81 290 VAL A O 1
ATOM 2274 N N . LYS A 1 291 ? 13.328 -15.144 -3.728 1.00 80.75 291 LYS A N 1
ATOM 2275 C CA . LYS A 1 291 ? 11.994 -14.620 -4.032 1.00 80.75 291 LYS A CA 1
ATOM 2276 C C . LYS A 1 291 ? 10.892 -15.414 -3.338 1.00 80.75 291 LYS A C 1
ATOM 2278 O O . LYS A 1 291 ? 11.017 -16.625 -3.147 1.00 80.75 291 LYS A O 1
ATOM 2283 N N . TYR A 1 292 ? 9.798 -14.734 -3.000 1.00 75.88 292 TYR A N 1
ATOM 2284 C CA . TYR A 1 292 ? 8.695 -15.322 -2.238 1.00 75.88 292 TYR A CA 1
ATOM 2285 C C . TYR A 1 292 ? 8.067 -16.531 -2.946 1.00 75.88 292 TYR A C 1
ATOM 2287 O O . TYR A 1 292 ? 7.904 -17.591 -2.346 1.00 75.88 292 TYR A O 1
ATOM 2295 N N . TRP A 1 293 ? 7.832 -16.434 -4.260 1.00 81.00 293 TRP A N 1
ATOM 2296 C CA . TRP A 1 293 ? 7.304 -17.547 -5.066 1.00 81.00 293 TRP A CA 1
ATOM 2297 C C . TRP A 1 293 ? 8.276 -18.730 -5.209 1.00 81.00 293 TRP A C 1
ATOM 2299 O O . TRP A 1 293 ? 7.883 -19.802 -5.660 1.00 81.00 293 TRP A O 1
ATOM 2309 N N . LEU A 1 294 ? 9.542 -18.563 -4.812 1.00 74.94 294 LEU A N 1
ATOM 2310 C CA . LEU A 1 294 ? 10.537 -19.636 -4.715 1.00 74.94 294 LEU A CA 1
ATOM 2311 C C . LEU A 1 294 ? 10.666 -20.185 -3.280 1.00 74.94 294 LEU A C 1
ATOM 2313 O O . LEU A 1 294 ? 11.616 -20.907 -2.983 1.00 74.94 294 LEU A O 1
ATOM 2317 N N . GLY A 1 295 ? 9.732 -19.845 -2.385 1.00 73.44 295 GLY A N 1
ATOM 2318 C CA . GLY A 1 295 ? 9.733 -20.267 -0.982 1.00 73.44 295 GLY A CA 1
ATOM 2319 C C . GLY A 1 295 ? 10.573 -19.383 -0.055 1.00 73.44 295 GLY A C 1
ATOM 2320 O O . GLY A 1 295 ? 10.857 -19.786 1.073 1.00 73.44 295 GLY A O 1
ATOM 2321 N N . GLY A 1 296 ? 10.991 -18.199 -0.514 1.00 74.56 296 GLY A N 1
ATOM 2322 C CA . GLY A 1 296 ? 11.652 -17.205 0.329 1.00 74.56 296 GLY A CA 1
ATOM 2323 C C . GLY A 1 296 ? 10.727 -16.676 1.431 1.00 74.56 296 GLY A C 1
ATOM 2324 O O . GLY A 1 296 ? 9.509 -16.645 1.250 1.00 74.56 296 GLY A O 1
ATOM 2325 N N . PRO A 1 297 ? 11.271 -16.247 2.582 1.00 79.19 297 PRO A N 1
ATOM 2326 C CA . PRO A 1 297 ? 10.450 -15.738 3.672 1.00 79.19 297 PRO A CA 1
ATOM 2327 C C . PRO A 1 297 ? 9.898 -14.341 3.374 1.00 79.19 297 PRO A C 1
ATOM 2329 O O . PRO A 1 297 ? 8.892 -13.969 3.958 1.00 79.19 297 PRO A O 1
ATOM 2332 N N . ASP A 1 298 ? 10.510 -13.564 2.489 1.00 80.31 298 ASP A N 1
ATOM 2333 C CA . ASP A 1 298 ? 10.228 -12.135 2.356 1.00 80.31 298 ASP A CA 1
ATOM 2334 C C . ASP A 1 298 ? 9.229 -11.859 1.223 1.00 80.31 298 ASP A C 1
ATOM 2336 O O . ASP A 1 298 ? 9.572 -12.084 0.061 1.00 80.31 298 ASP A O 1
ATOM 2340 N N . PRO A 1 299 ? 7.998 -11.394 1.524 1.00 79.06 299 PRO A N 1
ATOM 2341 C CA . PRO A 1 299 ? 6.974 -11.156 0.505 1.00 79.06 299 PRO A CA 1
ATOM 2342 C C . PRO A 1 299 ? 7.214 -9.893 -0.331 1.00 79.06 299 PRO A C 1
ATOM 2344 O O . PRO A 1 299 ? 6.679 -9.791 -1.432 1.00 79.06 299 PRO A O 1
ATOM 2347 N N . LEU A 1 300 ? 7.988 -8.921 0.167 1.00 86.44 300 LEU A N 1
ATOM 2348 C CA . LEU A 1 300 ? 8.333 -7.725 -0.604 1.00 86.44 300 LEU A CA 1
ATOM 2349 C C . LEU A 1 300 ? 9.606 -7.989 -1.405 1.00 86.44 300 LEU A C 1
ATOM 2351 O O . LEU A 1 300 ? 10.683 -8.176 -0.831 1.00 86.44 300 LEU A O 1
ATOM 2355 N N . ASP A 1 301 ? 9.487 -7.962 -2.729 1.00 84.00 301 ASP A N 1
ATOM 2356 C CA . ASP A 1 301 ? 10.601 -8.198 -3.640 1.00 84.00 301 ASP A CA 1
ATOM 2357 C C . ASP A 1 301 ? 11.636 -7.087 -3.590 1.00 84.00 301 ASP A C 1
ATOM 2359 O O . ASP A 1 301 ? 12.834 -7.370 -3.683 1.00 84.00 301 ASP A O 1
ATOM 2363 N N . TYR A 1 302 ? 11.158 -5.846 -3.478 1.00 87.81 302 TYR A N 1
ATOM 2364 C CA . TYR A 1 302 ? 11.978 -4.646 -3.484 1.00 87.81 302 TYR A CA 1
ATOM 2365 C C . TYR A 1 302 ? 11.466 -3.633 -2.463 1.00 87.81 302 TYR A C 1
ATOM 2367 O O . TYR A 1 302 ? 10.263 -3.505 -2.230 1.00 87.81 302 TYR A O 1
ATOM 2375 N N . ILE A 1 303 ? 12.392 -2.871 -1.884 1.00 90.88 303 ILE A N 1
ATOM 2376 C CA . ILE A 1 303 ? 12.097 -1.699 -1.058 1.00 90.88 303 ILE A CA 1
ATOM 2377 C C . ILE A 1 303 ? 13.051 -0.584 -1.478 1.00 90.88 303 ILE A C 1
ATOM 2379 O O . ILE A 1 303 ? 14.248 -0.639 -1.186 1.00 90.88 303 ILE A O 1
ATOM 2383 N N . SER A 1 304 ? 12.523 0.413 -2.185 1.00 92.62 304 SER A N 1
ATOM 2384 C CA . SER A 1 304 ? 13.283 1.580 -2.648 1.00 92.62 304 SER A CA 1
ATOM 2385 C C . SER A 1 304 ? 13.316 2.659 -1.574 1.00 92.62 304 SER A C 1
ATOM 2387 O O . SER A 1 304 ? 12.304 2.919 -0.925 1.00 92.62 304 SER A O 1
ATOM 2389 N N . MET A 1 305 ? 14.466 3.309 -1.409 1.00 95.38 305 MET A N 1
ATOM 2390 C CA . MET A 1 305 ? 14.725 4.281 -0.349 1.00 95.38 305 MET A CA 1
ATOM 2391 C C . MET A 1 305 ? 15.154 5.619 -0.954 1.00 95.38 305 MET A C 1
ATOM 2393 O O . MET A 1 305 ? 16.248 5.751 -1.504 1.00 95.38 305 MET A O 1
ATOM 2397 N N . TYR A 1 306 ? 14.291 6.623 -0.836 1.00 96.31 306 TYR A N 1
ATOM 2398 C CA . TYR A 1 306 ? 14.491 7.953 -1.404 1.00 96.31 306 TYR A CA 1
ATOM 2399 C C . TYR A 1 306 ? 14.842 8.978 -0.334 1.00 96.31 306 TYR A C 1
ATOM 2401 O O . TYR A 1 306 ? 14.323 8.942 0.785 1.00 96.31 306 TYR A O 1
ATOM 2409 N N . ARG A 1 307 ? 15.667 9.961 -0.702 1.00 96.88 307 ARG A N 1
ATOM 2410 C CA . ARG A 1 307 ? 15.857 11.172 0.097 1.00 96.88 307 ARG A CA 1
ATOM 2411 C C . ARG A 1 307 ? 14.784 12.188 -0.266 1.00 96.88 307 ARG A C 1
ATOM 2413 O O . ARG A 1 307 ? 14.680 12.613 -1.415 1.00 96.88 307 ARG A O 1
ATOM 2420 N N . SER A 1 308 ? 14.009 12.614 0.718 1.00 95.81 308 SER A N 1
ATOM 2421 C CA . SER A 1 308 ? 12.986 13.639 0.562 1.00 95.81 308 SER A CA 1
ATOM 2422 C C . SER A 1 308 ? 13.421 14.906 1.284 1.00 95.81 308 SER A C 1
ATOM 2424 O O . SER A 1 308 ? 13.559 14.911 2.505 1.00 95.81 308 SER A O 1
ATOM 2426 N N . MET A 1 309 ? 13.601 15.998 0.537 1.00 94.19 309 MET A N 1
ATOM 2427 C CA . MET A 1 309 ? 14.014 17.292 1.103 1.00 94.19 309 MET A CA 1
ATOM 2428 C C . MET A 1 309 ? 12.934 17.948 1.978 1.00 94.19 309 MET A C 1
ATOM 2430 O O . MET A 1 309 ? 13.209 18.938 2.653 1.00 94.19 309 MET A O 1
ATOM 2434 N N . GLY A 1 310 ? 11.715 17.398 1.984 1.00 91.69 310 GLY A N 1
ATOM 2435 C CA . GLY A 1 310 ? 10.571 17.983 2.672 1.00 91.69 310 GLY A CA 1
ATOM 2436 C C . GLY A 1 310 ? 10.123 19.302 2.038 1.00 91.69 310 GLY A C 1
ATOM 2437 O O . GLY A 1 310 ? 10.379 19.577 0.866 1.00 91.69 310 GLY A O 1
ATOM 2438 N N . CYS A 1 311 ? 9.429 20.121 2.821 1.00 92.12 311 CYS A N 1
ATOM 2439 C CA . CYS A 1 311 ? 8.975 21.447 2.420 1.00 92.12 311 CYS A CA 1
ATOM 2440 C C . CYS A 1 311 ? 8.974 22.366 3.651 1.00 92.12 311 CYS A C 1
ATOM 2442 O O . CYS A 1 311 ? 7.971 22.432 4.365 1.00 92.12 311 CYS A O 1
ATOM 2444 N N . PRO A 1 312 ? 10.072 23.101 3.912 1.00 87.94 312 PRO A N 1
ATOM 2445 C CA . PRO A 1 312 ? 10.167 23.980 5.078 1.00 87.94 312 PRO A CA 1
ATOM 2446 C C . PRO A 1 312 ? 9.059 25.041 5.147 1.00 87.94 312 PRO A C 1
ATOM 2448 O O . PRO A 1 312 ? 8.625 25.402 6.234 1.00 87.94 312 PRO A O 1
ATOM 2451 N N . ALA A 1 313 ? 8.553 25.501 3.996 1.00 90.00 313 ALA A N 1
ATOM 2452 C CA . ALA A 1 313 ? 7.448 26.462 3.922 1.00 90.00 313 ALA A CA 1
ATOM 2453 C C . ALA A 1 313 ? 6.109 25.907 4.445 1.00 90.00 313 ALA A C 1
ATOM 2455 O O . ALA A 1 313 ? 5.233 26.680 4.819 1.00 90.00 313 ALA A O 1
ATOM 2456 N N . GLN A 1 314 ? 5.955 24.583 4.471 1.00 88.19 314 GLN A N 1
ATOM 2457 C CA . GLN A 1 314 ? 4.797 23.873 5.023 1.00 88.19 314 GLN A CA 1
ATOM 2458 C C . GLN A 1 314 ? 5.153 23.137 6.323 1.00 88.19 314 GLN A C 1
ATOM 2460 O O . GLN A 1 314 ? 4.421 22.253 6.753 1.00 88.19 314 GLN A O 1
ATOM 2465 N N . ASP A 1 315 ? 6.298 23.476 6.923 1.00 87.69 315 ASP A N 1
ATOM 2466 C CA . ASP A 1 315 ? 6.839 22.834 8.121 1.00 87.69 315 ASP A CA 1
ATOM 2467 C C . ASP A 1 315 ? 7.048 21.309 7.995 1.00 87.69 315 ASP A C 1
ATOM 2469 O O . ASP A 1 315 ? 6.954 20.542 8.952 1.00 87.69 315 ASP A O 1
ATOM 2473 N N . ILE A 1 316 ? 7.366 20.853 6.781 1.00 92.25 316 ILE A N 1
ATOM 2474 C CA . ILE A 1 316 ? 7.658 19.450 6.483 1.00 92.25 316 ILE A CA 1
ATOM 2475 C C . ILE A 1 316 ? 9.172 19.244 6.522 1.00 92.25 316 ILE A C 1
ATOM 2477 O O . ILE A 1 316 ? 9.911 19.815 5.716 1.00 92.25 316 ILE A O 1
ATOM 2481 N N . GLN A 1 317 ? 9.619 18.394 7.444 1.00 92.25 317 GLN A N 1
ATOM 2482 C CA . GLN A 1 317 ? 11.030 18.092 7.682 1.00 92.25 317 GLN A CA 1
ATOM 2483 C C . GLN A 1 317 ? 11.636 17.201 6.584 1.00 92.25 317 GLN A C 1
ATOM 2485 O O . GLN A 1 317 ? 10.936 16.452 5.896 1.00 92.25 317 GLN A O 1
ATOM 2490 N N . GLU A 1 318 ? 12.960 17.260 6.446 1.00 95.94 318 GLU A N 1
ATOM 2491 C CA . GLU A 1 318 ? 13.721 16.325 5.616 1.00 95.94 318 GLU A CA 1
ATOM 2492 C C . GLU A 1 318 ? 13.609 14.893 6.175 1.00 95.94 318 GLU A C 1
ATOM 2494 O O . GLU A 1 318 ? 13.677 14.675 7.388 1.00 95.94 318 GLU A O 1
ATOM 2499 N N . HIS A 1 319 ? 13.420 13.908 5.298 1.00 97.56 319 HIS A N 1
ATOM 2500 C CA . HIS A 1 319 ? 13.176 12.518 5.690 1.00 97.56 319 HIS A CA 1
ATOM 2501 C C . HIS A 1 319 ? 13.599 11.516 4.612 1.00 97.56 319 HIS A C 1
ATOM 2503 O O . HIS A 1 319 ? 13.754 11.851 3.436 1.00 97.56 319 HIS A O 1
ATOM 2509 N N . TRP A 1 320 ? 13.737 10.260 5.020 1.00 97.75 320 TRP A N 1
ATOM 2510 C CA . TRP A 1 320 ? 13.843 9.100 4.144 1.00 97.75 320 TRP A CA 1
ATOM 2511 C C . TRP A 1 320 ? 12.445 8.571 3.819 1.00 97.75 320 TRP A C 1
ATOM 2513 O O . TRP A 1 320 ? 11.616 8.429 4.719 1.00 97.75 320 TRP A O 1
ATOM 2523 N N . HIS A 1 321 ? 12.175 8.290 2.547 1.00 98.12 321 HIS A N 1
ATOM 2524 C CA . HIS A 1 321 ? 10.902 7.748 2.079 1.00 98.12 321 HIS A CA 1
ATOM 2525 C C . HIS A 1 321 ? 11.114 6.357 1.478 1.00 98.12 321 HIS A C 1
ATOM 2527 O O . HIS A 1 321 ? 11.804 6.211 0.471 1.00 98.12 321 HIS A O 1
ATOM 2533 N N . TYR A 1 322 ? 10.528 5.349 2.116 1.00 97.19 322 TYR A N 1
ATOM 2534 C CA . TYR A 1 322 ? 10.599 3.946 1.723 1.00 97.19 322 TYR A CA 1
ATOM 2535 C C . TYR A 1 322 ? 9.340 3.586 0.943 1.00 97.19 322 TYR A C 1
ATOM 2537 O O . TYR A 1 322 ? 8.248 3.971 1.358 1.00 97.19 322 TYR A O 1
ATOM 2545 N N . VAL A 1 323 ? 9.490 2.853 -0.158 1.00 96.81 323 VAL A N 1
ATOM 2546 C CA . VAL A 1 323 ? 8.387 2.379 -1.008 1.00 96.81 323 VAL A CA 1
ATOM 2547 C C . VAL A 1 323 ? 8.583 0.888 -1.256 1.00 96.81 323 VAL A C 1
ATOM 2549 O O . VAL A 1 323 ? 9.645 0.499 -1.749 1.00 96.81 323 VAL A O 1
ATOM 2552 N N . SER A 1 324 ? 7.600 0.060 -0.892 1.00 91.81 324 SER A N 1
ATOM 2553 C CA . SER A 1 324 ? 7.640 -1.381 -1.153 1.00 91.81 324 SER A CA 1
ATOM 2554 C C . SER A 1 324 ? 7.154 -1.746 -2.549 1.00 91.81 324 SER A C 1
ATOM 2556 O O . SER A 1 324 ? 6.444 -0.985 -3.205 1.00 91.81 324 SER A O 1
ATOM 2558 N N . PHE A 1 325 ? 7.541 -2.945 -2.971 1.00 91.88 325 PHE A N 1
ATOM 2559 C CA . PHE A 1 325 ? 7.065 -3.607 -4.172 1.00 91.88 325 PHE A CA 1
ATOM 2560 C C . PHE A 1 325 ? 6.863 -5.086 -3.832 1.00 91.88 325 PHE A C 1
ATOM 2562 O O . PHE A 1 325 ? 7.831 -5.773 -3.495 1.00 91.88 325 PHE A O 1
ATOM 2569 N N . GLY A 1 326 ? 5.631 -5.579 -3.921 1.00 84.00 326 GLY A N 1
ATOM 2570 C CA . GLY A 1 326 ? 5.317 -7.006 -3.770 1.00 84.00 326 GLY A CA 1
ATOM 2571 C C . GLY A 1 326 ? 3.928 -7.296 -3.205 1.00 84.00 326 GLY A C 1
ATOM 2572 O O . GLY A 1 326 ? 3.423 -8.403 -3.382 1.00 84.00 326 GLY A O 1
ATOM 2573 N N . LEU A 1 327 ? 3.281 -6.321 -2.555 1.00 82.69 327 LEU A N 1
ATOM 2574 C CA . LEU A 1 327 ? 1.884 -6.467 -2.124 1.00 82.69 327 LEU A CA 1
ATOM 2575 C C . LEU A 1 327 ? 0.913 -6.311 -3.292 1.00 82.69 327 LEU A C 1
ATOM 2577 O O . LEU A 1 327 ? -0.138 -6.950 -3.316 1.00 82.69 327 LEU A O 1
ATOM 2581 N N . SER A 1 328 ? 1.272 -5.481 -4.265 1.00 85.00 328 SER A N 1
ATOM 2582 C CA . SER A 1 328 ? 0.585 -5.419 -5.546 1.00 85.00 328 SER A CA 1
ATOM 2583 C C . SER A 1 328 ? 1.026 -6.550 -6.475 1.00 85.00 328 SER A C 1
ATOM 2585 O O . SER A 1 328 ? 2.080 -7.167 -6.295 1.00 85.00 328 SER A O 1
ATOM 2587 N N . ASP A 1 329 ? 0.219 -6.821 -7.498 1.00 86.88 329 ASP A N 1
ATOM 2588 C CA . ASP A 1 329 ? 0.596 -7.760 -8.546 1.00 86.88 329 ASP A CA 1
ATOM 2589 C C . ASP A 1 329 ? 1.603 -7.106 -9.502 1.00 86.88 329 ASP A C 1
ATOM 2591 O O . ASP A 1 329 ? 1.250 -6.395 -10.447 1.00 86.88 329 ASP A O 1
ATOM 2595 N N . LEU A 1 330 ? 2.887 -7.335 -9.218 1.00 85.50 330 LEU A N 1
ATOM 2596 C CA . LEU A 1 330 ? 3.996 -6.792 -10.000 1.00 85.50 330 LEU A CA 1
ATOM 2597 C C . LEU A 1 330 ? 4.131 -7.449 -11.381 1.00 85.50 330 LEU A C 1
ATOM 2599 O O . LEU A 1 330 ? 4.653 -6.810 -12.302 1.00 85.50 330 LEU A O 1
ATOM 2603 N N . TYR A 1 331 ? 3.694 -8.706 -11.505 1.00 82.56 331 TYR A N 1
ATOM 2604 C CA . TYR A 1 331 ? 4.054 -9.609 -12.602 1.00 82.56 331 TYR A CA 1
ATOM 2605 C C . TYR A 1 331 ? 2.879 -9.945 -13.522 1.00 82.56 331 TYR A C 1
ATOM 2607 O O . TYR A 1 331 ? 3.081 -10.082 -14.725 1.00 82.56 331 TYR A O 1
ATOM 2615 N N . GLY A 1 332 ? 1.656 -10.056 -13.001 1.00 79.69 332 GLY A N 1
ATOM 2616 C CA . GLY A 1 332 ? 0.474 -10.338 -13.816 1.00 79.69 332 GLY A CA 1
ATOM 2617 C C . GLY A 1 332 ? 0.330 -11.789 -14.277 1.00 79.69 332 GLY A C 1
ATOM 2618 O O . GLY A 1 332 ? -0.434 -12.046 -15.204 1.00 79.69 332 GLY A O 1
ATOM 2619 N N . ASP A 1 333 ? 1.074 -12.733 -13.695 1.00 77.50 333 ASP A N 1
ATOM 2620 C CA . ASP A 1 333 ? 1.223 -14.099 -14.218 1.00 77.50 333 ASP A CA 1
ATOM 2621 C C . ASP A 1 333 ? 0.880 -15.211 -13.213 1.00 77.50 333 ASP A C 1
ATOM 2623 O O . ASP A 1 333 ? 1.199 -16.378 -13.440 1.00 77.50 333 ASP A O 1
ATOM 2627 N N . ASN A 1 334 ? 0.195 -14.871 -12.119 1.00 73.62 334 ASN A N 1
ATOM 2628 C CA . ASN A 1 334 ? -0.201 -15.802 -11.058 1.00 73.62 334 ASN A CA 1
ATOM 2629 C C . ASN A 1 334 ? 0.950 -16.393 -10.225 1.00 73.62 334 ASN A C 1
ATOM 2631 O O . ASN A 1 334 ? 0.716 -17.330 -9.462 1.00 73.62 334 ASN A O 1
ATOM 2635 N N . ARG A 1 335 ? 2.187 -15.873 -10.320 1.00 78.81 335 ARG A N 1
ATOM 2636 C CA . ARG A 1 335 ? 3.320 -16.421 -9.543 1.00 78.81 335 ARG A CA 1
ATOM 2637 C C . ARG A 1 335 ? 3.223 -16.173 -8.033 1.00 78.81 335 ARG A C 1
ATOM 2639 O O . ARG A 1 335 ? 3.748 -16.962 -7.253 1.00 78.81 335 ARG A O 1
ATOM 2646 N N . VAL A 1 336 ? 2.575 -15.078 -7.628 1.00 78.38 336 VAL A N 1
ATOM 2647 C CA . VAL A 1 336 ? 2.293 -14.736 -6.218 1.00 78.38 336 VAL A CA 1
ATOM 2648 C C . VAL A 1 336 ? 0.816 -14.405 -6.040 1.00 78.38 336 VAL A C 1
ATOM 2650 O O . VAL A 1 336 ? 0.152 -15.015 -5.207 1.00 78.38 336 VAL A O 1
ATOM 2653 N N . HIS A 1 337 ? 0.307 -13.456 -6.828 1.00 79.12 337 HIS A N 1
ATOM 2654 C CA . HIS A 1 337 ? -1.076 -12.981 -6.756 1.00 79.12 337 HIS A CA 1
ATOM 2655 C C . HIS A 1 337 ? -1.891 -13.530 -7.919 1.00 79.12 337 HIS A C 1
ATOM 2657 O O . HIS A 1 337 ? -1.394 -13.547 -9.040 1.00 79.12 337 HIS A O 1
ATOM 2663 N N . GLU A 1 338 ? -3.134 -13.939 -7.669 1.00 79.62 338 GLU A N 1
ATOM 2664 C CA . GLU A 1 338 ? -4.074 -14.297 -8.736 1.00 79.62 338 GLU A CA 1
ATOM 2665 C C . GLU A 1 338 ? -4.379 -13.071 -9.613 1.00 79.62 338 GLU A C 1
ATOM 2667 O O . GLU A 1 338 ? -4.657 -11.982 -9.108 1.00 79.62 338 GLU A O 1
ATOM 2672 N N . PHE A 1 339 ? -4.328 -13.243 -10.933 1.00 82.50 339 PHE A N 1
ATOM 2673 C CA . PHE A 1 339 ? -4.560 -12.178 -11.897 1.00 82.50 339 PHE A CA 1
ATOM 2674 C C . PHE A 1 339 ? -6.050 -11.832 -11.974 1.00 82.50 339 PHE A C 1
ATOM 2676 O O . PHE A 1 339 ? -6.866 -12.606 -12.476 1.00 82.50 339 PHE A O 1
ATOM 2683 N N . THR A 1 340 ? -6.398 -10.626 -11.532 1.00 78.69 340 THR A N 1
ATOM 2684 C CA . THR A 1 340 ? -7.780 -10.120 -11.469 1.00 78.69 340 THR A CA 1
ATOM 2685 C C . THR A 1 340 ? -8.163 -9.213 -12.643 1.00 78.69 340 THR A C 1
ATOM 2687 O O . THR A 1 340 ? -9.311 -8.784 -12.745 1.00 78.69 340 THR A O 1
ATOM 2690 N N . GLY A 1 341 ? -7.239 -8.952 -13.573 1.00 73.50 341 GLY A N 1
ATOM 2691 C CA . GLY A 1 341 ? -7.454 -8.010 -14.672 1.00 73.50 341 GLY A CA 1
ATOM 2692 C C . GLY A 1 341 ? -7.235 -6.543 -14.272 1.00 73.50 341 GLY A C 1
ATOM 2693 O O . GLY A 1 341 ? -6.748 -6.252 -13.183 1.00 73.50 341 GLY A O 1
ATOM 2694 N N . PRO A 1 342 ? -7.537 -5.591 -15.174 1.00 76.25 342 PRO A N 1
ATOM 2695 C CA . PRO A 1 342 ? -7.317 -4.163 -14.927 1.00 76.25 342 PRO A CA 1
ATOM 2696 C C . PRO A 1 342 ? -8.394 -3.518 -14.041 1.00 76.25 342 PRO A C 1
ATOM 2698 O O . PRO A 1 342 ? -8.163 -2.448 -13.480 1.00 76.25 342 PRO A O 1
ATOM 2701 N N . ASP A 1 343 ? -9.571 -4.141 -13.943 1.00 73.94 343 ASP A N 1
ATOM 2702 C CA . ASP A 1 343 ? -10.717 -3.622 -13.204 1.00 73.94 343 ASP A CA 1
ATOM 2703 C C . ASP A 1 343 ? -10.701 -4.178 -11.775 1.00 73.94 343 ASP A C 1
ATOM 2705 O O . ASP A 1 343 ? -11.149 -5.293 -11.521 1.00 73.94 343 ASP A O 1
ATOM 2709 N N . GLY A 1 344 ? -10.180 -3.395 -10.830 1.00 76.75 344 GLY A N 1
ATOM 2710 C CA . GLY A 1 344 ? -10.096 -3.779 -9.419 1.00 76.75 344 GLY A CA 1
ATOM 2711 C C . GLY A 1 344 ? -8.687 -3.632 -8.839 1.00 76.75 344 GLY A C 1
ATOM 2712 O O . GLY A 1 344 ? -7.827 -2.993 -9.448 1.00 76.75 344 GLY A O 1
ATOM 2713 N N . PRO A 1 345 ? -8.444 -4.162 -7.628 1.00 74.56 345 PRO A N 1
ATOM 2714 C CA . PRO A 1 345 ? -7.132 -4.098 -7.001 1.00 74.56 345 PRO A CA 1
ATOM 2715 C C . PRO A 1 345 ? -6.132 -5.037 -7.694 1.00 74.56 345 PRO A C 1
ATOM 2717 O O . PRO A 1 345 ? -6.433 -6.198 -7.965 1.00 74.56 345 PRO A O 1
ATOM 2720 N N . SER A 1 346 ? -4.920 -4.531 -7.929 1.00 84.94 346 SER A N 1
ATOM 2721 C CA . SER A 1 346 ? -3.751 -5.336 -8.299 1.00 84.94 346 SER A CA 1
ATOM 2722 C C . SER A 1 346 ? -3.164 -5.968 -7.034 1.00 84.94 346 SER A C 1
ATOM 2724 O O . SER A 1 346 ? -2.734 -5.238 -6.140 1.00 84.94 346 SER A O 1
ATOM 2726 N N . GLY A 1 347 ? -3.161 -7.301 -6.933 1.00 83.31 347 GLY A N 1
ATOM 2727 C CA . GLY A 1 347 ? -2.777 -8.010 -5.705 1.00 83.31 347 GLY A CA 1
ATOM 2728 C C . GLY A 1 347 ? -3.636 -7.570 -4.514 1.00 83.31 347 GLY A C 1
ATOM 2729 O O . GLY A 1 347 ? -4.863 -7.531 -4.603 1.00 83.31 347 GLY A O 1
ATOM 2730 N N . PHE A 1 348 ? -3.006 -7.148 -3.415 1.00 74.88 348 PHE A N 1
ATOM 2731 C CA . PHE A 1 348 ? -3.703 -6.549 -2.267 1.00 74.88 348 PHE A CA 1
ATOM 2732 C C . PHE A 1 348 ? -4.250 -5.131 -2.529 1.00 74.88 348 PHE A C 1
ATOM 2734 O O . PHE A 1 348 ? -4.985 -4.592 -1.703 1.00 74.88 348 PHE A O 1
ATOM 2741 N N . GLY A 1 349 ? -3.915 -4.509 -3.665 1.00 81.81 349 GLY A N 1
ATOM 2742 C CA . GLY A 1 349 ? -4.431 -3.202 -4.084 1.00 81.81 349 GLY A CA 1
ATOM 2743 C C . GLY A 1 349 ? -3.678 -1.991 -3.531 1.00 81.81 349 GLY A C 1
ATOM 2744 O O . GLY A 1 349 ? -4.096 -0.859 -3.771 1.00 81.81 349 GLY A O 1
ATOM 2745 N N . PHE A 1 350 ? -2.578 -2.201 -2.807 1.00 85.38 350 PHE A N 1
ATOM 2746 C CA . PHE A 1 350 ? -1.736 -1.137 -2.262 1.00 85.38 350 PHE A CA 1
ATOM 2747 C C . PHE A 1 350 ? -0.278 -1.590 -2.115 1.00 85.38 350 PHE A C 1
ATOM 2749 O O . PHE A 1 350 ? 0.028 -2.777 -2.184 1.00 85.38 350 PHE A O 1
ATOM 2756 N N . GLU A 1 351 ? 0.608 -0.628 -1.864 1.00 90.44 351 GLU A N 1
ATOM 2757 C CA . GLU A 1 351 ? 1.981 -0.849 -1.404 1.00 90.44 351 GLU A CA 1
ATOM 2758 C C . GLU A 1 351 ? 2.207 -0.090 -0.094 1.00 90.44 351 GLU A C 1
ATOM 2760 O O . GLU A 1 351 ? 1.553 0.922 0.182 1.00 90.44 351 GLU A O 1
ATOM 2765 N N . LEU A 1 352 ? 3.141 -0.571 0.724 1.00 88.00 352 LEU A N 1
ATOM 2766 C CA . LEU A 1 352 ? 3.553 0.114 1.940 1.00 88.00 352 LEU A CA 1
ATOM 2767 C C . LEU A 1 352 ? 4.508 1.257 1.601 1.00 88.00 352 LEU A C 1
ATOM 2769 O O . LEU A 1 352 ? 5.430 1.129 0.793 1.00 88.00 352 LEU A O 1
ATOM 2773 N N . THR A 1 353 ? 4.328 2.369 2.307 1.00 95.56 353 THR A N 1
ATOM 2774 C CA . THR A 1 353 ? 5.315 3.446 2.342 1.00 95.56 353 THR A CA 1
ATOM 2775 C C . THR A 1 353 ? 5.642 3.800 3.780 1.00 95.56 353 THR A C 1
ATOM 2777 O O . THR A 1 353 ? 4.803 3.650 4.669 1.00 95.56 353 THR A O 1
ATOM 2780 N N . PHE A 1 354 ? 6.860 4.273 4.018 1.00 94.81 354 PHE A N 1
ATOM 2781 C CA . PHE A 1 354 ? 7.278 4.737 5.336 1.00 94.81 354 PHE A CA 1
ATOM 2782 C C . PHE A 1 354 ? 8.088 6.022 5.211 1.00 94.81 354 PHE A C 1
ATOM 2784 O O . PHE A 1 354 ? 8.891 6.167 4.290 1.00 94.81 354 PHE A O 1
ATOM 2791 N N . ARG A 1 355 ? 7.875 6.973 6.122 1.00 96.88 355 ARG A N 1
ATOM 2792 C CA . ARG A 1 355 ? 8.600 8.248 6.157 1.00 96.88 355 ARG A CA 1
ATOM 2793 C C . ARG A 1 355 ? 9.331 8.357 7.481 1.00 96.88 355 ARG A C 1
ATOM 2795 O O . ARG A 1 355 ? 8.706 8.604 8.504 1.00 96.88 355 ARG A O 1
ATOM 2802 N N . LEU A 1 356 ? 10.647 8.198 7.445 1.00 96.12 356 LEU A N 1
ATOM 2803 C CA . LEU A 1 356 ? 11.506 8.287 8.621 1.00 96.12 356 LEU A CA 1
ATOM 2804 C C . LEU A 1 356 ? 12.230 9.625 8.620 1.00 96.12 356 LEU A C 1
ATOM 2806 O O . LEU A 1 356 ? 12.963 9.913 7.672 1.00 96.12 356 LEU A O 1
ATOM 2810 N N . LYS A 1 357 ? 12.067 10.426 9.671 1.00 95.06 357 LYS A N 1
ATOM 2811 C CA . LYS A 1 357 ? 12.817 11.677 9.825 1.00 95.06 357 LYS A CA 1
ATOM 2812 C C . LYS A 1 357 ? 14.319 11.425 9.654 1.00 95.06 357 LYS A C 1
ATOM 2814 O O . LYS A 1 357 ? 14.862 10.492 10.239 1.00 95.06 357 LYS A O 1
ATOM 2819 N N . ARG A 1 358 ? 14.981 12.253 8.840 1.00 96.12 358 ARG A N 1
ATOM 2820 C CA . ARG A 1 358 ? 16.425 12.148 8.619 1.00 96.12 358 ARG A CA 1
ATOM 2821 C C . ARG A 1 358 ? 17.165 12.766 9.795 1.00 96.12 358 ARG A C 1
ATOM 2823 O O . ARG A 1 358 ? 16.879 13.897 10.191 1.00 96.12 358 ARG A O 1
ATOM 2830 N N . GLU A 1 359 ? 18.166 12.056 10.294 1.00 93.38 359 GLU A N 1
ATOM 2831 C CA . GLU A 1 359 ? 18.998 12.531 11.388 1.00 93.38 359 GLU A CA 1
ATOM 2832 C C . GLU A 1 359 ? 20.222 13.311 10.910 1.00 93.38 359 GLU A C 1
ATOM 2834 O O . GLU A 1 359 ? 20.753 13.127 9.808 1.00 93.38 359 GLU A O 1
ATOM 2839 N N . VAL A 1 360 ? 20.692 14.222 11.765 1.00 90.62 360 VAL A N 1
ATOM 2840 C CA . VAL A 1 360 ? 21.876 15.033 11.469 1.00 90.62 360 VAL A CA 1
ATOM 2841 C C . VAL A 1 360 ? 23.087 14.114 11.299 1.00 90.62 360 VAL A C 1
ATOM 2843 O O . VAL A 1 360 ? 23.430 13.348 12.194 1.00 90.62 360 VAL A O 1
ATOM 2846 N N . GLY A 1 361 ? 23.749 14.218 10.146 1.00 90.69 361 GLY A N 1
ATOM 2847 C CA . GLY A 1 361 ? 24.921 13.409 9.801 1.00 90.69 361 GLY A CA 1
ATOM 2848 C C . GLY A 1 361 ? 24.617 12.151 8.984 1.00 90.69 361 GLY A C 1
ATOM 2849 O O . GLY A 1 361 ? 25.553 11.550 8.465 1.00 90.69 361 GLY A O 1
ATOM 2850 N N . GLU A 1 362 ? 23.348 11.779 8.783 1.00 92.50 362 GLU A N 1
ATOM 2851 C CA . GLU A 1 362 ? 23.009 10.636 7.928 1.00 92.50 362 GLU A CA 1
ATOM 2852 C C . GLU A 1 362 ? 23.253 10.952 6.450 1.00 92.50 362 GLU A C 1
ATOM 2854 O O . GLU A 1 362 ? 22.673 11.887 5.887 1.00 92.50 362 GLU A O 1
ATOM 2859 N N . THR A 1 363 ? 24.110 10.165 5.806 1.00 91.38 363 THR A N 1
ATOM 2860 C CA . THR A 1 363 ? 24.434 10.289 4.376 1.00 91.38 363 THR A CA 1
ATOM 2861 C C . THR A 1 363 ? 23.663 9.302 3.501 1.00 91.38 363 THR A C 1
ATOM 2863 O O . THR A 1 363 ? 23.500 9.562 2.311 1.00 91.38 363 THR A O 1
ATOM 2866 N N . ALA A 1 364 ? 23.151 8.216 4.083 1.00 90.38 364 ALA A N 1
ATOM 2867 C CA . ALA A 1 364 ? 22.366 7.175 3.425 1.00 90.38 364 ALA A CA 1
ATOM 2868 C C . ALA A 1 364 ? 21.173 6.764 4.312 1.00 90.38 364 ALA A C 1
ATOM 2870 O O . ALA A 1 364 ? 21.271 6.906 5.536 1.00 90.38 364 ALA A O 1
ATOM 2871 N N . PRO A 1 365 ? 20.067 6.263 3.728 1.00 93.31 365 PRO A N 1
ATOM 2872 C CA . PRO A 1 365 ? 18.920 5.806 4.503 1.00 93.31 365 PRO A CA 1
ATOM 2873 C C . PRO A 1 365 ? 19.279 4.560 5.329 1.00 93.31 365 PRO A C 1
ATOM 2875 O O . PRO A 1 365 ? 19.930 3.650 4.803 1.00 93.31 365 PRO A O 1
ATOM 2878 N N . PRO A 1 366 ? 18.864 4.477 6.605 1.00 93.38 366 PRO A N 1
ATOM 2879 C CA . PRO A 1 366 ? 19.005 3.252 7.382 1.00 93.38 366 PRO A CA 1
ATOM 2880 C C . PRO A 1 366 ? 18.133 2.131 6.799 1.00 93.38 366 PRO A C 1
ATOM 2882 O O . PRO A 1 366 ? 17.032 2.368 6.316 1.00 93.38 366 PRO A O 1
ATOM 2885 N N . THR A 1 367 ? 18.593 0.882 6.871 1.00 92.75 367 THR A N 1
ATOM 2886 C CA . THR A 1 367 ? 17.897 -0.252 6.237 1.00 92.75 367 THR A CA 1
ATOM 2887 C C . THR A 1 367 ? 16.901 -0.969 7.147 1.00 92.75 367 THR A C 1
ATOM 2889 O O . THR A 1 367 ? 16.075 -1.722 6.645 1.00 92.75 367 THR A O 1
ATOM 2892 N N . TRP A 1 368 ? 16.910 -0.728 8.464 1.00 92.75 368 TRP A N 1
ATOM 2893 C CA . TRP A 1 368 ? 15.986 -1.385 9.402 1.00 92.75 368 TRP A CA 1
ATOM 2894 C C . TRP A 1 368 ? 14.489 -1.188 9.076 1.00 92.75 368 TRP A C 1
ATOM 2896 O O . TRP A 1 368 ? 13.724 -2.112 9.356 1.00 92.75 368 TRP A O 1
ATOM 2906 N N . PRO A 1 369 ? 14.024 -0.078 8.452 1.00 93.31 369 PRO A N 1
ATOM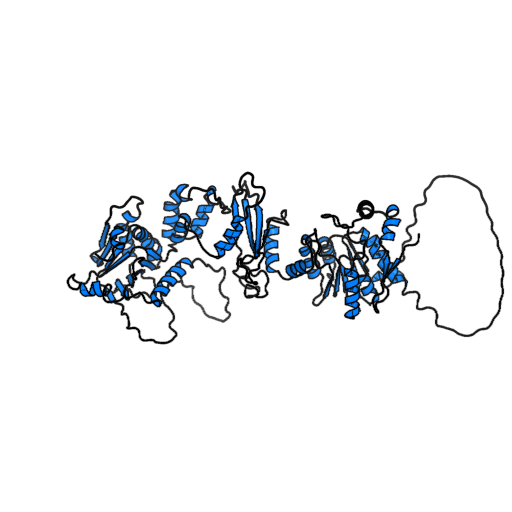 2907 C CA . PRO A 1 369 ? 12.623 0.030 8.059 1.00 93.31 369 PRO A CA 1
ATOM 2908 C C . PRO A 1 369 ? 12.216 -0.996 7.003 1.00 93.31 369 PRO A C 1
ATOM 2910 O O . PRO A 1 369 ? 11.045 -1.346 6.939 1.00 93.31 369 PRO A O 1
ATOM 2913 N N . ALA A 1 370 ? 13.162 -1.517 6.212 1.00 88.00 370 ALA A N 1
ATOM 2914 C CA . ALA A 1 370 ? 12.886 -2.621 5.302 1.00 88.00 370 ALA A CA 1
ATOM 2915 C C . ALA A 1 370 ? 12.434 -3.866 6.080 1.00 88.00 370 ALA A C 1
ATOM 2917 O O . ALA A 1 370 ? 11.397 -4.435 5.760 1.00 88.00 370 ALA A O 1
ATOM 2918 N N . GLU A 1 371 ? 13.147 -4.223 7.152 1.00 87.06 371 GLU A N 1
ATOM 2919 C CA . GLU A 1 371 ? 12.778 -5.332 8.041 1.00 87.06 371 GLU A CA 1
ATOM 2920 C C . GLU A 1 371 ? 11.429 -5.075 8.723 1.00 87.06 371 GLU A C 1
ATOM 2922 O O . GLU A 1 371 ? 10.572 -5.955 8.766 1.00 87.06 371 GLU A O 1
ATOM 2927 N N . LEU A 1 372 ? 11.192 -3.840 9.189 1.00 87.69 372 LEU A N 1
ATOM 2928 C CA . LEU A 1 372 ? 9.886 -3.449 9.721 1.00 87.69 372 LEU A CA 1
ATOM 2929 C C . LEU A 1 372 ? 8.783 -3.652 8.677 1.00 87.69 372 LEU A C 1
ATOM 2931 O O . LEU A 1 372 ? 7.739 -4.175 9.027 1.00 87.69 372 LEU A O 1
ATOM 2935 N N . MET A 1 373 ? 8.978 -3.258 7.419 1.00 85.25 373 MET A N 1
ATOM 2936 C CA . MET A 1 373 ? 7.967 -3.411 6.366 1.00 85.25 373 MET A CA 1
ATOM 2937 C C . MET A 1 373 ? 7.729 -4.887 6.005 1.00 85.25 373 MET A C 1
ATOM 2939 O O . MET A 1 373 ? 6.578 -5.275 5.809 1.00 85.25 373 MET A O 1
ATOM 2943 N N . GLN A 1 374 ? 8.770 -5.729 6.017 1.00 77.88 374 GLN A N 1
ATOM 2944 C CA . GLN A 1 374 ? 8.622 -7.190 5.902 1.00 77.88 374 GLN A CA 1
ATOM 2945 C C . GLN A 1 374 ? 7.885 -7.795 7.117 1.00 77.88 374 GLN A C 1
ATOM 2947 O O . GLN A 1 374 ? 7.167 -8.790 6.992 1.00 77.88 374 GLN A O 1
ATOM 2952 N N . GLY A 1 375 ? 8.053 -7.205 8.307 1.00 73.38 375 GLY A N 1
ATOM 2953 C CA . GLY A 1 375 ? 7.434 -7.631 9.566 1.00 73.38 375 GLY A CA 1
ATOM 2954 C C . GLY A 1 375 ? 6.020 -7.087 9.819 1.00 73.38 375 GLY A C 1
ATOM 2955 O O . GLY A 1 375 ? 5.200 -7.788 10.402 1.00 73.38 375 GLY A O 1
ATOM 2956 N N . LEU A 1 376 ? 5.687 -5.879 9.358 1.00 69.75 376 LEU A N 1
ATOM 2957 C CA . LEU A 1 376 ? 4.349 -5.266 9.435 1.00 69.75 376 LEU A CA 1
ATOM 2958 C C . LEU A 1 376 ? 3.360 -5.962 8.507 1.00 69.75 376 LEU A C 1
ATOM 2960 O O . LEU A 1 376 ? 2.169 -6.001 8.798 1.00 69.75 376 LEU A O 1
ATOM 2964 N N . ALA A 1 377 ? 3.863 -6.620 7.463 1.00 51.69 377 ALA A N 1
ATOM 2965 C CA . ALA A 1 377 ? 3.106 -7.636 6.744 1.00 51.69 377 ALA A CA 1
ATOM 2966 C C . ALA A 1 377 ? 2.678 -8.819 7.649 1.00 51.69 377 ALA A C 1
ATOM 2968 O O . ALA A 1 377 ? 1.915 -9.675 7.209 1.00 51.69 377 ALA A O 1
ATOM 2969 N N . ARG A 1 378 ? 3.150 -8.891 8.906 1.00 41.09 378 ARG A N 1
ATOM 2970 C CA . ARG A 1 378 ? 2.877 -9.984 9.845 1.00 41.09 378 ARG A CA 1
ATOM 2971 C C . ARG A 1 378 ? 2.214 -9.590 11.166 1.00 41.09 378 ARG A C 1
ATOM 2973 O O . ARG A 1 378 ? 1.457 -10.432 11.636 1.00 41.09 378 ARG A O 1
ATOM 2980 N N . TYR A 1 379 ? 2.429 -8.413 11.782 1.00 41.75 379 TYR A N 1
ATOM 2981 C CA . TYR A 1 379 ? 1.654 -8.005 12.984 1.00 41.75 379 TYR A CA 1
ATOM 2982 C C . TYR A 1 379 ? 1.920 -6.580 13.545 1.00 41.75 379 TYR A C 1
ATOM 2984 O O . TYR A 1 379 ? 2.843 -5.895 13.115 1.00 41.75 379 TYR A O 1
ATOM 2992 N N . VAL A 1 380 ? 1.113 -6.179 14.551 1.00 34.06 380 VAL A N 1
ATOM 2993 C CA . VAL A 1 380 ? 0.917 -4.830 15.152 1.00 34.06 380 VAL A CA 1
ATOM 2994 C C . VAL A 1 380 ? 1.507 -4.692 16.580 1.00 34.06 380 VAL A C 1
ATOM 2996 O O . VAL A 1 380 ? 1.489 -5.656 17.343 1.00 34.06 380 VAL A O 1
ATOM 2999 N N . PHE A 1 381 ? 1.953 -3.483 16.972 1.00 37.47 381 PHE A N 1
ATOM 3000 C CA . PHE A 1 381 ? 2.451 -3.119 18.320 1.00 37.47 381 PHE A CA 1
ATOM 3001 C C . PHE A 1 381 ? 1.567 -2.101 19.059 1.00 37.47 381 PHE A C 1
ATOM 3003 O O . PHE A 1 381 ? 0.945 -1.257 18.430 1.00 37.47 381 PHE A O 1
ATOM 3010 N N . GLN A 1 382 ? 1.572 -2.165 20.397 1.00 42.59 382 GLN A N 1
ATOM 3011 C CA . GLN A 1 382 ? 0.751 -1.392 21.345 1.00 42.59 382 GLN A CA 1
ATOM 3012 C C . GLN A 1 382 ? 1.378 -0.037 21.738 1.00 42.59 382 GLN A C 1
ATOM 3014 O O . GLN A 1 382 ? 2.520 0.002 22.192 1.00 42.59 382 GLN A O 1
ATOM 3019 N N . SER A 1 383 ? 0.614 1.056 21.626 1.00 65.06 383 SER A N 1
ATOM 3020 C CA . SER A 1 383 ? 0.915 2.399 22.164 1.00 65.06 383 SER A CA 1
ATOM 3021 C C . SER A 1 383 ? -0.381 3.102 22.604 1.00 65.06 383 SER A C 1
ATOM 3023 O O . SER A 1 383 ? -1.461 2.699 22.174 1.00 65.06 383 SER A O 1
ATOM 3025 N N . GLU A 1 384 ? -0.308 4.153 23.429 1.00 79.19 384 GLU A N 1
ATOM 3026 C CA . GLU A 1 384 ? -1.490 4.941 23.847 1.00 79.19 384 GLU A CA 1
ATOM 3027 C C . GLU A 1 384 ? -2.221 5.577 22.653 1.00 79.19 384 GLU A C 1
ATOM 3029 O O . GLU A 1 384 ? -3.446 5.607 22.595 1.00 79.19 384 GLU A O 1
ATOM 3034 N N . GLU A 1 385 ? -1.476 6.014 21.637 1.00 82.00 385 GLU A N 1
ATOM 3035 C CA . GLU A 1 385 ? -2.036 6.516 20.377 1.00 82.00 385 GLU A CA 1
ATOM 3036 C C . GLU A 1 385 ? -2.767 5.415 19.599 1.00 82.00 385 GLU A C 1
ATOM 3038 O O . GLU A 1 385 ? -3.824 5.666 19.017 1.00 82.00 385 GLU A O 1
ATOM 3043 N N . LEU A 1 386 ? -2.252 4.176 19.627 1.00 78.81 386 LEU A N 1
ATOM 3044 C CA . LEU A 1 386 ? -2.973 3.032 19.074 1.00 78.81 386 LEU A CA 1
ATOM 3045 C C . LEU A 1 386 ? -4.239 2.736 19.884 1.00 78.81 386 LEU A C 1
ATOM 3047 O O . LEU A 1 386 ? -5.280 2.477 19.286 1.00 78.81 386 LEU A O 1
ATOM 3051 N N . GLN A 1 387 ? -4.175 2.785 21.216 1.00 79.38 387 GLN A N 1
ATOM 3052 C CA . GLN A 1 387 ? -5.352 2.588 22.066 1.00 79.38 387 GLN A CA 1
ATOM 3053 C C . GLN A 1 387 ? -6.427 3.634 21.755 1.00 79.38 387 GLN A C 1
ATOM 3055 O O . GLN A 1 387 ? -7.585 3.273 21.557 1.00 79.38 387 GLN A O 1
ATOM 3060 N N . ALA A 1 388 ? -6.051 4.905 21.608 1.00 84.00 388 ALA A N 1
ATOM 3061 C CA . ALA A 1 388 ? -6.975 5.963 21.213 1.00 84.00 388 ALA A CA 1
ATOM 3062 C C . ALA A 1 388 ? -7.566 5.722 19.810 1.00 84.00 388 ALA A C 1
ATOM 3064 O O . ALA A 1 388 ? -8.761 5.923 19.601 1.00 84.00 388 ALA A O 1
ATOM 3065 N N . ALA A 1 389 ? -6.773 5.217 18.859 1.00 83.00 389 ALA A N 1
ATOM 3066 C CA . ALA A 1 389 ? -7.256 4.863 17.522 1.00 83.00 389 ALA A CA 1
ATOM 3067 C C . ALA A 1 389 ? -8.223 3.666 17.534 1.00 83.00 389 ALA A C 1
ATOM 3069 O O . ALA A 1 389 ? -9.155 3.620 16.729 1.00 83.00 389 ALA A O 1
ATOM 3070 N N . GLN A 1 390 ? -8.008 2.706 18.438 1.00 78.88 390 GLN A N 1
ATOM 3071 C CA . GLN A 1 390 ? -8.895 1.562 18.654 1.00 78.88 390 GLN A CA 1
ATOM 3072 C C . GLN A 1 390 ? -10.205 1.984 19.332 1.00 78.88 390 GLN A C 1
ATOM 3074 O O . GLN A 1 390 ? -11.269 1.498 18.954 1.00 78.88 390 GLN A O 1
ATOM 3079 N N . GLN A 1 391 ? -10.137 2.890 20.311 1.00 84.88 391 GLN A N 1
ATOM 3080 C CA . GLN A 1 391 ? -11.298 3.383 21.054 1.00 84.88 391 GLN A CA 1
ATOM 3081 C C . GLN A 1 391 ? -12.150 4.356 20.236 1.00 84.88 391 GLN A C 1
ATOM 3083 O O . GLN A 1 391 ? -13.372 4.249 20.269 1.00 84.88 391 GLN A O 1
ATOM 3088 N N . TRP A 1 392 ? -11.546 5.276 19.486 1.00 87.12 392 TRP A N 1
ATOM 3089 C CA . TRP A 1 392 ? -12.262 6.192 18.598 1.00 87.12 392 TRP A CA 1
ATOM 3090 C C . TRP A 1 392 ? -12.264 5.659 17.165 1.00 87.12 392 TRP A C 1
ATOM 3092 O O . TRP A 1 392 ? -13.087 4.807 16.825 1.00 87.12 392 TRP A O 1
ATOM 3102 N N . ASN A 1 393 ? -11.340 6.144 16.333 1.00 80.75 393 ASN A N 1
ATOM 3103 C CA . ASN A 1 393 ? -11.036 5.618 15.013 1.00 80.75 393 ASN A CA 1
ATOM 3104 C C . ASN A 1 393 ? -9.652 6.096 14.532 1.00 80.75 393 ASN A C 1
ATOM 3106 O O . ASN A 1 393 ? -9.116 7.108 14.987 1.00 80.75 393 ASN A O 1
ATOM 3110 N N . GLY A 1 394 ? -9.068 5.373 13.572 1.00 77.19 394 GLY A N 1
ATOM 3111 C CA . GLY A 1 394 ? -7.737 5.694 13.048 1.00 77.19 394 GLY A CA 1
ATOM 3112 C C . GLY A 1 394 ? -7.656 7.030 12.301 1.00 77.19 394 GLY A C 1
ATOM 3113 O O . GLY A 1 394 ? -6.641 7.707 12.396 1.00 77.19 394 GLY A O 1
ATOM 3114 N N . GLN A 1 395 ? -8.710 7.443 11.588 1.00 80.94 395 GLN A N 1
ATOM 3115 C CA . GLN A 1 395 ? -8.696 8.697 10.817 1.00 80.94 395 GLN A CA 1
ATOM 3116 C C . GLN A 1 395 ? -8.618 9.925 11.727 1.00 80.94 395 GLN A C 1
ATOM 3118 O O . GLN A 1 395 ? -7.827 10.828 11.467 1.00 80.94 395 GLN A O 1
ATOM 3123 N N . GLY A 1 396 ? -9.381 9.919 12.819 1.00 86.56 396 GLY A N 1
ATOM 3124 C CA . GLY A 1 396 ? -9.347 10.949 13.842 1.00 86.56 396 GLY A CA 1
ATOM 3125 C C . GLY A 1 396 ? -7.947 11.118 14.421 1.00 86.56 396 GLY A C 1
ATOM 3126 O O . GLY A 1 396 ? -7.401 12.219 14.389 1.00 86.56 396 GLY A O 1
ATOM 3127 N N . ILE A 1 397 ? -7.312 10.021 14.849 1.00 88.81 397 ILE A N 1
ATOM 3128 C CA . ILE A 1 397 ? -5.943 10.061 15.388 1.00 88.81 397 ILE A CA 1
ATOM 3129 C C . ILE A 1 397 ? -4.921 10.522 14.343 1.00 88.81 397 ILE A C 1
ATOM 3131 O O . ILE A 1 397 ? -4.059 11.337 14.667 1.00 88.81 397 ILE A O 1
ATOM 3135 N N . LEU A 1 398 ? -5.033 10.084 13.083 1.00 85.25 398 LEU A N 1
ATOM 3136 C CA . LEU A 1 398 ? -4.159 10.570 12.009 1.00 85.25 398 LEU A CA 1
ATOM 3137 C C . LEU A 1 398 ? -4.280 12.088 11.817 1.00 85.25 398 LEU A C 1
ATOM 3139 O O . LEU A 1 398 ? -3.267 12.757 11.621 1.00 85.25 398 LEU A O 1
ATOM 3143 N N . GLU A 1 399 ? -5.486 12.649 11.902 1.00 88.88 399 GLU A N 1
ATOM 3144 C CA . GLU A 1 399 ? -5.692 14.096 11.796 1.00 88.88 399 GLU A CA 1
ATOM 3145 C C . GLU A 1 399 ? -5.113 14.849 13.005 1.00 88.88 399 GLU A C 1
ATOM 3147 O O . GLU A 1 399 ? -4.501 15.905 12.839 1.00 88.88 399 GLU A O 1
ATOM 3152 N N . LEU A 1 400 ? -5.205 14.282 14.215 1.00 89.44 400 LEU A N 1
ATOM 3153 C CA . LEU A 1 400 ? -4.532 14.846 15.391 1.00 89.44 400 LEU A CA 1
ATOM 3154 C C . LEU A 1 400 ? -3.006 14.856 15.213 1.00 89.44 400 LEU A C 1
ATOM 3156 O O . LEU A 1 400 ? -2.363 15.883 15.428 1.00 89.44 400 LEU A O 1
ATOM 3160 N N . MET A 1 401 ? -2.421 13.750 14.741 1.00 88.25 401 MET A N 1
ATOM 3161 C CA . MET A 1 401 ? -0.980 13.656 14.473 1.00 88.25 401 MET A CA 1
ATOM 3162 C C . MET A 1 401 ? -0.514 14.631 13.381 1.00 88.25 401 MET A C 1
ATOM 3164 O O . MET A 1 401 ? 0.615 15.122 13.446 1.00 88.25 401 MET A O 1
ATOM 3168 N N . ARG A 1 402 ? -1.371 14.964 12.402 1.00 88.62 402 ARG A N 1
ATOM 3169 C CA . ARG A 1 402 ? -1.070 16.001 11.397 1.00 88.62 402 ARG A CA 1
ATOM 3170 C C . ARG A 1 402 ? -0.933 17.390 12.008 1.00 88.62 402 ARG A C 1
ATOM 3172 O O . ARG A 1 402 ? -0.105 18.170 11.537 1.00 88.62 402 ARG A O 1
ATOM 3179 N N . GLY A 1 403 ? -1.716 17.683 13.046 1.00 87.12 403 GLY A N 1
ATOM 3180 C CA . GLY A 1 403 ? -1.645 18.936 13.797 1.00 87.12 403 GLY A CA 1
ATOM 3181 C C . GLY A 1 403 ? -0.415 19.045 14.704 1.00 87.12 403 GLY A C 1
ATOM 3182 O O . GLY A 1 403 ? 0.030 20.152 15.002 1.00 87.12 403 GLY A O 1
ATOM 3183 N N . VAL A 1 404 ? 0.177 17.915 15.107 1.00 86.75 404 VAL A N 1
ATOM 3184 C CA . VAL A 1 404 ? 1.331 17.876 16.015 1.00 86.75 404 VAL A CA 1
ATOM 3185 C C . VAL A 1 404 ? 2.624 17.634 15.233 1.00 86.75 404 VAL A C 1
ATOM 3187 O O . VAL A 1 404 ? 2.963 16.511 14.856 1.00 86.75 404 VAL A O 1
ATOM 3190 N N . ARG A 1 405 ? 3.404 18.703 15.030 1.00 85.31 405 ARG A N 1
ATOM 3191 C CA . ARG A 1 405 ? 4.650 18.701 14.238 1.00 85.31 405 ARG A CA 1
ATOM 3192 C C . ARG A 1 405 ? 5.607 17.551 14.569 1.00 85.31 405 ARG A C 1
ATOM 3194 O O . ARG A 1 405 ? 6.139 16.917 13.663 1.00 85.31 405 ARG A O 1
ATOM 3201 N N . VAL A 1 406 ? 5.854 17.306 15.856 1.00 83.44 406 VAL A N 1
ATOM 3202 C CA . VAL A 1 406 ? 6.823 16.294 16.322 1.00 83.44 406 VAL A CA 1
ATOM 3203 C C . VAL A 1 406 ? 6.276 14.864 16.282 1.00 83.44 406 VAL A C 1
ATOM 3205 O O . VAL A 1 406 ? 7.057 13.923 16.346 1.00 83.44 406 VAL A O 1
ATOM 3208 N N . ALA A 1 407 ? 4.956 14.694 16.161 1.00 82.94 407 ALA A N 1
ATOM 3209 C CA . ALA A 1 407 ? 4.306 13.389 16.044 1.00 82.94 407 ALA A CA 1
ATOM 3210 C C . ALA A 1 407 ? 4.185 12.915 14.592 1.00 82.94 407 ALA A C 1
ATOM 3212 O O . ALA A 1 407 ? 4.085 11.719 14.338 1.00 82.94 407 ALA A O 1
ATOM 3213 N N . GLY A 1 408 ? 4.194 13.848 13.641 1.00 80.94 408 GLY A N 1
ATOM 3214 C CA . GLY A 1 408 ? 4.087 13.524 12.227 1.00 80.94 408 GLY A CA 1
ATOM 3215 C C . GLY A 1 408 ? 4.043 14.747 11.324 1.00 80.94 408 GLY A C 1
ATOM 3216 O O . GLY A 1 408 ? 4.679 14.766 10.264 1.00 80.94 408 GLY A O 1
ATOM 3217 N N . GLY A 1 409 ? 3.293 15.772 11.739 1.00 88.19 409 GLY A N 1
ATOM 3218 C CA . GLY A 1 409 ? 3.007 16.930 10.898 1.00 88.19 409 GLY A CA 1
ATOM 3219 C C . GLY A 1 409 ? 2.203 16.558 9.640 1.00 88.19 409 GLY A C 1
ATOM 3220 O O . GLY A 1 409 ? 1.725 15.427 9.510 1.00 88.19 409 GLY A O 1
ATOM 3221 N N . PRO A 1 410 ? 2.073 17.471 8.662 1.00 90.00 410 PRO A N 1
ATOM 3222 C CA . PRO A 1 410 ? 1.177 17.286 7.515 1.00 90.00 410 PRO A CA 1
ATOM 3223 C C . PRO A 1 410 ? 1.435 16.021 6.682 1.00 90.00 410 PRO A C 1
ATOM 3225 O O . PRO A 1 410 ? 0.521 15.498 6.049 1.00 90.00 410 PRO A O 1
ATOM 3228 N N . TRP A 1 411 ? 2.679 15.529 6.665 1.00 92.50 411 TRP A N 1
ATOM 3229 C CA . TRP A 1 411 ? 3.089 14.322 5.932 1.00 92.50 411 TRP A CA 1
ATOM 3230 C C . TRP A 1 411 ? 3.274 13.087 6.820 1.00 92.50 411 TRP A C 1
ATOM 3232 O O . TRP A 1 411 ? 3.720 12.060 6.313 1.00 92.50 411 TRP A O 1
ATOM 3242 N N . LEU A 1 412 ? 2.923 13.170 8.109 1.00 90.88 412 LEU A N 1
ATOM 3243 C CA . LEU A 1 412 ? 2.984 12.058 9.062 1.00 90.88 412 LEU A CA 1
ATOM 3244 C C . LEU A 1 412 ? 4.366 11.378 9.102 1.00 90.88 412 LEU A C 1
ATOM 3246 O O . LEU A 1 412 ? 4.490 10.160 9.002 1.00 90.88 412 LEU A O 1
ATOM 3250 N N . ILE A 1 413 ? 5.423 12.186 9.209 1.00 91.31 413 ILE A N 1
ATOM 3251 C CA . ILE A 1 413 ? 6.809 11.713 9.288 1.00 91.31 413 ILE A CA 1
ATOM 3252 C C . ILE A 1 413 ? 7.064 11.114 10.673 1.00 91.31 413 ILE A C 1
ATOM 3254 O O . ILE A 1 413 ? 6.944 11.799 11.684 1.00 91.31 413 ILE A O 1
ATOM 3258 N N . THR A 1 414 ? 7.489 9.856 10.725 1.00 90.50 414 THR A N 1
ATOM 3259 C CA . THR A 1 414 ? 7.819 9.175 11.976 1.00 90.50 414 THR A CA 1
ATOM 3260 C C . THR A 1 414 ? 9.205 9.590 12.474 1.00 90.50 414 THR A C 1
ATOM 3262 O O . THR A 1 414 ? 10.203 9.463 11.759 1.00 90.50 414 THR A O 1
ATOM 3265 N N . ASP A 1 415 ? 9.271 10.058 13.720 1.00 87.31 415 ASP A N 1
ATOM 3266 C CA . ASP A 1 415 ? 10.508 10.313 14.460 1.00 87.31 415 ASP A CA 1
ATOM 3267 C C . ASP A 1 415 ? 10.667 9.255 15.561 1.00 87.31 415 ASP A C 1
ATOM 3269 O O . ASP A 1 415 ? 9.933 9.253 16.550 1.00 87.31 415 ASP A O 1
ATOM 3273 N N . MET A 1 416 ? 11.640 8.355 15.399 1.00 84.75 416 MET A N 1
ATOM 3274 C CA . MET A 1 416 ? 11.899 7.282 16.369 1.00 84.75 416 MET A CA 1
ATOM 3275 C C . MET A 1 416 ? 12.504 7.787 17.686 1.00 84.75 416 MET A C 1
ATOM 3277 O O . MET A 1 416 ? 12.612 7.017 18.637 1.00 84.75 416 MET A O 1
ATOM 3281 N N . ARG A 1 417 ? 12.922 9.057 17.756 1.00 84.12 417 ARG A N 1
ATOM 3282 C CA . ARG A 1 417 ? 13.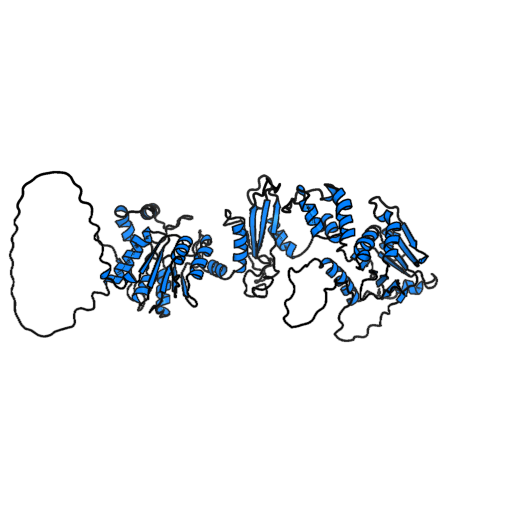430 9.694 18.979 1.00 84.12 417 ARG A CA 1
ATOM 3283 C C . ARG A 1 417 ? 12.343 10.413 19.767 1.00 84.12 417 ARG A C 1
ATOM 3285 O O . ARG A 1 417 ? 12.640 10.963 20.827 1.00 84.12 417 ARG A O 1
ATOM 3292 N N . ARG A 1 418 ? 11.104 10.434 19.268 1.00 85.38 418 ARG A N 1
ATOM 3293 C CA . ARG A 1 418 ? 9.973 11.000 19.998 1.00 85.38 418 ARG A CA 1
ATOM 3294 C C . ARG A 1 418 ? 9.769 10.223 21.303 1.00 85.38 418 ARG A C 1
ATOM 3296 O O . ARG A 1 418 ? 9.527 9.021 21.273 1.00 85.38 418 ARG A O 1
ATOM 3303 N N . GLY A 1 419 ? 9.871 10.928 22.429 1.00 79.75 419 GLY A N 1
ATOM 3304 C CA . GLY A 1 419 ? 9.713 10.358 23.772 1.00 79.75 419 GLY A CA 1
ATOM 3305 C C . GLY A 1 419 ? 8.358 10.626 24.431 1.00 79.75 419 GLY A C 1
ATOM 3306 O O . GLY A 1 419 ? 8.116 10.100 25.508 1.00 79.75 419 GLY A O 1
ATOM 3307 N N . GLU A 1 420 ? 7.503 11.431 23.799 1.00 83.06 420 GLU A N 1
ATOM 3308 C CA . GLU A 1 420 ? 6.209 11.889 24.322 1.00 83.06 420 GLU A CA 1
ATOM 3309 C C . GLU A 1 420 ? 5.098 11.561 23.315 1.00 83.06 420 GLU A C 1
ATOM 3311 O O . GLU A 1 420 ? 5.301 11.657 22.097 1.00 83.06 420 GLU A O 1
ATOM 3316 N N . THR A 1 421 ? 3.923 11.170 23.804 1.00 85.25 421 THR A N 1
ATOM 3317 C CA . THR A 1 421 ? 2.738 10.956 22.961 1.00 85.25 421 THR A CA 1
ATOM 3318 C C . THR A 1 421 ? 2.116 12.290 22.542 1.00 85.25 421 THR A C 1
ATOM 3320 O O . THR A 1 421 ? 2.403 13.335 23.128 1.00 85.25 421 THR A O 1
ATOM 3323 N N . ILE A 1 422 ? 1.215 12.289 21.550 1.00 87.94 422 ILE A N 1
ATOM 3324 C CA . ILE A 1 422 ? 0.426 13.500 21.242 1.00 87.94 422 ILE A CA 1
ATOM 3325 C C . ILE A 1 422 ? -0.352 14.025 22.460 1.00 87.94 422 ILE A C 1
ATOM 3327 O O . ILE A 1 422 ? -0.585 15.226 22.541 1.00 87.94 422 ILE A O 1
ATOM 3331 N N . PHE A 1 423 ? -0.712 13.154 23.408 1.00 89.12 423 PHE A N 1
ATOM 3332 C CA . PHE A 1 423 ? -1.466 13.515 24.609 1.00 89.12 423 PHE A CA 1
ATOM 3333 C C . PHE A 1 423 ? -0.583 14.103 25.714 1.00 89.12 423 PHE A C 1
ATOM 3335 O O . PHE A 1 423 ? -1.052 14.952 26.466 1.00 89.12 423 PHE A O 1
ATOM 3342 N N . ASP A 1 424 ? 0.686 13.697 25.796 1.00 86.19 424 ASP A N 1
ATOM 3343 C CA . ASP A 1 424 ? 1.665 14.332 26.688 1.00 86.19 424 ASP A CA 1
ATOM 3344 C C . ASP A 1 424 ? 2.007 15.746 26.202 1.00 86.19 424 ASP A C 1
ATOM 3346 O O . ASP A 1 424 ? 2.141 16.676 26.997 1.00 86.19 424 ASP A O 1
ATOM 3350 N N . ILE A 1 425 ? 2.109 15.907 24.877 1.00 86.75 425 ILE A N 1
ATOM 3351 C CA . ILE A 1 425 ? 2.411 17.187 24.227 1.00 86.75 425 ILE A CA 1
ATOM 3352 C C . ILE A 1 425 ? 1.236 18.159 24.363 1.00 86.75 425 ILE A C 1
ATOM 3354 O O . ILE A 1 425 ? 1.441 19.335 24.671 1.00 86.75 425 ILE A O 1
ATOM 3358 N N . ASP A 1 426 ? 0.014 17.684 24.112 1.00 87.12 426 ASP A N 1
ATOM 3359 C CA . ASP A 1 426 ? -1.206 18.469 24.273 1.00 87.12 426 ASP A CA 1
ATOM 3360 C C . ASP A 1 426 ? -2.326 17.637 24.925 1.00 87.12 426 ASP A C 1
ATOM 3362 O O . ASP A 1 426 ? -3.077 16.929 24.240 1.00 87.12 426 ASP A O 1
ATOM 3366 N N . PRO A 1 427 ? -2.488 17.753 26.257 1.00 87.19 427 PRO A N 1
ATOM 3367 C CA . PRO A 1 427 ? -3.521 17.035 26.999 1.00 87.19 427 PRO A CA 1
ATOM 3368 C C . PRO A 1 427 ? -4.959 17.333 26.548 1.00 87.19 427 PRO A C 1
ATOM 3370 O O . PRO A 1 427 ? -5.841 16.495 26.756 1.00 87.19 427 PRO A O 1
ATOM 3373 N N . HIS A 1 428 ? -5.218 18.480 25.901 1.00 88.81 428 HIS A N 1
ATOM 3374 C CA . HIS A 1 428 ? -6.559 18.824 25.410 1.00 88.81 428 HIS A CA 1
ATOM 3375 C C . HIS A 1 428 ? -7.004 17.896 24.277 1.00 88.81 428 HIS A C 1
ATOM 3377 O O . HIS A 1 428 ? -8.200 17.690 24.089 1.00 88.81 428 HIS A O 1
ATOM 3383 N N . LEU A 1 429 ? -6.071 17.271 23.549 1.00 88.44 429 LEU A N 1
ATOM 3384 C CA . LEU A 1 429 ? -6.405 16.363 22.452 1.00 88.44 429 LEU A CA 1
ATOM 3385 C C . LEU A 1 429 ? -7.224 15.156 22.913 1.00 88.44 429 LEU A C 1
ATOM 3387 O O . LEU A 1 429 ? -8.143 14.743 22.208 1.00 88.44 429 LEU A O 1
ATOM 3391 N N . GLN A 1 430 ? -6.934 14.610 24.095 1.00 84.19 430 GLN A N 1
ATOM 3392 C CA . GLN A 1 430 ? -7.716 13.498 24.632 1.00 84.19 430 GLN A CA 1
ATOM 3393 C C . GLN A 1 430 ? -9.150 13.952 24.931 1.00 84.19 430 GLN A C 1
ATOM 3395 O O . GLN A 1 430 ? -10.108 13.385 24.411 1.00 84.19 430 GLN A O 1
ATOM 3400 N N . GLN A 1 431 ? -9.292 15.001 25.739 1.00 77.69 431 GLN A N 1
ATOM 3401 C CA . GLN A 1 431 ? -10.583 15.354 26.322 1.00 77.69 431 GLN A CA 1
ATOM 3402 C C . GLN A 1 431 ? -11.480 16.157 25.372 1.00 77.69 431 GLN A C 1
ATOM 3404 O O . GLN A 1 431 ? -12.693 15.975 25.357 1.00 77.69 431 GLN A O 1
ATOM 3409 N N . GLU A 1 432 ? -10.906 17.037 24.552 1.00 82.88 432 GLU A N 1
ATOM 3410 C CA . GLU A 1 432 ? -11.681 17.905 23.658 1.00 82.88 432 GLU A CA 1
ATOM 3411 C C . GLU A 1 432 ? -11.890 17.298 22.273 1.00 82.88 432 GLU A C 1
ATOM 3413 O O . GLU A 1 432 ? -12.825 17.684 21.580 1.00 82.88 432 GLU A O 1
ATOM 3418 N N . ARG A 1 433 ? -11.024 16.374 21.833 1.00 89.81 433 ARG A N 1
ATOM 3419 C CA . ARG A 1 433 ? -11.079 15.839 20.463 1.00 89.81 433 ARG A CA 1
ATOM 3420 C C . ARG A 1 433 ? -11.421 14.362 20.424 1.00 89.81 433 ARG A C 1
ATOM 3422 O O . ARG A 1 433 ? -12.366 14.009 19.727 1.00 89.81 433 ARG A O 1
ATOM 3429 N N . VAL A 1 434 ? -10.697 13.512 21.154 1.00 88.06 434 VAL A N 1
ATOM 3430 C CA . VAL A 1 434 ? -10.969 12.064 21.147 1.00 88.06 434 VAL A CA 1
ATOM 3431 C C . VAL A 1 434 ? -12.320 11.771 21.798 1.00 88.06 434 VAL A C 1
ATOM 3433 O O . VAL A 1 434 ? -13.166 11.141 21.168 1.00 88.06 434 VAL A O 1
ATOM 3436 N N . ASP A 1 435 ? -12.567 12.284 23.004 1.00 88.00 435 ASP A N 1
ATOM 3437 C CA . ASP A 1 435 ? -13.820 12.017 23.723 1.00 88.00 435 ASP A CA 1
ATOM 3438 C C . ASP A 1 435 ? -15.042 12.600 22.980 1.00 88.00 435 ASP A C 1
ATOM 3440 O O . ASP A 1 435 ? -16.060 11.919 22.829 1.00 88.00 435 ASP A O 1
ATOM 3444 N N . GLN A 1 436 ? -14.923 13.816 22.427 1.00 89.50 436 GLN A N 1
ATOM 3445 C CA . GLN A 1 436 ? -15.965 14.433 21.591 1.00 89.50 436 GLN A CA 1
ATOM 3446 C C . GLN A 1 436 ? -16.181 13.668 20.273 1.00 89.50 436 GLN A C 1
ATOM 3448 O O . GLN A 1 436 ? -17.311 13.514 19.803 1.00 89.50 436 GLN A O 1
ATOM 3453 N N . GLY A 1 437 ? -15.103 13.177 19.663 1.00 90.00 437 GLY A N 1
ATOM 3454 C CA . GLY A 1 437 ? -15.160 12.354 18.461 1.00 90.00 437 GLY A CA 1
ATOM 3455 C C . GLY A 1 437 ? -15.894 11.039 18.708 1.00 90.00 437 GLY A C 1
ATOM 3456 O O . GLY A 1 437 ? -16.765 10.666 17.930 1.00 90.00 437 GLY A O 1
ATOM 3457 N N . ILE A 1 438 ? -15.623 10.370 19.830 1.00 90.81 438 ILE A N 1
ATOM 3458 C CA . ILE A 1 438 ? -16.347 9.162 20.252 1.00 90.81 438 ILE A CA 1
ATOM 3459 C C . ILE A 1 438 ? -17.826 9.466 20.498 1.00 90.81 438 ILE A C 1
ATOM 3461 O O . ILE A 1 438 ? -18.685 8.676 20.113 1.00 90.81 438 ILE A O 1
ATOM 3465 N N . GLU A 1 439 ? -18.142 10.593 21.133 1.00 89.75 439 GLU A N 1
ATOM 3466 C CA . GLU A 1 439 ? -19.527 10.994 21.389 1.00 89.75 439 GLU A CA 1
ATOM 3467 C C . GLU A 1 439 ? -20.306 11.220 20.087 1.00 89.75 439 GLU A C 1
ATOM 3469 O O . GLU A 1 439 ? -21.441 10.763 19.956 1.00 89.75 439 GLU A O 1
ATOM 3474 N N . THR A 1 440 ? -19.681 11.861 19.100 1.00 90.38 440 THR A N 1
ATOM 3475 C CA . THR A 1 440 ? -20.339 12.262 17.847 1.00 90.38 440 THR A CA 1
ATOM 3476 C C . THR A 1 440 ? -20.311 11.199 16.746 1.00 90.38 440 THR A C 1
ATOM 3478 O O . THR A 1 440 ? -21.277 11.079 15.995 1.00 90.38 440 THR A O 1
ATOM 3481 N N . GLU A 1 441 ? -19.243 10.407 16.642 1.00 89.94 441 GLU A N 1
ATOM 3482 C CA . GLU A 1 441 ? -19.027 9.420 15.566 1.00 89.94 441 GLU A CA 1
ATOM 3483 C C . GLU A 1 441 ? -19.172 7.961 16.043 1.00 89.94 441 GLU A C 1
ATOM 3485 O O . GLU A 1 441 ? -19.332 7.026 15.242 1.00 89.94 441 GLU A O 1
ATOM 3490 N N . GLY A 1 442 ? -19.120 7.758 17.358 1.00 90.00 442 GLY A N 1
ATOM 3491 C CA . GLY A 1 442 ? -19.100 6.451 17.992 1.00 90.00 442 GLY A CA 1
ATOM 3492 C C . GLY A 1 442 ? -17.701 5.834 18.045 1.00 90.00 442 GLY A C 1
ATOM 3493 O O . GLY A 1 442 ? -16.710 6.367 17.547 1.00 90.00 442 GLY A O 1
ATOM 3494 N N . SER A 1 443 ? -17.636 4.657 18.656 1.00 90.56 443 SER A N 1
ATOM 3495 C CA . SER A 1 443 ? -16.421 3.876 18.872 1.00 90.56 443 SER A CA 1
ATOM 3496 C C . SER A 1 443 ? -16.322 2.696 17.902 1.00 90.56 443 SER A C 1
ATOM 3498 O O . SER A 1 443 ? -17.307 1.975 17.661 1.00 90.56 443 SER A O 1
ATOM 3500 N N . ASN A 1 444 ? -15.110 2.464 17.392 1.00 83.75 444 ASN A N 1
ATOM 3501 C CA . ASN A 1 444 ? -14.763 1.263 16.629 1.00 83.75 444 ASN A CA 1
ATOM 3502 C C . ASN A 1 444 ? -14.498 0.036 17.518 1.00 83.75 444 ASN A C 1
ATOM 3504 O O . ASN A 1 444 ? -14.508 -1.089 17.022 1.00 83.75 444 ASN A O 1
ATOM 3508 N N . LEU A 1 445 ? -14.303 0.212 18.826 1.00 85.25 445 LEU A N 1
ATOM 3509 C CA . LEU A 1 445 ? -14.047 -0.903 19.731 1.00 85.25 445 LEU A CA 1
ATOM 3510 C C . LEU A 1 445 ? -15.343 -1.690 19.979 1.00 85.25 445 LEU A C 1
ATOM 3512 O O . LEU A 1 445 ? -16.226 -1.234 20.701 1.00 85.25 445 LEU A O 1
ATOM 3516 N N . SER A 1 446 ? -15.474 -2.885 19.394 1.00 86.44 446 SER A N 1
ATOM 3517 C CA . SER A 1 446 ? -16.654 -3.752 19.582 1.00 86.44 446 SER A CA 1
ATOM 3518 C C . SER A 1 446 ? -16.630 -4.560 20.879 1.00 86.44 446 SER A C 1
ATOM 3520 O O . SER A 1 446 ? -17.656 -5.098 21.303 1.00 86.44 446 SER A O 1
ATOM 3522 N N . GLY A 1 447 ? -15.476 -4.647 21.532 1.00 86.25 447 GLY A N 1
ATOM 3523 C CA . GLY A 1 447 ? -15.338 -5.318 22.810 1.00 86.25 447 GLY A CA 1
ATOM 3524 C C . GLY A 1 447 ? -13.891 -5.490 23.242 1.00 86.25 447 GLY A C 1
ATOM 3525 O O . GLY A 1 447 ? -12.959 -5.096 22.542 1.00 86.25 447 GLY A O 1
ATOM 3526 N N . VAL A 1 448 ? -13.713 -6.081 24.418 1.00 86.56 448 VAL A N 1
ATOM 3527 C CA . VAL A 1 448 ? -12.417 -6.216 25.085 1.00 86.56 448 VAL A CA 1
ATOM 3528 C C . VAL A 1 448 ? -12.333 -7.540 25.843 1.00 86.56 448 VAL A C 1
ATOM 3530 O O . VAL A 1 448 ? -13.326 -8.035 26.384 1.00 86.56 448 VAL A O 1
ATOM 3533 N N . SER A 1 449 ? -11.137 -8.123 25.899 1.00 85.31 449 SER A N 1
ATOM 3534 C CA . SER A 1 449 ? -10.827 -9.189 26.854 1.00 85.31 449 SER A CA 1
ATOM 3535 C C . SER A 1 449 ? -10.372 -8.564 28.166 1.00 85.31 449 SER A C 1
ATOM 3537 O O . SER A 1 449 ? -9.369 -7.858 28.181 1.00 85.31 449 SER A O 1
ATOM 3539 N N . ALA A 1 450 ? -11.106 -8.798 29.252 1.00 86.81 450 ALA A N 1
ATOM 3540 C CA . ALA A 1 450 ? -10.824 -8.168 30.537 1.00 86.81 450 ALA A CA 1
ATOM 3541 C C . ALA A 1 450 ? -11.275 -9.014 31.738 1.00 86.81 450 ALA A C 1
ATOM 3543 O O . ALA A 1 450 ? -11.943 -10.038 31.588 1.00 86.81 450 ALA A O 1
ATOM 3544 N N . LYS A 1 451 ? -10.923 -8.587 32.956 1.00 89.75 451 LYS A N 1
ATOM 3545 C CA . LYS A 1 451 ? -11.382 -9.219 34.202 1.00 89.75 451 LYS A CA 1
ATOM 3546 C C . LYS A 1 451 ? -12.826 -8.798 34.498 1.00 89.75 451 LYS A C 1
ATOM 3548 O O . LYS A 1 451 ? -13.075 -7.705 35.001 1.00 89.75 451 LYS A O 1
ATOM 3553 N N . CYS A 1 452 ? -13.774 -9.668 34.158 1.00 92.19 452 CYS A N 1
ATOM 3554 C CA . CYS A 1 452 ? -15.201 -9.451 34.381 1.00 92.19 452 CYS A CA 1
ATOM 3555 C C . CYS A 1 452 ? -15.943 -10.764 34.683 1.00 92.19 452 CYS A C 1
ATOM 3557 O O . CYS A 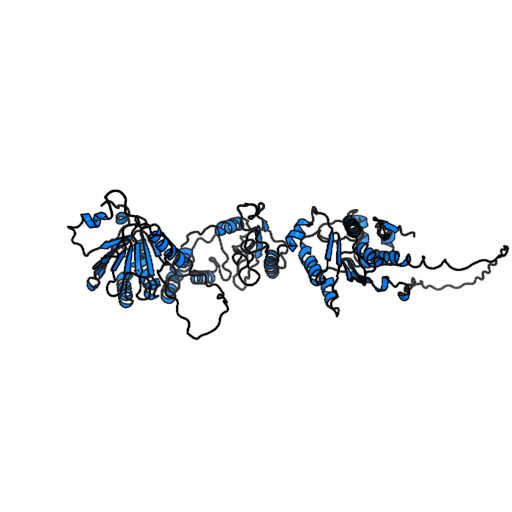1 452 ? -15.510 -11.846 34.269 1.00 92.19 452 CYS A O 1
ATOM 3559 N N . VAL A 1 453 ? -17.058 -10.659 35.409 1.00 93.69 453 VAL A N 1
ATOM 3560 C CA . VAL A 1 453 ? -17.987 -11.759 35.720 1.00 93.69 453 VAL A CA 1
ATOM 3561 C C . VAL A 1 453 ? -19.397 -11.203 35.954 1.00 93.69 453 VAL A C 1
ATOM 3563 O O . VAL A 1 453 ? -19.558 -10.010 36.216 1.00 93.69 453 VAL A O 1
ATOM 3566 N N . TRP A 1 454 ? -20.422 -12.045 35.843 1.00 93.88 454 TRP A N 1
ATOM 3567 C CA . TRP A 1 454 ? -21.803 -11.691 36.162 1.00 93.88 454 TRP A CA 1
ATOM 3568 C C . TRP A 1 454 ? -22.458 -12.773 37.024 1.00 93.88 454 TRP A C 1
ATOM 3570 O O . TRP A 1 454 ? -22.131 -13.949 36.877 1.00 93.88 454 TRP A O 1
ATOM 3580 N N . ASP A 1 455 ? -23.397 -12.367 37.878 1.00 91.38 455 ASP A N 1
ATOM 3581 C CA . ASP A 1 455 ? -24.194 -13.250 38.732 1.00 91.38 455 ASP A CA 1
ATOM 3582 C C . ASP A 1 455 ? -25.699 -13.001 38.537 1.00 91.38 455 ASP A C 1
ATOM 3584 O O . ASP A 1 455 ? -26.134 -11.872 38.289 1.00 91.38 455 ASP A O 1
ATOM 3588 N N . ASP A 1 456 ? -26.494 -14.062 38.683 1.00 87.81 456 ASP A N 1
ATOM 3589 C CA . ASP A 1 456 ? -27.959 -14.011 38.733 1.00 87.81 456 ASP A CA 1
ATOM 3590 C C . ASP A 1 456 ? -28.414 -13.744 40.176 1.00 87.81 456 ASP A C 1
ATOM 3592 O O . ASP A 1 456 ? -28.204 -14.570 41.066 1.00 87.81 456 ASP A O 1
ATOM 3596 N N . LEU A 1 457 ? -29.034 -12.585 40.415 1.00 78.56 457 LEU A N 1
ATOM 3597 C CA . LEU A 1 457 ? -29.496 -12.172 41.746 1.00 78.56 457 LEU A CA 1
ATOM 3598 C C . LEU A 1 457 ? -30.914 -12.677 42.073 1.00 78.56 457 LEU A C 1
ATOM 3600 O O . LEU A 1 457 ? -31.438 -12.364 43.143 1.00 78.56 457 LEU A O 1
ATOM 3604 N N . SER A 1 458 ? -31.576 -13.393 41.158 1.00 69.12 458 SER A N 1
ATOM 3605 C CA . SER A 1 458 ? -32.976 -13.814 41.320 1.00 69.12 458 SER A CA 1
ATOM 3606 C C . SER A 1 458 ? -33.129 -15.109 42.125 1.00 69.12 458 SER A C 1
ATOM 3608 O O . SER A 1 458 ? -34.233 -15.445 42.557 1.00 69.12 458 SER A O 1
ATOM 3610 N N . ARG A 1 459 ? -32.024 -15.820 42.385 1.00 60.06 459 ARG A N 1
ATOM 3611 C CA . ARG A 1 459 ? -32.003 -17.057 43.176 1.00 60.06 459 ARG A CA 1
ATOM 3612 C C . ARG A 1 459 ? -31.640 -16.792 44.647 1.00 60.06 459 ARG A C 1
ATOM 3614 O O . ARG A 1 459 ? -30.719 -16.019 44.913 1.00 60.06 459 ARG A O 1
ATOM 3621 N N . PRO A 1 460 ? -32.319 -17.433 45.618 1.00 48.28 460 PRO A N 1
ATOM 3622 C CA . PRO A 1 460 ? -31.910 -17.383 47.017 1.00 48.28 460 PRO A CA 1
ATOM 3623 C C . PRO A 1 460 ? -30.550 -18.085 47.224 1.00 48.28 460 PRO A C 1
ATOM 3625 O O . PRO A 1 460 ? -30.255 -19.063 46.537 1.00 48.28 460 PRO A O 1
ATOM 3628 N N . PRO A 1 461 ? -29.730 -17.641 48.198 1.00 48.03 461 PRO A N 1
ATOM 3629 C CA . PRO A 1 461 ? -28.396 -18.199 48.457 1.00 48.03 461 PRO A CA 1
ATOM 3630 C C . PRO A 1 461 ? -28.395 -19.671 48.918 1.00 48.03 461 PRO A C 1
ATOM 3632 O O . PRO A 1 461 ? -27.338 -20.287 48.989 1.00 48.03 461 PRO A O 1
ATOM 3635 N N . GLU A 1 462 ? -29.556 -20.260 49.222 1.00 42.66 462 GLU A N 1
ATOM 3636 C CA . GLU A 1 462 ? -29.669 -21.672 49.622 1.00 42.66 462 GLU A CA 1
ATOM 3637 C C . GLU A 1 462 ? -29.623 -22.658 48.433 1.00 42.66 462 GLU A C 1
ATOM 3639 O O . GLU A 1 462 ? -29.352 -23.835 48.646 1.00 42.66 462 GLU A O 1
ATOM 3644 N N . ASP A 1 463 ? -29.757 -22.181 47.185 1.00 45.09 463 ASP A N 1
ATOM 3645 C CA . ASP A 1 463 ? -29.558 -22.969 45.950 1.00 45.09 463 ASP A CA 1
ATOM 3646 C C . ASP A 1 463 ? -28.113 -22.847 45.404 1.00 45.09 463 ASP A C 1
ATOM 3648 O O . ASP A 1 463 ? -27.851 -22.932 44.198 1.00 45.09 463 ASP A O 1
ATOM 3652 N N . GLU A 1 464 ? -27.136 -22.619 46.290 1.00 41.53 464 GLU A N 1
ATOM 3653 C CA . GLU A 1 464 ? -25.725 -22.423 45.931 1.00 41.53 464 GLU A CA 1
ATOM 3654 C C . GLU A 1 464 ? -25.057 -23.654 45.291 1.00 41.53 464 GLU A C 1
ATOM 3656 O O . GLU A 1 464 ? -24.019 -23.502 44.645 1.00 41.53 464 GLU A O 1
ATOM 3661 N N . GLU A 1 465 ? -25.630 -24.858 45.399 1.00 39.50 465 GLU A N 1
ATOM 3662 C CA . GLU A 1 465 ? -25.126 -26.028 44.657 1.00 39.50 465 GLU A CA 1
ATOM 3663 C C . GLU A 1 465 ? -25.328 -25.885 43.140 1.00 39.50 465 GLU A C 1
ATOM 3665 O O . GLU A 1 465 ? -24.524 -26.399 42.366 1.00 39.50 465 GLU A O 1
ATOM 3670 N N . ASP A 1 466 ? -26.328 -25.118 42.697 1.00 40.38 466 ASP A N 1
ATOM 3671 C CA . ASP A 1 466 ? -26.666 -24.976 41.278 1.00 40.38 466 ASP A CA 1
ATOM 3672 C C . ASP A 1 466 ? -26.015 -23.727 40.644 1.00 40.38 466 ASP A C 1
ATOM 3674 O O . ASP A 1 466 ? -25.677 -23.718 39.460 1.00 40.38 466 ASP A O 1
ATOM 3678 N N . SER A 1 467 ? -25.717 -22.701 41.448 1.00 40.03 467 SER A N 1
ATOM 3679 C CA . SER A 1 467 ? -24.844 -21.582 41.046 1.00 40.03 467 SER A CA 1
ATOM 3680 C C . SER A 1 467 ? -23.361 -21.988 41.035 1.00 40.03 467 SER A C 1
ATOM 3682 O O . SER A 1 467 ? -22.604 -21.530 40.179 1.00 40.03 467 SER A O 1
ATOM 3684 N N . ARG A 1 468 ? -22.951 -22.933 41.901 1.00 38.97 468 ARG A N 1
ATOM 3685 C CA . ARG A 1 468 ? -21.658 -23.639 41.808 1.00 38.97 468 ARG A CA 1
ATOM 3686 C C . ARG A 1 468 ? -21.657 -24.792 40.792 1.00 38.97 468 ARG A C 1
ATOM 3688 O O . ARG A 1 468 ? -20.590 -25.295 40.472 1.00 38.97 468 ARG A O 1
ATOM 3695 N N . SER A 1 469 ? -22.788 -25.170 40.193 1.00 38.31 469 SER A N 1
ATOM 3696 C CA . SER A 1 469 ? -22.854 -26.211 39.142 1.00 38.31 469 SER A CA 1
ATOM 3697 C C . SER A 1 469 ? -22.180 -25.794 37.819 1.00 38.31 469 SER A C 1
ATOM 3699 O O . SER A 1 469 ? -21.909 -26.623 36.949 1.00 38.31 469 SER A O 1
ATOM 3701 N N . ILE A 1 470 ? -21.810 -24.516 37.675 1.00 44.25 470 ILE A N 1
ATOM 3702 C CA . ILE A 1 470 ? -20.918 -24.047 36.598 1.00 44.25 470 ILE A CA 1
ATOM 3703 C C . ILE A 1 470 ? -19.441 -24.382 36.915 1.00 44.25 470 ILE A C 1
ATOM 3705 O O . ILE A 1 470 ? -18.627 -24.537 36.002 1.00 44.25 470 ILE A O 1
ATOM 3709 N N . CYS A 1 471 ? -19.101 -24.596 38.191 1.00 36.31 471 CYS A N 1
ATOM 3710 C CA . CYS A 1 471 ? -17.746 -24.802 38.693 1.00 36.31 471 CYS A CA 1
ATOM 3711 C C . CYS A 1 471 ? -17.716 -25.866 39.814 1.00 36.31 471 CYS A C 1
ATOM 3713 O O . CYS A 1 471 ? -17.731 -25.521 40.990 1.00 36.31 471 CYS A O 1
ATOM 3715 N N . ILE A 1 472 ? -17.591 -27.145 39.429 1.00 31.69 472 ILE A N 1
ATOM 3716 C CA . ILE A 1 472 ? -16.992 -28.302 40.148 1.00 31.69 472 ILE A CA 1
ATOM 3717 C C . ILE A 1 472 ? -17.885 -29.551 40.056 1.00 31.69 472 ILE A C 1
ATOM 3719 O O . ILE A 1 472 ? -18.804 -29.786 40.831 1.00 31.69 472 ILE A O 1
ATOM 3723 N N . GLY A 1 473 ? -17.514 -30.399 39.095 1.00 29.42 473 GLY A N 1
ATOM 3724 C CA . GLY A 1 473 ? -18.039 -31.743 38.869 1.00 29.42 473 GLY A CA 1
ATOM 3725 C C . GLY A 1 473 ? -17.451 -32.321 37.582 1.00 29.42 473 GLY A C 1
ATOM 3726 O O . GLY A 1 473 ? -18.168 -32.511 36.612 1.00 29.42 473 GLY A O 1
ATOM 3727 N N . SER A 1 474 ? -16.124 -32.515 37.554 1.00 34.78 474 SER A N 1
ATOM 3728 C CA . SER A 1 474 ? -15.318 -33.012 36.417 1.00 34.78 474 SER A CA 1
ATOM 3729 C C . SER A 1 474 ? -15.518 -32.272 35.076 1.00 34.78 474 SER A C 1
ATOM 3731 O O . SER A 1 474 ? -16.368 -32.636 34.276 1.00 34.78 474 SER A O 1
ATOM 3733 N N . GLN A 1 475 ? -14.618 -31.313 34.819 1.00 29.47 475 GLN A N 1
ATOM 3734 C CA . GLN A 1 475 ? -14.482 -30.421 33.648 1.00 29.47 475 GLN A CA 1
ATOM 3735 C C . GLN A 1 475 ? -15.359 -29.145 33.661 1.00 29.47 475 GLN A C 1
ATOM 3737 O O . GLN A 1 475 ? -16.583 -29.248 33.689 1.00 29.47 475 GLN A O 1
ATOM 3742 N N . PRO A 1 476 ? -14.753 -27.934 33.617 1.00 36.12 476 PRO A N 1
ATOM 3743 C CA . PRO A 1 476 ? -15.497 -26.690 33.412 1.00 36.12 476 PRO A CA 1
ATOM 3744 C C . PRO A 1 476 ? -16.215 -26.751 32.059 1.00 36.12 476 PRO A C 1
ATOM 3746 O O . PRO A 1 476 ? -15.610 -27.112 31.045 1.00 36.12 476 PRO A O 1
ATOM 3749 N N . ARG A 1 477 ? -17.518 -26.451 32.051 1.00 49.44 477 ARG A N 1
ATOM 3750 C CA . ARG A 1 477 ? -18.331 -26.459 30.829 1.00 49.44 477 ARG A CA 1
ATOM 3751 C C . ARG A 1 477 ? -17.966 -25.231 29.996 1.00 49.44 477 ARG A C 1
ATOM 3753 O O . ARG A 1 477 ? -18.447 -24.135 30.268 1.00 49.44 477 ARG A O 1
ATOM 3760 N N . ARG A 1 478 ? -17.081 -25.443 29.020 1.00 46.81 478 ARG A N 1
ATOM 3761 C CA . ARG A 1 478 ? -16.573 -24.408 28.115 1.00 46.81 478 ARG A CA 1
ATOM 3762 C C . ARG A 1 478 ? -17.679 -23.804 27.257 1.00 46.81 478 ARG A C 1
ATOM 3764 O O . ARG A 1 478 ? -18.592 -24.523 26.847 1.00 46.81 478 ARG A O 1
ATOM 3771 N N . LEU A 1 479 ? -17.549 -22.512 26.931 1.00 54.41 479 LEU A N 1
ATOM 3772 C CA . LEU A 1 479 ? -18.191 -21.946 25.738 1.00 54.41 479 LEU A CA 1
ATOM 3773 C C . LEU A 1 479 ? -17.924 -22.901 24.571 1.00 54.41 479 LEU A C 1
ATOM 3775 O O . LEU A 1 479 ? -16.797 -23.388 24.433 1.00 54.41 479 LEU A O 1
ATOM 3779 N N . SER A 1 480 ? -18.930 -23.191 23.741 1.00 55.81 480 SER A N 1
ATOM 3780 C CA . SER A 1 480 ? -18.668 -24.038 22.580 1.00 55.81 480 SER A CA 1
ATOM 3781 C C . SER A 1 480 ? -17.613 -23.367 21.692 1.00 55.81 480 SER A C 1
ATOM 3783 O O . SER A 1 480 ? -17.490 -22.135 21.677 1.00 55.81 480 SER A O 1
ATOM 3785 N N . ASP A 1 481 ? -16.838 -24.153 20.938 1.00 54.69 481 ASP A N 1
ATOM 3786 C CA . ASP A 1 481 ? -15.885 -23.584 19.975 1.00 54.69 481 ASP A CA 1
ATOM 3787 C C . ASP A 1 481 ? -16.607 -22.638 19.001 1.00 54.69 481 ASP A C 1
ATOM 3789 O O . ASP A 1 481 ? -16.062 -21.610 18.614 1.00 54.69 481 ASP A O 1
ATOM 3793 N N . LYS A 1 482 ? -17.882 -22.923 18.699 1.00 58.44 482 LYS A N 1
ATOM 3794 C CA . LYS A 1 482 ? -18.744 -22.086 17.864 1.00 58.44 482 LYS A CA 1
ATOM 3795 C C . LYS A 1 482 ? -19.077 -20.737 18.510 1.00 58.44 482 LYS A C 1
ATOM 3797 O O . LYS A 1 482 ? -18.954 -19.722 17.836 1.00 58.44 482 LYS A O 1
ATOM 3802 N N . ASP A 1 483 ? -19.445 -20.700 19.790 1.00 59.09 483 ASP A N 1
ATOM 3803 C CA . ASP A 1 483 ? -19.739 -19.441 20.499 1.00 59.09 483 ASP A CA 1
ATOM 3804 C C . ASP A 1 483 ? -18.461 -18.622 20.703 1.00 59.09 483 ASP A C 1
ATOM 3806 O O . ASP A 1 483 ? -18.442 -17.402 20.555 1.00 59.09 483 ASP A O 1
ATOM 3810 N N . THR A 1 484 ? -17.353 -19.306 20.997 1.00 62.06 484 THR A N 1
ATOM 3811 C CA . THR A 1 484 ? -16.032 -18.690 21.130 1.00 62.06 484 THR A CA 1
ATOM 3812 C C . THR A 1 484 ? -15.585 -18.059 19.817 1.00 62.06 484 THR A C 1
ATOM 3814 O O . THR A 1 484 ? -15.086 -16.931 19.842 1.00 62.06 484 THR A O 1
ATOM 3817 N N . GLU A 1 485 ? -15.771 -18.757 18.694 1.00 59.34 485 GLU A N 1
ATOM 3818 C CA . GLU A 1 485 ? -15.502 -18.225 17.360 1.00 59.34 485 GLU A CA 1
ATOM 3819 C C . GLU A 1 485 ? -16.479 -17.119 16.977 1.00 59.34 485 GLU A C 1
ATOM 3821 O O . GLU A 1 485 ? -16.028 -16.101 16.482 1.00 59.34 485 GLU A O 1
ATOM 3826 N N . GLN A 1 486 ? -17.769 -17.208 17.304 1.00 62.56 486 GLN A N 1
ATOM 3827 C CA . GLN A 1 486 ? -18.722 -16.128 17.031 1.00 62.56 486 GLN A CA 1
ATOM 3828 C C . GLN A 1 486 ? -18.381 -14.851 17.814 1.00 62.56 486 GLN A C 1
ATOM 3830 O O . GLN A 1 486 ? -18.417 -13.751 17.260 1.00 62.56 486 GLN A O 1
ATOM 3835 N N . ILE A 1 487 ? -17.975 -14.977 19.082 1.00 59.12 487 ILE A N 1
ATOM 3836 C CA . ILE A 1 487 ? -17.486 -13.849 19.886 1.00 59.12 487 ILE A CA 1
ATOM 3837 C C . ILE A 1 487 ? -16.183 -13.303 19.290 1.00 59.12 487 ILE A C 1
ATOM 3839 O O . ILE A 1 487 ? -16.045 -12.091 19.136 1.00 59.12 487 ILE A O 1
ATOM 3843 N N . ARG A 1 488 ? -15.226 -14.168 18.921 1.00 57.06 488 ARG A N 1
ATOM 3844 C CA . ARG A 1 488 ? -13.970 -13.746 18.273 1.00 57.06 488 ARG A CA 1
ATOM 3845 C C . ARG A 1 488 ? -14.220 -13.062 16.935 1.00 57.06 488 ARG A C 1
ATOM 3847 O O . ARG A 1 488 ? -13.596 -12.045 16.671 1.00 57.06 488 ARG A O 1
ATOM 3854 N N . GLU A 1 489 ? -15.123 -13.581 16.119 1.00 54.69 489 GLU A N 1
ATOM 3855 C CA . GLU A 1 489 ? -15.480 -13.052 14.808 1.00 54.69 489 GLU A CA 1
ATOM 3856 C C . GLU A 1 489 ? -16.209 -11.716 14.944 1.00 54.69 489 GLU A C 1
ATOM 3858 O O . GLU A 1 489 ? -15.915 -10.792 14.201 1.00 54.69 489 GLU A O 1
ATOM 3863 N N . THR A 1 490 ? -17.071 -11.555 15.948 1.00 54.81 490 THR A N 1
ATOM 3864 C CA . THR A 1 490 ? -17.716 -10.269 16.262 1.00 54.81 490 THR A CA 1
ATOM 3865 C C . THR A 1 490 ? -16.695 -9.224 16.741 1.00 54.81 490 THR A C 1
ATOM 3867 O O . THR A 1 490 ? -16.713 -8.070 16.303 1.00 54.81 490 THR A O 1
ATOM 3870 N N . LEU A 1 491 ? -15.743 -9.631 17.591 1.00 50.44 491 LEU A N 1
ATOM 3871 C CA . LEU A 1 491 ? -14.624 -8.783 18.023 1.00 50.44 491 LEU A CA 1
ATOM 3872 C C . LEU A 1 491 ? -13.706 -8.410 16.843 1.00 50.44 491 LEU A C 1
ATOM 3874 O O . LEU A 1 491 ? -13.296 -7.258 16.721 1.00 50.44 491 LEU A O 1
ATOM 3878 N N . ARG A 1 492 ? -13.436 -9.357 15.937 1.00 46.66 492 ARG A N 1
ATOM 3879 C CA . ARG A 1 492 ? -12.613 -9.161 14.735 1.00 46.66 492 ARG A CA 1
ATOM 3880 C C . ARG A 1 492 ? -13.303 -8.261 13.708 1.00 46.66 492 ARG A C 1
ATOM 3882 O O . ARG A 1 492 ? -12.692 -7.301 13.256 1.00 46.66 492 ARG A O 1
ATOM 3889 N N . LYS A 1 493 ? -14.588 -8.492 13.421 1.00 46.69 493 LYS A N 1
ATOM 3890 C CA . LYS A 1 493 ? -15.405 -7.663 12.518 1.00 46.69 493 LYS A CA 1
ATOM 3891 C C . LYS A 1 493 ? -15.469 -6.214 12.992 1.00 46.69 493 LYS A C 1
ATOM 3893 O O . LYS A 1 493 ? -15.333 -5.313 12.175 1.00 46.69 493 LYS A O 1
ATOM 3898 N N . GLY A 1 494 ? -15.588 -5.978 14.303 1.00 39.81 494 GLY A N 1
ATOM 3899 C CA . GLY A 1 494 ? -15.516 -4.631 14.886 1.00 39.81 494 GLY A CA 1
ATOM 3900 C C . GLY A 1 494 ? -14.209 -3.886 14.596 1.00 39.81 494 GLY A C 1
ATOM 3901 O O . GLY A 1 494 ? -14.234 -2.686 14.341 1.00 39.81 494 GLY A O 1
ATOM 3902 N N . LEU A 1 495 ? -13.082 -4.603 14.552 1.00 37.75 495 LEU A N 1
ATOM 3903 C CA . LEU A 1 495 ? -11.769 -4.061 14.182 1.00 37.75 495 LEU A CA 1
ATOM 3904 C C . LEU A 1 495 ? -11.598 -3.887 12.657 1.00 37.75 495 LEU A C 1
ATOM 3906 O O . LEU A 1 495 ? -10.795 -3.065 12.221 1.00 37.75 495 LEU A O 1
ATOM 3910 N N . GLU A 1 496 ? -12.359 -4.625 11.843 1.00 34.97 496 GLU A N 1
ATOM 3911 C CA . GLU A 1 496 ? -12.313 -4.607 10.369 1.00 34.97 496 GLU A CA 1
ATOM 3912 C C . GLU A 1 496 ? -13.217 -3.532 9.724 1.00 34.97 496 GLU A C 1
ATOM 3914 O O . GLU A 1 496 ? -13.136 -3.296 8.513 1.00 34.97 496 GLU A O 1
ATOM 3919 N N . PHE A 1 497 ? -14.033 -2.813 10.510 1.00 34.56 497 PHE A N 1
ATOM 3920 C CA . PHE A 1 497 ? -15.036 -1.842 10.031 1.00 34.56 497 PHE A CA 1
ATOM 3921 C C . PHE A 1 497 ? -14.490 -0.571 9.349 1.00 34.56 497 PHE A C 1
ATOM 3923 O O . PHE A 1 497 ? -15.256 0.339 9.034 1.00 34.56 497 PHE A O 1
ATOM 3930 N N . ASN A 1 498 ? -13.191 -0.512 9.041 1.00 33.66 498 ASN A N 1
ATOM 3931 C CA . ASN A 1 498 ? -12.590 0.565 8.254 1.00 33.66 498 ASN A CA 1
ATOM 3932 C C . ASN A 1 498 ? -12.030 0.127 6.893 1.00 33.66 498 ASN A C 1
ATOM 3934 O O . ASN A 1 498 ? -11.180 0.806 6.322 1.00 33.66 498 ASN A O 1
ATOM 3938 N N . SER A 1 499 ? -12.584 -0.933 6.303 1.00 30.17 499 SER A N 1
ATOM 3939 C CA . SER A 1 499 ? -12.629 -1.034 4.843 1.00 30.17 499 S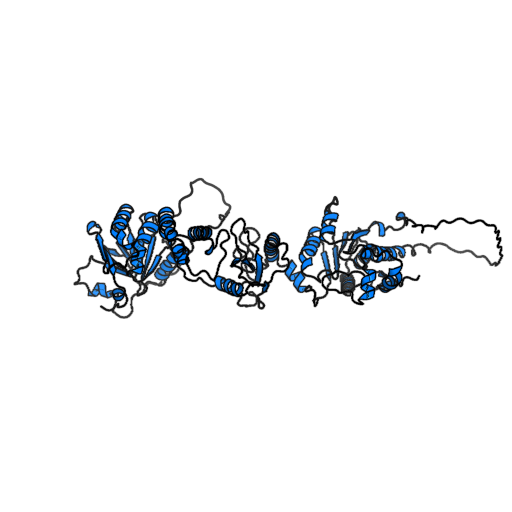ER A CA 1
ATOM 3940 C C . SER A 1 499 ? -13.884 -0.327 4.320 1.00 30.17 499 SER A C 1
ATOM 3942 O O . SER A 1 499 ? -14.853 -0.934 3.864 1.00 30.17 499 SER A O 1
ATOM 3944 N N . LYS A 1 500 ? -13.854 1.013 4.283 1.00 28.78 500 LYS A N 1
ATOM 3945 C CA . LYS A 1 500 ? -14.486 1.663 3.130 1.00 28.78 500 LYS A CA 1
ATOM 3946 C C . LYS A 1 500 ? -13.687 1.178 1.926 1.00 28.78 500 LYS A C 1
ATOM 3948 O O . LYS A 1 500 ? -12.677 1.774 1.566 1.00 28.78 500 LYS A O 1
ATOM 3953 N N . ALA A 1 501 ? -14.134 0.081 1.321 1.00 26.28 501 ALA A N 1
ATOM 3954 C CA . ALA A 1 501 ? -13.891 -0.132 -0.086 1.00 26.28 501 ALA A CA 1
ATOM 3955 C C . ALA A 1 501 ? -14.304 1.174 -0.769 1.00 26.28 501 ALA A C 1
ATOM 3957 O O . ALA A 1 501 ? -15.474 1.574 -0.749 1.00 26.28 501 ALA A O 1
ATOM 3958 N N . ALA A 1 502 ? -13.327 1.892 -1.311 1.00 31.34 502 ALA A N 1
ATOM 3959 C CA . ALA A 1 502 ? -13.636 2.745 -2.427 1.00 31.34 502 ALA A CA 1
ATOM 3960 C C . ALA A 1 502 ? -14.166 1.795 -3.508 1.00 31.34 502 ALA A C 1
ATOM 3962 O O . ALA A 1 502 ? -13.399 1.048 -4.103 1.00 31.34 502 ALA A O 1
ATOM 3963 N N . LEU A 1 503 ? -15.483 1.877 -3.717 1.00 28.70 503 LEU A N 1
ATOM 3964 C CA . LEU A 1 503 ? -16.279 1.396 -4.851 1.00 28.70 503 LEU A CA 1
ATOM 3965 C C . LEU A 1 503 ? -17.139 0.130 -4.614 1.00 28.70 503 LEU A C 1
ATOM 3967 O O . LEU A 1 503 ? -16.712 -0.818 -3.957 1.00 28.70 503 LEU A O 1
ATOM 3971 N N . PRO A 1 504 ? -18.390 0.131 -5.128 1.00 29.08 504 PRO A N 1
ATOM 3972 C CA . PRO A 1 504 ? -19.352 -0.959 -4.972 1.00 29.08 504 PRO A CA 1
ATOM 3973 C C . PRO A 1 504 ? -19.114 -2.079 -6.002 1.00 29.08 504 PRO A C 1
ATOM 3975 O O . PRO A 1 504 ? -18.529 -1.821 -7.055 1.00 29.08 504 PRO A O 1
ATOM 3978 N N . PRO A 1 505 ? -19.645 -3.298 -5.789 1.00 31.31 505 PRO A N 1
ATOM 3979 C CA . PRO A 1 505 ? -19.709 -4.293 -6.851 1.00 31.31 505 PRO A CA 1
ATOM 3980 C C . PRO A 1 505 ? -20.757 -3.871 -7.894 1.00 31.31 505 PRO A C 1
ATOM 3982 O O . PRO A 1 505 ? -21.943 -3.736 -7.585 1.00 31.31 505 PRO A O 1
ATOM 3985 N N . ILE A 1 506 ? -20.334 -3.685 -9.146 1.00 31.22 506 ILE A N 1
ATOM 3986 C CA . ILE A 1 506 ? -21.246 -3.648 -10.294 1.00 31.22 506 ILE A CA 1
ATOM 3987 C C . ILE A 1 506 ? -21.567 -5.100 -10.637 1.00 31.22 506 ILE A C 1
ATOM 3989 O O . ILE A 1 506 ? -20.796 -5.762 -11.323 1.00 31.22 506 ILE A O 1
ATOM 3993 N N . ASN A 1 507 ? -22.716 -5.591 -10.173 1.00 29.92 507 ASN A N 1
ATOM 3994 C CA . ASN A 1 507 ? -23.328 -6.779 -10.753 1.00 29.92 507 ASN A CA 1
ATOM 3995 C C . ASN A 1 507 ? -24.529 -6.341 -11.591 1.00 29.92 507 ASN A C 1
ATOM 3997 O O . ASN A 1 507 ? -25.428 -5.637 -11.129 1.00 29.92 507 ASN A O 1
ATOM 4001 N N . SER A 1 508 ? -24.495 -6.697 -12.867 1.00 28.75 508 SER A N 1
ATOM 4002 C CA . SER A 1 508 ? -25.489 -6.302 -13.851 1.00 28.75 508 SER A CA 1
ATOM 4003 C C . SER A 1 508 ? -26.708 -7.218 -13.760 1.00 28.75 508 SER A C 1
ATOM 4005 O O . SER A 1 508 ? -26.653 -8.355 -14.207 1.00 28.75 508 SER A O 1
ATOM 4007 N N . GLN A 1 509 ? -27.829 -6.715 -13.227 1.00 30.05 509 GLN A N 1
ATOM 4008 C CA . GLN A 1 509 ? -29.188 -7.097 -13.642 1.00 30.05 509 GLN A CA 1
ATOM 4009 C C . GLN A 1 509 ? -30.247 -6.114 -13.096 1.00 30.05 509 GLN A C 1
ATOM 4011 O O . GLN A 1 509 ? -30.036 -5.397 -12.127 1.00 30.05 509 GLN A O 1
ATOM 4016 N N . ARG A 1 510 ? -31.341 -5.988 -13.850 1.00 29.36 510 ARG A N 1
ATOM 4017 C CA . ARG A 1 510 ? -32.252 -4.833 -13.979 1.00 29.36 510 ARG A CA 1
ATOM 4018 C C . ARG A 1 510 ? -33.333 -4.719 -12.881 1.00 29.36 510 ARG A C 1
ATOM 4020 O O . ARG A 1 510 ? -33.929 -5.736 -12.568 1.00 29.36 510 ARG A O 1
ATOM 4027 N N . GLN A 1 511 ? -33.680 -3.458 -12.538 1.00 28.17 511 GLN A N 1
ATOM 4028 C CA . GLN A 1 511 ? -34.951 -2.901 -11.974 1.00 28.17 511 GLN A CA 1
ATOM 4029 C C . GLN A 1 511 ? -35.415 -3.471 -10.604 1.00 28.17 511 GLN A C 1
ATOM 4031 O O . GLN A 1 511 ? -35.467 -4.674 -10.440 1.00 28.17 511 GLN A O 1
ATOM 4036 N N . SER A 1 512 ? -35.771 -2.712 -9.553 1.00 24.27 512 SER A N 1
ATOM 4037 C CA . SER A 1 512 ? -36.641 -1.524 -9.422 1.00 24.27 512 SER A CA 1
ATOM 4038 C C . SER A 1 512 ? -36.427 -0.778 -8.074 1.00 24.27 512 SER A C 1
ATOM 4040 O O . SER A 1 512 ? -35.838 -1.329 -7.157 1.00 24.27 512 SER A O 1
ATOM 4042 N N . HIS A 1 513 ? -36.929 0.462 -7.980 1.00 33.28 513 HIS A N 1
ATOM 4043 C CA . HIS A 1 513 ? -36.881 1.445 -6.872 1.00 33.28 513 HIS A CA 1
ATOM 4044 C C . HIS A 1 513 ? -36.864 0.941 -5.407 1.00 33.28 513 HIS A C 1
ATOM 4046 O O . HIS A 1 513 ? -37.802 0.260 -5.021 1.00 33.28 513 HIS A O 1
ATOM 4052 N N . GLU A 1 514 ? -35.923 1.443 -4.578 1.00 26.22 514 GLU A N 1
ATOM 4053 C CA . GLU A 1 514 ? -36.136 1.933 -3.189 1.00 26.22 514 GLU A CA 1
ATOM 4054 C C . GLU A 1 514 ? -34.857 2.570 -2.569 1.00 26.22 514 GLU A C 1
ATOM 4056 O O . GLU A 1 514 ? -33.750 2.385 -3.070 1.00 26.22 514 GLU A O 1
ATOM 4061 N N . ARG A 1 515 ? -35.032 3.421 -1.542 1.00 25.69 515 ARG A N 1
ATOM 4062 C CA . ARG A 1 515 ? -34.018 4.274 -0.861 1.00 25.69 515 ARG A CA 1
ATOM 4063 C C . ARG A 1 515 ? -32.914 3.465 -0.135 1.00 25.69 515 ARG A C 1
ATOM 4065 O O . ARG A 1 515 ? -33.181 2.338 0.264 1.00 25.69 515 ARG A O 1
ATOM 4072 N N . PRO A 1 516 ? -31.709 4.027 0.121 1.00 27.42 516 PRO A N 1
ATOM 4073 C CA . PRO A 1 516 ? -30.638 3.289 0.798 1.00 27.42 516 PRO A CA 1
ATOM 4074 C C . PRO A 1 516 ? -30.912 3.139 2.312 1.00 27.42 516 PRO A C 1
ATOM 4076 O O . PRO A 1 516 ? -31.279 4.134 2.943 1.00 27.42 516 PRO A O 1
ATOM 4079 N N . PRO A 1 517 ? -30.708 1.951 2.921 1.00 30.17 517 PRO A N 1
ATOM 4080 C CA . PRO A 1 517 ? -30.811 1.765 4.368 1.00 30.17 517 PRO A CA 1
ATOM 4081 C C . PRO A 1 517 ? -29.473 2.059 5.068 1.00 30.17 517 PRO A C 1
ATOM 4083 O O . PRO A 1 517 ? -28.403 1.715 4.557 1.00 30.17 517 PRO A O 1
ATOM 4086 N N . SER A 1 518 ? -29.522 2.669 6.259 1.00 29.59 518 SER A N 1
ATOM 4087 C CA . SER A 1 518 ? -28.389 2.655 7.190 1.00 29.59 518 SER A CA 1
ATOM 4088 C C . SER A 1 518 ? -28.208 1.223 7.707 1.00 29.59 518 SER A C 1
ATOM 4090 O O . SER A 1 518 ? -29.166 0.572 8.121 1.00 29.59 518 SER A O 1
ATOM 4092 N N . ARG A 1 519 ? -26.989 0.688 7.599 1.00 33.91 519 ARG A N 1
ATOM 4093 C CA . ARG A 1 519 ? -26.686 -0.701 7.972 1.00 33.91 519 ARG A CA 1
ATOM 4094 C C . ARG A 1 519 ? -26.567 -0.816 9.494 1.00 33.91 519 ARG A C 1
ATOM 4096 O O . ARG A 1 519 ? -25.713 -0.158 10.080 1.00 33.91 519 ARG A O 1
ATOM 4103 N N . LYS A 1 520 ? -27.437 -1.632 10.094 1.00 38.34 520 LYS A N 1
ATOM 4104 C CA . LYS A 1 520 ? -27.414 -2.070 11.497 1.00 38.34 520 LYS A CA 1
ATOM 4105 C C . LYS A 1 520 ? -26.498 -3.291 11.654 1.00 38.34 520 LYS A C 1
ATOM 4107 O O . LYS A 1 520 ? -26.435 -4.121 10.748 1.00 38.34 520 LYS A O 1
ATOM 4112 N N . ASP A 1 521 ? -25.810 -3.387 12.792 1.00 42.00 521 ASP A N 1
ATOM 4113 C CA . ASP A 1 521 ? -25.018 -4.562 13.178 1.00 42.00 521 ASP A CA 1
ATOM 4114 C C . ASP A 1 521 ? -25.958 -5.759 13.437 1.00 42.00 521 ASP A C 1
ATOM 4116 O O . ASP A 1 521 ? -26.896 -5.649 14.230 1.00 42.00 521 ASP A O 1
ATOM 4120 N N . SER A 1 522 ? -25.708 -6.895 12.775 1.00 39.69 522 SER A N 1
ATOM 4121 C CA . SER A 1 522 ? -26.480 -8.144 12.910 1.00 39.69 522 SER A CA 1
ATOM 4122 C C . SER A 1 522 ? -25.621 -9.259 13.518 1.00 39.69 522 SER A C 1
ATOM 4124 O O . SER A 1 522 ? -24.441 -9.389 13.184 1.00 39.69 522 SER A O 1
ATOM 4126 N N . LEU A 1 523 ? -26.211 -10.049 14.421 1.00 48.50 523 LEU A N 1
ATOM 4127 C CA . LEU A 1 523 ? -25.570 -11.148 15.162 1.00 48.50 523 LEU A CA 1
ATOM 4128 C C . LEU A 1 523 ? -25.812 -12.554 14.558 1.00 48.50 523 LEU A C 1
ATOM 4130 O O . LEU A 1 523 ? -25.482 -13.552 15.203 1.00 48.50 523 LEU A O 1
ATOM 4134 N N . GLU A 1 524 ? -26.374 -12.678 13.351 1.00 33.16 524 GLU A N 1
ATOM 4135 C CA . GLU A 1 524 ? -26.747 -13.985 12.775 1.00 33.16 524 GLU A CA 1
ATOM 4136 C C . GLU A 1 524 ? -25.599 -14.721 12.043 1.00 33.16 524 GLU A C 1
ATOM 4138 O O . GLU A 1 524 ? -24.863 -14.132 11.252 1.00 33.16 524 GLU A O 1
ATOM 4143 N N . SER A 1 525 ? -25.495 -16.042 12.264 1.00 33.25 525 SER A N 1
ATOM 4144 C CA . SER A 1 525 ? -24.653 -16.981 11.496 1.00 33.25 525 SER A CA 1
ATOM 4145 C C . SER A 1 525 ? -25.518 -17.934 10.663 1.00 33.25 525 SER A C 1
ATOM 4147 O O . SER A 1 525 ? -26.409 -18.596 11.201 1.00 33.25 525 SER A O 1
ATOM 4149 N N . GLU A 1 526 ? -25.207 -18.059 9.368 1.00 29.47 526 GLU A N 1
ATOM 4150 C CA . GLU A 1 526 ? -25.844 -18.983 8.419 1.00 29.47 526 GLU A CA 1
ATOM 4151 C C . GLU A 1 526 ? -25.673 -20.457 8.835 1.00 29.47 526 GLU A C 1
ATOM 4153 O O . GLU A 1 526 ? -24.572 -20.943 9.104 1.00 29.47 526 GLU A O 1
ATOM 4158 N N . SER A 1 527 ? -26.780 -21.204 8.870 1.00 27.73 527 SER A N 1
ATOM 4159 C CA . SER A 1 527 ? -26.789 -22.636 9.172 1.00 27.73 527 SER A CA 1
ATOM 4160 C C . SER A 1 527 ? -26.853 -23.474 7.894 1.00 27.73 527 SER A C 1
ATOM 4162 O O . SER A 1 527 ? -27.892 -23.524 7.236 1.00 27.73 527 SER A O 1
ATOM 4164 N N . SER A 1 528 ? -25.783 -24.199 7.568 1.00 29.75 528 SER A N 1
ATOM 4165 C CA . SER A 1 528 ? -25.809 -25.324 6.623 1.00 29.75 528 SER A CA 1
ATOM 4166 C C . SER A 1 528 ? -24.642 -26.282 6.883 1.00 29.75 528 SER A C 1
ATOM 4168 O O . SER A 1 528 ? -23.569 -26.086 6.331 1.00 29.75 528 SER A O 1
ATOM 4170 N N . ALA A 1 529 ? -24.850 -27.301 7.730 1.00 26.34 529 ALA A N 1
ATOM 4171 C CA . ALA A 1 529 ? -24.378 -28.691 7.558 1.00 26.34 529 ALA A CA 1
ATOM 4172 C C . ALA A 1 529 ? -24.367 -29.487 8.883 1.00 26.34 529 ALA A C 1
ATOM 4174 O O . ALA A 1 529 ? -23.836 -29.037 9.890 1.00 26.34 529 ALA A O 1
ATOM 4175 N N . ALA A 1 530 ? -24.915 -30.707 8.799 1.00 26.75 530 ALA A N 1
ATOM 4176 C CA . ALA A 1 530 ? -24.695 -31.905 9.623 1.00 26.75 530 ALA A CA 1
ATOM 4177 C C . ALA A 1 530 ? -24.861 -31.822 11.162 1.00 26.75 530 ALA A C 1
ATOM 4179 O O . ALA A 1 530 ? -24.022 -31.328 11.905 1.00 26.75 530 ALA A O 1
ATOM 4180 N N . ILE A 1 531 ? -25.945 -32.447 11.633 1.00 30.58 531 ILE A N 1
ATOM 4181 C CA . ILE A 1 531 ? -26.336 -32.621 13.037 1.00 30.58 531 ILE A CA 1
ATOM 4182 C C . ILE A 1 531 ? -25.459 -33.685 13.722 1.00 30.58 531 ILE A C 1
ATOM 4184 O O . ILE A 1 531 ? -25.457 -34.844 13.308 1.00 30.58 531 ILE A O 1
ATOM 4188 N N . VAL A 1 532 ? -24.817 -33.311 14.833 1.00 26.88 532 VAL A N 1
ATOM 4189 C CA . VAL A 1 532 ? -24.393 -34.216 15.919 1.00 26.88 532 VAL A CA 1
ATOM 4190 C C . VAL A 1 532 ? -25.056 -33.702 17.209 1.00 26.88 532 VAL A C 1
ATOM 4192 O O . VAL A 1 532 ? -24.997 -32.498 17.463 1.00 26.88 532 VAL A O 1
ATOM 4195 N N . PRO A 1 533 ? -25.741 -34.543 18.008 1.00 33.22 533 PRO A N 1
ATOM 4196 C CA . PRO A 1 533 ? -26.586 -34.066 19.099 1.00 33.22 533 PRO A CA 1
ATOM 4197 C C . PRO A 1 533 ? -25.757 -33.765 20.357 1.00 33.22 533 PRO A C 1
ATOM 4199 O O . PRO A 1 533 ? -25.541 -34.644 21.187 1.00 33.22 533 PRO A O 1
ATOM 4202 N N . HIS A 1 534 ? -25.314 -32.517 20.515 1.00 33.81 534 HIS A N 1
ATOM 4203 C CA . HIS A 1 534 ? -24.981 -31.964 21.831 1.00 33.81 534 HIS A CA 1
ATOM 4204 C C . HIS A 1 534 ? -26.252 -31.375 22.461 1.00 33.81 534 HIS A C 1
ATOM 4206 O O . HIS A 1 534 ? -27.059 -30.751 21.771 1.00 33.81 534 HIS A O 1
ATOM 4212 N N . GLU A 1 535 ? -26.459 -31.631 23.756 1.00 40.72 535 GLU A N 1
ATOM 4213 C CA . GLU A 1 535 ? -27.604 -31.153 24.540 1.00 40.72 535 GLU A CA 1
ATOM 4214 C C . GLU A 1 535 ? -27.862 -29.655 24.301 1.00 40.72 535 GLU A C 1
ATOM 4216 O O . GLU A 1 535 ? -26.960 -28.830 24.433 1.00 40.72 535 GLU A O 1
ATOM 4221 N N . LEU A 1 536 ? -29.099 -29.309 23.929 1.00 42.19 536 LEU A N 1
ATOM 4222 C CA . LEU A 1 536 ? -29.532 -27.935 23.667 1.00 42.19 536 LEU A CA 1
ATOM 4223 C C . LEU A 1 536 ? -29.341 -27.070 24.920 1.00 42.19 536 LEU A C 1
ATOM 4225 O O . LEU A 1 536 ? -30.176 -27.098 25.829 1.00 42.19 536 LEU A O 1
ATOM 4229 N N . VAL A 1 537 ? -28.274 -26.270 24.955 1.00 57.25 537 VAL A N 1
ATOM 4230 C CA . VAL A 1 537 ? -28.137 -25.168 25.912 1.00 57.25 537 VAL A CA 1
ATOM 4231 C C . VAL A 1 537 ? -29.328 -24.235 25.684 1.00 57.25 537 VAL A C 1
ATOM 4233 O O . VAL A 1 537 ? -29.511 -23.686 24.601 1.00 57.25 537 VAL A O 1
ATOM 4236 N N . ARG A 1 538 ? -30.215 -24.122 26.676 1.00 73.75 538 ARG A N 1
ATOM 4237 C CA . ARG A 1 538 ? -31.385 -23.241 26.593 1.00 73.75 538 ARG A CA 1
ATOM 4238 C C . ARG A 1 538 ? -31.005 -21.839 27.048 1.00 73.75 538 ARG A C 1
ATOM 4240 O O . ARG A 1 538 ? -30.381 -21.675 28.094 1.00 73.75 538 ARG A O 1
ATOM 4247 N N . THR A 1 539 ? -31.445 -20.839 26.294 1.00 84.12 539 THR A N 1
ATOM 4248 C CA . THR A 1 539 ? -31.388 -19.438 26.716 1.00 84.12 539 THR A CA 1
ATOM 4249 C C . THR A 1 539 ? -32.303 -19.235 27.923 1.00 84.12 539 THR A C 1
ATOM 4251 O O . THR A 1 539 ? -33.477 -19.606 27.890 1.00 84.12 539 THR A O 1
ATOM 4254 N N . ARG A 1 540 ? -31.752 -18.680 29.003 1.00 88.56 540 ARG A N 1
ATOM 4255 C CA . ARG A 1 540 ? -32.459 -18.351 30.244 1.00 88.56 540 ARG A CA 1
ATOM 4256 C C . ARG A 1 540 ? -32.754 -16.859 30.272 1.00 88.56 540 ARG A C 1
ATOM 4258 O O . ARG A 1 540 ? -31.870 -16.069 29.966 1.00 88.56 540 ARG A O 1
ATOM 4265 N N . GLN A 1 541 ? -33.964 -16.487 30.664 1.00 91.19 541 GLN A N 1
ATOM 4266 C CA . GLN A 1 541 ? -34.308 -15.102 30.986 1.00 91.19 541 GLN A CA 1
ATOM 4267 C C . GLN A 1 541 ? -34.034 -14.874 32.472 1.00 91.19 541 GLN A C 1
ATOM 4269 O O . GLN A 1 541 ? -34.355 -15.739 33.288 1.00 91.19 541 GLN A O 1
ATOM 4274 N N . LEU A 1 542 ? -33.408 -13.750 32.805 1.00 91.75 542 LEU A N 1
ATOM 4275 C CA . LEU A 1 542 ? -33.017 -13.398 34.167 1.00 91.75 542 LEU A CA 1
ATOM 4276 C C . LEU A 1 542 ? -33.846 -12.204 34.637 1.00 91.75 542 LEU A C 1
ATOM 4278 O O . LEU A 1 542 ? -34.110 -11.278 33.872 1.00 91.75 542 LEU A O 1
ATOM 4282 N N . GLU A 1 543 ? -34.253 -12.215 35.902 1.00 89.38 543 GLU A N 1
ATOM 4283 C CA . GLU A 1 543 ? -35.028 -11.112 36.479 1.00 89.38 543 GLU A CA 1
ATOM 4284 C C . GLU A 1 543 ? -34.123 -10.023 37.072 1.00 89.38 543 GLU A C 1
ATOM 4286 O O . GLU A 1 543 ? -34.486 -8.847 37.069 1.00 89.38 543 GLU A O 1
ATOM 4291 N N . SER A 1 544 ? -32.944 -10.402 37.571 1.00 92.94 544 SER A N 1
ATOM 4292 C CA . SER A 1 544 ? -31.987 -9.494 38.199 1.00 92.94 544 SER A CA 1
ATOM 4293 C C . SER A 1 544 ? -30.548 -9.947 37.966 1.00 92.94 544 SER A C 1
ATOM 4295 O O . SER A 1 544 ? -30.240 -11.138 37.985 1.00 92.94 544 SER A O 1
ATOM 4297 N N . VAL A 1 545 ? -29.650 -8.986 37.741 1.00 94.88 545 VAL A N 1
ATOM 4298 C CA . VAL A 1 545 ? -28.260 -9.268 37.358 1.00 94.88 545 VAL A CA 1
ATOM 4299 C C . VAL A 1 545 ? -27.283 -8.388 38.130 1.00 94.88 545 VAL A C 1
ATOM 4301 O O . VAL A 1 545 ? -27.501 -7.185 38.293 1.00 94.88 545 VAL A O 1
ATOM 4304 N N . HIS A 1 546 ? -26.171 -8.983 38.564 1.00 96.19 546 HIS A N 1
ATOM 4305 C CA . HIS A 1 546 ? -25.011 -8.278 39.109 1.00 96.19 546 HIS A CA 1
ATOM 4306 C C . HIS A 1 546 ? -23.816 -8.424 38.170 1.00 96.19 546 HIS A C 1
ATOM 4308 O O . HIS A 1 546 ? -23.318 -9.524 37.977 1.00 96.19 546 HIS A O 1
ATOM 4314 N N . LEU A 1 547 ? -23.325 -7.320 37.612 1.00 96.50 547 LEU A N 1
ATOM 4315 C CA . LEU A 1 547 ? -22.091 -7.287 36.830 1.00 96.50 547 LEU A CA 1
ATOM 4316 C C . LEU A 1 547 ? -20.920 -6.860 37.708 1.00 96.50 547 LEU A C 1
ATOM 4318 O O . LEU A 1 547 ? -21.029 -5.915 38.492 1.00 96.50 547 LEU A O 1
ATOM 4322 N N . LYS A 1 548 ? -19.781 -7.524 37.548 1.00 95.12 548 LYS A N 1
ATOM 4323 C CA . LYS A 1 548 ? -18.556 -7.244 38.293 1.00 95.12 548 LYS A CA 1
ATOM 4324 C C . LYS A 1 548 ? -17.409 -7.033 37.314 1.00 95.12 548 LYS A C 1
ATOM 4326 O O . LYS A 1 548 ? -17.134 -7.892 36.478 1.00 95.12 548 LYS A O 1
ATOM 4331 N N . PHE A 1 549 ? -16.730 -5.905 37.457 1.00 94.50 549 PHE A N 1
ATOM 4332 C CA . PHE A 1 549 ? -15.605 -5.483 36.625 1.00 94.50 549 PHE A CA 1
ATOM 4333 C C . PHE A 1 549 ? -14.407 -5.161 37.509 1.00 94.50 549 PHE A C 1
ATOM 4335 O O . PHE A 1 549 ? -14.580 -4.704 38.641 1.00 94.50 549 PHE A O 1
ATOM 4342 N N . ASN A 1 550 ? -13.193 -5.386 37.016 1.00 91.81 550 ASN A N 1
ATOM 4343 C CA . ASN A 1 550 ? -12.028 -4.765 37.634 1.00 91.81 550 ASN A CA 1
ATOM 4344 C C . ASN A 1 550 ? -11.942 -3.276 37.267 1.00 91.81 550 ASN A C 1
ATOM 4346 O O . ASN A 1 550 ? -12.738 -2.776 36.470 1.00 91.81 550 ASN A O 1
ATOM 4350 N N . GLN A 1 551 ? -10.974 -2.559 37.835 1.00 89.31 551 GLN A N 1
ATOM 4351 C CA . GLN A 1 551 ? -10.821 -1.128 37.567 1.00 89.31 551 GLN A CA 1
ATOM 4352 C C . GLN A 1 551 ? -10.638 -0.830 36.071 1.00 89.31 551 GLN A C 1
ATOM 4354 O O . GLN A 1 551 ? -11.353 0.008 35.536 1.00 89.31 551 GLN A O 1
ATOM 4359 N N . GLU A 1 552 ? -9.754 -1.560 35.386 1.00 86.38 552 GLU A N 1
ATOM 4360 C CA . GLU A 1 552 ? -9.445 -1.357 33.962 1.00 86.38 552 GLU A CA 1
ATOM 4361 C C . GLU A 1 552 ? -10.646 -1.611 33.034 1.00 86.38 552 GLU A C 1
ATOM 4363 O O . GLU A 1 552 ? -10.901 -0.845 32.112 1.00 86.38 552 GLU A O 1
ATOM 4368 N N . SER A 1 553 ? -11.433 -2.662 33.276 1.00 89.38 553 SER A N 1
ATOM 4369 C CA . SER A 1 553 ? -12.657 -2.901 32.494 1.00 89.38 553 SER A CA 1
ATOM 4370 C C . SER A 1 553 ? -13.786 -1.935 32.846 1.00 89.38 553 SER A C 1
ATOM 4372 O O . SER A 1 553 ? -14.567 -1.558 31.969 1.00 89.38 553 SER A O 1
ATOM 4374 N N . GLY A 1 554 ? -13.859 -1.508 34.109 1.00 90.25 554 GLY A N 1
ATOM 4375 C CA . GLY A 1 554 ? -14.840 -0.543 34.593 1.00 90.25 554 GLY A CA 1
ATOM 4376 C C . GLY A 1 554 ? -14.691 0.835 33.950 1.00 90.25 554 GLY A C 1
ATOM 4377 O O . GLY A 1 554 ? -15.702 1.445 33.603 1.00 90.25 554 GLY A O 1
ATOM 4378 N N . THR A 1 555 ? -13.463 1.305 33.703 1.00 88.44 555 THR A N 1
ATOM 4379 C CA . THR A 1 555 ? -13.225 2.590 33.014 1.00 88.44 555 THR A CA 1
ATOM 4380 C C . THR A 1 555 ? -13.672 2.589 31.550 1.00 88.44 555 THR A C 1
ATOM 4382 O O . THR A 1 555 ? -13.852 3.657 30.973 1.00 88.44 555 THR A O 1
ATOM 4385 N N . LEU A 1 556 ? -13.924 1.418 30.948 1.00 91.06 556 LEU A N 1
ATOM 4386 C CA . LEU A 1 556 ? -14.478 1.298 29.594 1.00 91.06 556 LEU A CA 1
ATOM 4387 C C . LEU A 1 556 ? -16.015 1.340 29.551 1.00 91.06 556 LEU A C 1
ATOM 4389 O O . LEU A 1 556 ? -16.582 1.422 28.462 1.00 91.06 556 LEU A O 1
ATOM 4393 N N . LEU A 1 55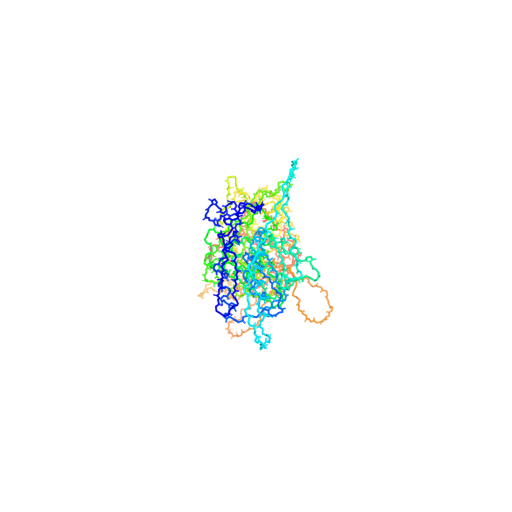7 ? -16.714 1.313 30.693 1.00 93.56 557 LEU A N 1
ATOM 4394 C CA . LEU A 1 557 ? -18.182 1.384 30.715 1.00 93.56 557 LEU A CA 1
ATOM 4395 C C . LEU A 1 557 ? -18.719 2.663 30.045 1.00 93.56 557 LEU A C 1
ATOM 4397 O O . LEU A 1 557 ? -19.630 2.549 29.225 1.00 93.56 557 LEU A O 1
ATOM 4401 N N . PRO A 1 558 ? -18.157 3.863 30.286 1.00 92.56 558 PRO A N 1
ATOM 4402 C CA . PRO A 1 558 ? -18.560 5.069 29.566 1.00 92.56 558 PRO A CA 1
ATOM 4403 C C . PRO A 1 558 ? -18.384 4.955 28.045 1.00 92.56 558 PRO A C 1
ATOM 4405 O O . PRO A 1 558 ? -19.266 5.386 27.307 1.00 92.56 558 PRO A O 1
ATOM 4408 N N . LEU A 1 559 ? -17.303 4.323 27.567 1.00 91.69 559 LEU A N 1
ATOM 4409 C CA . LEU A 1 559 ? -17.076 4.061 26.139 1.00 91.69 559 LEU A CA 1
ATOM 4410 C C . LEU A 1 559 ? -18.126 3.096 25.568 1.00 91.69 559 LEU A C 1
ATOM 4412 O O . LEU A 1 559 ? -18.692 3.359 24.509 1.00 91.69 559 LEU A O 1
ATOM 4416 N N . CYS A 1 560 ? -18.407 2.001 26.280 1.00 94.75 560 CYS A N 1
ATOM 4417 C CA . CYS A 1 560 ? -19.453 1.037 25.939 1.00 94.75 560 CYS A CA 1
ATOM 4418 C C . CYS A 1 560 ? -20.818 1.734 25.794 1.00 94.75 560 CYS A C 1
ATOM 4420 O O . CYS A 1 560 ? -21.492 1.606 24.773 1.00 94.75 560 CYS A O 1
ATOM 4422 N N . LEU A 1 561 ? -21.208 2.530 26.787 1.00 95.06 561 LEU A N 1
ATOM 4423 C CA . LEU A 1 561 ? -22.502 3.204 26.822 1.00 95.06 561 LEU A CA 1
ATOM 4424 C C . LEU A 1 561 ? -22.592 4.335 25.782 1.00 95.06 561 LEU A C 1
ATOM 4426 O O . LEU A 1 561 ? -23.431 4.284 24.882 1.00 95.06 561 LEU A O 1
ATOM 4430 N N . ARG A 1 562 ? -21.700 5.331 25.869 1.00 94.12 562 ARG A N 1
ATOM 4431 C CA . ARG A 1 562 ? -21.732 6.541 25.032 1.00 94.12 562 ARG A CA 1
ATOM 4432 C C . ARG A 1 562 ? -21.265 6.279 23.604 1.00 94.12 562 ARG A C 1
ATOM 4434 O O . ARG A 1 562 ? -21.897 6.740 22.667 1.00 94.12 562 ARG A O 1
ATOM 4441 N N . GLY A 1 563 ? -20.169 5.544 23.429 1.00 92.06 563 GLY A N 1
ATOM 4442 C CA . GLY A 1 563 ? -19.548 5.324 22.121 1.00 92.06 563 GLY A CA 1
ATOM 4443 C C . GLY A 1 563 ? -20.170 4.187 21.308 1.00 92.06 563 GLY A C 1
ATOM 4444 O O . GLY A 1 563 ? -19.936 4.107 20.103 1.00 92.06 563 GLY A O 1
ATOM 4445 N N . ARG A 1 564 ? -20.941 3.280 21.925 1.00 94.50 564 ARG A N 1
ATOM 4446 C CA . ARG A 1 564 ? -21.532 2.128 21.218 1.00 94.50 564 ARG A CA 1
ATOM 4447 C C . ARG A 1 564 ? -23.047 2.078 21.342 1.00 94.50 564 ARG A C 1
ATOM 4449 O O . ARG A 1 564 ? -23.712 2.104 20.310 1.00 94.50 564 ARG A O 1
ATOM 4456 N N . LEU A 1 565 ? -23.601 2.023 22.555 1.00 95.25 565 LEU A N 1
ATOM 4457 C CA . LEU A 1 565 ? -25.049 1.830 22.718 1.00 95.25 565 LEU A CA 1
ATOM 4458 C C . LEU A 1 565 ? -25.870 3.021 22.210 1.00 95.25 565 LEU A C 1
ATOM 4460 O O . LEU A 1 565 ? -26.817 2.797 21.461 1.00 95.25 565 LEU A O 1
ATOM 4464 N N . LEU A 1 566 ? -25.468 4.262 22.518 1.00 94.81 566 LEU A N 1
ATOM 4465 C CA . LEU A 1 566 ? -26.115 5.468 21.959 1.00 94.81 566 LEU A CA 1
ATOM 4466 C C . LEU A 1 566 ? -25.981 5.570 20.427 1.00 94.81 566 LEU A C 1
ATOM 4468 O O . LEU A 1 566 ? -26.721 6.299 19.779 1.00 94.81 566 LEU A O 1
ATOM 4472 N N . HIS A 1 567 ? -25.067 4.801 19.830 1.00 93.12 567 HIS A N 1
ATOM 4473 C CA . HIS A 1 567 ? -24.873 4.707 18.380 1.00 93.12 567 HIS A CA 1
ATOM 4474 C C . HIS A 1 567 ? -25.577 3.493 17.756 1.00 93.12 567 HIS A C 1
ATOM 4476 O O . HIS A 1 567 ? -25.312 3.155 16.601 1.00 93.12 567 HIS A O 1
ATOM 4482 N N . GLY A 1 568 ? -26.452 2.809 18.501 1.00 91.69 568 GLY A N 1
ATOM 4483 C CA . GLY A 1 568 ? -27.196 1.648 18.005 1.00 91.69 568 GLY A CA 1
ATOM 4484 C C . GLY A 1 568 ? -26.332 0.399 17.794 1.00 91.69 568 GLY A C 1
ATOM 4485 O O . GLY A 1 568 ? -26.673 -0.453 16.976 1.00 91.69 568 GLY A O 1
ATOM 4486 N N . ARG A 1 569 ? -25.192 0.300 18.490 1.00 93.38 569 ARG A N 1
ATOM 4487 C CA . ARG A 1 569 ? -24.230 -0.811 18.382 1.00 93.38 569 ARG A CA 1
ATOM 4488 C C . ARG A 1 569 ? -24.249 -1.670 19.651 1.00 93.38 569 ARG A C 1
ATOM 4490 O O . ARG A 1 569 ? -24.956 -1.359 20.609 1.00 93.38 569 ARG A O 1
ATOM 4497 N N . HIS A 1 570 ? -23.471 -2.752 19.658 1.00 93.19 570 HIS A N 1
ATOM 4498 C CA . HIS A 1 570 ? -23.253 -3.620 20.825 1.00 93.19 570 HIS A CA 1
ATOM 4499 C C . HIS A 1 570 ? -21.830 -3.459 21.390 1.00 93.19 570 HIS A C 1
ATOM 4501 O O . HIS A 1 570 ? -20.938 -2.973 20.690 1.00 93.19 570 HIS A O 1
ATOM 4507 N N . PHE A 1 571 ? -21.574 -3.918 22.615 1.00 95.44 571 PHE A N 1
ATOM 4508 C CA . PHE A 1 571 ? -20.216 -4.013 23.166 1.00 95.44 571 PHE A CA 1
ATOM 4509 C C . PHE A 1 571 ? -20.051 -5.262 24.032 1.00 95.44 571 PHE A C 1
ATOM 4511 O O . PHE A 1 571 ? -20.895 -5.524 24.887 1.00 95.44 571 PHE A O 1
ATOM 4518 N N . THR A 1 572 ? -18.966 -6.019 23.840 1.00 94.81 572 THR A N 1
ATOM 4519 C CA . THR A 1 572 ? -18.740 -7.283 24.562 1.00 94.81 572 THR A CA 1
ATOM 4520 C C . THR A 1 572 ? -17.510 -7.242 25.461 1.00 94.81 572 THR A C 1
ATOM 4522 O O . THR A 1 572 ? -16.393 -7.029 24.998 1.00 94.81 572 THR A O 1
ATOM 4525 N N . TYR A 1 573 ? -17.698 -7.558 26.739 1.00 94.25 573 TYR A N 1
ATOM 4526 C CA . TYR A 1 573 ? -16.624 -7.918 27.656 1.00 94.25 573 TYR A CA 1
ATOM 4527 C C . TYR A 1 573 ? -16.476 -9.437 27.690 1.00 94.25 573 TYR A C 1
ATOM 4529 O O . TYR A 1 573 ? -17.429 -10.150 28.011 1.00 94.25 573 TYR A O 1
ATOM 4537 N N . LYS A 1 574 ? -15.283 -9.942 27.375 1.00 89.38 574 LYS A N 1
ATOM 4538 C CA . LYS A 1 574 ? -14.950 -11.365 27.490 1.00 89.38 574 LYS A CA 1
ATOM 4539 C C . LYS A 1 574 ? -14.003 -11.578 28.662 1.00 89.38 574 LYS A C 1
ATOM 4541 O O . LYS A 1 574 ? -12.953 -10.939 28.715 1.00 89.38 574 LYS A O 1
ATOM 4546 N N . SER A 1 575 ? -14.353 -12.483 29.570 1.00 87.81 575 SER A N 1
ATOM 4547 C CA . SER A 1 575 ? -13.509 -12.789 30.721 1.00 87.81 575 SER A CA 1
ATOM 4548 C C . SER A 1 575 ? -12.174 -13.395 30.281 1.00 87.81 575 SER A C 1
ATOM 4550 O O . SER A 1 575 ? -12.139 -14.263 29.409 1.00 87.81 575 SER A O 1
ATOM 4552 N N . ILE A 1 576 ? -11.068 -12.947 30.880 1.00 83.00 576 ILE A N 1
ATOM 4553 C CA . ILE A 1 576 ? -9.746 -13.568 30.678 1.00 83.00 576 ILE A CA 1
ATOM 4554 C C . ILE A 1 576 ? -9.551 -14.836 31.522 1.00 83.00 576 ILE A C 1
ATOM 4556 O O . ILE A 1 576 ? -8.747 -15.693 31.163 1.00 83.00 576 ILE A O 1
ATOM 4560 N N . ASN A 1 577 ? -10.299 -14.964 32.622 1.00 77.12 577 ASN A N 1
ATOM 4561 C CA . ASN A 1 577 ? -10.118 -16.019 33.624 1.00 77.12 577 ASN A CA 1
ATOM 4562 C C . ASN A 1 577 ? -11.173 -17.134 33.514 1.00 77.12 577 ASN A C 1
ATOM 4564 O O . ASN A 1 577 ? -11.171 -18.061 34.321 1.00 77.12 577 ASN A O 1
ATOM 4568 N N . GLY A 1 578 ? -12.077 -17.068 32.533 1.00 72.50 578 GLY A N 1
ATOM 4569 C CA . GLY A 1 578 ? -13.137 -18.056 32.369 1.00 72.50 578 GLY A CA 1
ATOM 4570 C C . GLY A 1 578 ? -13.925 -17.899 31.075 1.00 72.50 578 GLY A C 1
ATOM 4571 O O . GLY A 1 578 ? -13.621 -17.064 30.229 1.00 72.50 578 GLY A O 1
ATOM 4572 N N . ASP A 1 579 ? -14.974 -18.705 30.954 1.00 76.75 579 ASP A N 1
ATOM 4573 C CA . ASP A 1 579 ? -15.836 -18.792 29.771 1.00 76.75 579 ASP A CA 1
ATOM 4574 C C . ASP A 1 579 ? -17.002 -17.783 29.798 1.00 76.75 579 ASP A C 1
ATOM 4576 O O . ASP A 1 579 ? -17.978 -17.903 29.065 1.00 76.75 579 ASP A O 1
ATOM 4580 N N . THR A 1 580 ? -16.919 -16.768 30.655 1.00 86.00 580 THR A N 1
ATOM 4581 C CA . THR A 1 580 ? -17.970 -15.763 30.830 1.00 86.00 580 THR A CA 1
ATOM 4582 C C . THR A 1 580 ? -17.841 -14.638 29.805 1.00 86.00 580 THR A C 1
ATOM 4584 O O . THR A 1 580 ? -16.751 -14.104 29.580 1.00 86.00 580 THR A O 1
ATOM 4587 N N . ALA A 1 581 ? -18.968 -14.232 29.219 1.00 91.56 581 ALA A N 1
ATOM 4588 C CA . ALA A 1 581 ? -19.066 -13.051 28.365 1.00 91.56 581 ALA A CA 1
ATOM 4589 C C . ALA A 1 581 ? -20.277 -12.195 28.756 1.00 91.56 581 ALA A C 1
ATOM 4591 O O . ALA A 1 581 ? -21.330 -12.729 29.103 1.00 91.56 581 ALA A O 1
ATOM 4592 N N . ILE A 1 582 ? -20.123 -10.874 28.689 1.00 97.00 582 ILE A N 1
ATOM 4593 C CA . ILE A 1 582 ? -21.178 -9.887 28.941 1.00 97.00 582 ILE A CA 1
ATOM 4594 C C . ILE A 1 582 ? -21.279 -9.002 27.703 1.00 97.00 582 ILE A C 1
ATOM 4596 O O . ILE A 1 582 ? -20.347 -8.256 27.403 1.00 97.00 582 ILE A O 1
ATOM 4600 N N . THR A 1 583 ? -22.400 -9.065 26.994 1.00 96.81 583 THR A N 1
ATOM 4601 C CA . THR A 1 583 ? -22.667 -8.221 25.828 1.00 96.81 583 THR A CA 1
ATOM 4602 C C . THR A 1 583 ? -23.763 -7.220 26.155 1.00 96.81 583 THR A C 1
ATOM 4604 O O . THR A 1 583 ? -24.907 -7.592 26.410 1.00 96.81 583 THR A O 1
ATOM 4607 N N . PHE A 1 584 ? -23.417 -5.938 26.112 1.00 97.44 584 PHE A N 1
ATOM 4608 C CA . PHE A 1 584 ? -24.386 -4.854 26.125 1.00 97.44 584 PHE A CA 1
ATOM 4609 C C . PHE A 1 584 ? -24.949 -4.657 24.722 1.00 97.44 584 PHE A C 1
ATOM 4611 O O . PHE A 1 584 ? -24.200 -4.625 23.741 1.00 97.44 584 PHE A O 1
ATOM 4618 N N . VAL A 1 585 ? -26.265 -4.517 24.635 1.00 94.81 585 VAL A N 1
ATOM 4619 C CA . VAL A 1 585 ? -27.013 -4.442 23.384 1.00 94.81 585 VAL A CA 1
ATOM 4620 C C . VAL A 1 585 ? -27.941 -3.230 23.440 1.00 94.81 585 VAL A C 1
ATOM 4622 O O . VAL A 1 585 ? -28.590 -2.981 24.455 1.00 94.81 585 VAL A O 1
ATOM 4625 N N . SER A 1 586 ? -27.995 -2.459 22.356 1.00 93.38 586 SER A N 1
ATOM 4626 C CA . SER A 1 586 ? -28.982 -1.388 22.183 1.00 93.38 586 SER A CA 1
ATOM 4627 C C . SER A 1 586 ? -30.226 -1.922 21.469 1.00 93.38 586 SER A C 1
ATOM 4629 O O . SER A 1 586 ? -30.171 -2.940 20.780 1.00 93.38 586 SER A O 1
ATOM 4631 N N . THR A 1 587 ? -31.348 -1.211 21.576 1.00 87.44 587 THR A N 1
ATOM 4632 C CA . THR A 1 587 ? -32.629 -1.574 20.931 1.00 87.44 587 THR A CA 1
ATOM 4633 C C . THR A 1 587 ? -32.538 -1.730 19.406 1.00 87.44 587 THR A C 1
ATOM 4635 O O . THR A 1 587 ? -33.390 -2.363 18.788 1.00 87.44 587 THR A O 1
ATOM 4638 N N . GLY A 1 588 ? -31.504 -1.162 18.775 1.00 79.69 588 GLY A N 1
ATOM 4639 C CA . GLY A 1 588 ? -31.293 -1.210 17.331 1.00 79.69 588 GLY A CA 1
ATOM 4640 C C . GLY A 1 588 ? -30.610 -2.471 16.794 1.00 79.69 588 GLY A C 1
ATOM 4641 O O . GLY A 1 588 ? -30.613 -2.642 15.575 1.00 79.69 588 GLY A O 1
ATOM 4642 N N . VAL A 1 589 ? -30.029 -3.318 17.650 1.00 86.62 589 VAL A N 1
ATOM 4643 C CA . VAL A 1 589 ? -29.213 -4.478 17.243 1.00 86.62 589 VAL A CA 1
ATOM 4644 C C . VAL A 1 589 ? -30.093 -5.684 16.910 1.00 86.62 589 VAL A C 1
ATOM 4646 O O . VAL A 1 589 ? -30.956 -6.075 17.693 1.00 86.62 589 VAL A O 1
ATOM 4649 N N . GLU A 1 590 ? -29.842 -6.314 15.762 1.00 83.50 590 GLU A N 1
ATOM 4650 C CA . GLU A 1 590 ? -30.586 -7.494 15.306 1.00 83.50 590 GLU A CA 1
ATOM 4651 C C . GLU A 1 590 ? -29.903 -8.805 15.737 1.00 83.50 590 GLU A C 1
ATOM 4653 O O . GLU A 1 590 ? -28.679 -8.881 15.862 1.00 83.50 590 GLU A O 1
ATOM 4658 N N . GLY A 1 591 ? -30.696 -9.858 15.967 1.00 82.56 591 GLY A N 1
ATOM 4659 C CA . GLY A 1 591 ? -30.201 -11.184 16.369 1.00 82.56 591 GLY A CA 1
ATOM 4660 C C . GLY A 1 591 ? -29.866 -11.335 17.861 1.00 82.56 591 GLY A C 1
ATOM 4661 O O . GLY A 1 591 ? -29.358 -12.378 18.274 1.00 82.56 591 GLY A O 1
ATOM 4662 N N . ALA A 1 592 ? -30.151 -10.324 18.686 1.00 87.31 592 ALA A N 1
ATOM 4663 C CA . ALA A 1 592 ? -30.037 -10.427 20.138 1.00 87.31 592 ALA A CA 1
ATOM 4664 C C . ALA A 1 592 ? -31.148 -11.312 20.730 1.00 87.31 592 ALA A C 1
ATOM 4666 O O . ALA A 1 592 ? -32.299 -11.271 20.297 1.00 87.31 592 ALA A O 1
ATOM 4667 N N . PHE A 1 593 ? -30.804 -12.107 21.744 1.00 90.12 593 PHE A N 1
ATOM 4668 C CA . PHE A 1 593 ? -31.758 -12.916 22.506 1.00 90.12 593 PHE A CA 1
ATOM 4669 C C . PHE A 1 593 ? -32.238 -12.226 23.795 1.00 90.12 593 PHE A C 1
ATOM 4671 O O . PHE A 1 593 ? -33.154 -12.728 24.448 1.00 90.12 593 PHE A O 1
ATOM 4678 N N . ALA A 1 594 ? -31.651 -11.079 24.153 1.00 90.06 594 ALA A N 1
ATOM 4679 C CA . ALA A 1 594 ? -32.251 -10.115 25.074 1.00 90.06 594 ALA A CA 1
ATOM 4680 C C . ALA A 1 594 ? -33.252 -9.223 24.318 1.00 90.06 594 ALA A C 1
ATOM 4682 O O . ALA A 1 594 ? -32.981 -8.782 23.204 1.00 90.06 594 ALA A O 1
ATOM 4683 N N . THR A 1 595 ? -34.409 -8.964 24.926 1.00 91.81 595 THR A N 1
ATOM 4684 C CA . THR A 1 595 ? -35.532 -8.205 24.332 1.00 91.81 595 THR A CA 1
ATOM 4685 C C . THR A 1 595 ? -35.946 -7.070 25.263 1.00 91.81 595 THR A C 1
ATOM 4687 O O . THR A 1 595 ? -35.537 -7.064 26.420 1.00 91.81 595 THR A O 1
ATOM 4690 N N . GLU A 1 596 ? -36.758 -6.113 24.811 1.00 90.25 596 GLU A N 1
ATOM 4691 C CA . GLU A 1 596 ? -37.258 -5.053 25.704 1.00 90.25 596 GLU A CA 1
ATOM 4692 C C . GLU A 1 596 ? -38.124 -5.616 26.842 1.00 90.25 596 GLU A C 1
ATOM 4694 O O . GLU A 1 596 ? -38.056 -5.129 27.970 1.00 90.25 596 GLU A O 1
ATOM 4699 N N . GLU A 1 597 ? -38.879 -6.688 26.586 1.00 90.88 597 GLU A N 1
ATOM 4700 C CA . GLU A 1 597 ? -39.670 -7.377 27.608 1.00 90.88 597 GLU A CA 1
ATOM 4701 C C . GLU A 1 597 ? -38.800 -8.188 28.578 1.00 90.88 597 GLU A C 1
ATOM 4703 O O . GLU A 1 597 ? -39.132 -8.308 29.758 1.00 90.88 597 GLU A O 1
ATOM 4708 N N . HIS A 1 598 ? -37.690 -8.746 28.088 1.00 92.88 598 HIS A N 1
ATOM 4709 C CA . HIS A 1 598 ? -36.747 -9.552 28.867 1.00 92.88 598 HIS A CA 1
ATOM 4710 C C . HIS A 1 598 ? -35.319 -9.039 28.631 1.00 92.88 598 HIS A C 1
ATOM 4712 O O . HIS A 1 598 ? -34.573 -9.635 27.840 1.00 92.88 598 HIS A O 1
ATOM 4718 N N . PRO A 1 599 ? -34.937 -7.927 29.290 1.00 94.31 599 PRO A N 1
ATOM 4719 C CA . PRO A 1 599 ? -33.693 -7.217 28.997 1.00 94.31 599 PRO A CA 1
ATOM 4720 C C . PRO A 1 599 ? -32.447 -7.981 29.433 1.00 94.31 599 PRO A C 1
ATOM 4722 O O . PRO A 1 599 ? -31.360 -7.685 28.949 1.00 94.31 599 PRO A O 1
ATOM 4725 N N . TYR A 1 600 ? -32.586 -8.975 30.312 1.00 96.56 600 TYR A N 1
ATOM 4726 C CA . TYR A 1 600 ? -31.486 -9.814 30.769 1.00 96.56 600 TYR A CA 1
ATOM 4727 C C . TYR A 1 600 ? -31.723 -11.250 30.327 1.00 96.56 600 TYR A C 1
ATOM 4729 O O . TYR A 1 600 ? -32.688 -11.898 30.740 1.00 96.56 600 TYR A O 1
ATOM 4737 N N . ALA A 1 601 ? -30.831 -11.764 29.490 1.00 92.62 601 ALA A N 1
ATOM 4738 C CA . ALA A 1 601 ? -30.909 -13.135 29.019 1.00 92.62 601 ALA A CA 1
ATOM 4739 C C . ALA A 1 601 ? -29.511 -13.739 28.919 1.00 92.62 601 ALA A C 1
ATOM 4741 O O . ALA A 1 601 ? -28.561 -13.054 28.557 1.00 92.62 601 ALA A O 1
ATOM 4742 N N . ALA A 1 602 ? -29.372 -15.023 29.234 1.00 90.75 602 ALA A N 1
ATOM 4743 C CA . ALA A 1 602 ? -28.097 -15.725 29.196 1.00 90.75 602 ALA A CA 1
ATOM 4744 C C . ALA A 1 602 ? -28.203 -17.053 28.442 1.00 90.75 602 ALA A C 1
ATOM 4746 O O . ALA A 1 602 ? -29.068 -17.883 28.734 1.00 90.75 602 ALA A O 1
ATOM 4747 N N . HIS A 1 603 ? -27.283 -17.280 27.509 1.00 85.31 603 HIS A N 1
ATOM 4748 C CA . HIS A 1 603 ? -27.080 -18.557 26.836 1.00 85.31 603 HIS A CA 1
ATOM 4749 C C . HIS A 1 603 ? -25.811 -19.211 27.398 1.00 85.31 603 HIS A C 1
ATOM 4751 O O . HIS A 1 603 ? -24.689 -18.839 27.057 1.00 85.31 603 HIS A O 1
ATOM 4757 N N . GLY A 1 604 ? -25.979 -20.143 28.341 1.00 86.00 604 GLY A N 1
ATOM 4758 C CA . GLY A 1 604 ? -24.851 -20.662 29.120 1.00 86.00 604 GLY A CA 1
ATOM 4759 C C . GLY A 1 604 ? -24.175 -19.547 29.946 1.00 86.00 604 GLY A C 1
ATOM 4760 O O . GLY A 1 604 ? -24.887 -18.850 30.677 1.00 86.00 604 GLY A O 1
ATOM 4761 N N . PRO A 1 605 ? -22.839 -19.375 29.863 1.00 85.94 605 PRO A N 1
ATOM 4762 C CA . PRO A 1 605 ? -22.098 -18.311 30.553 1.00 85.94 605 PRO A CA 1
ATOM 4763 C C . PRO A 1 605 ? -22.083 -16.964 29.795 1.00 85.94 605 PRO A C 1
ATOM 4765 O O . PRO A 1 605 ? -21.503 -15.987 30.281 1.00 85.94 605 PRO A O 1
ATOM 4768 N N . TRP A 1 606 ? -22.714 -16.887 28.616 1.00 91.44 606 TRP A N 1
ATOM 4769 C CA . TRP A 1 606 ? -22.820 -15.661 27.825 1.00 91.44 606 TRP A CA 1
ATOM 4770 C C . TRP A 1 606 ? -24.110 -14.907 28.153 1.00 91.44 606 TRP A C 1
ATOM 4772 O O . TRP A 1 606 ? -25.207 -15.346 27.810 1.00 91.44 606 TRP A O 1
ATOM 4782 N N . LEU A 1 607 ? -23.965 -13.756 28.803 1.00 95.38 607 LEU A N 1
ATOM 4783 C CA . LEU A 1 607 ? -25.036 -12.830 29.146 1.00 95.38 607 LEU A CA 1
ATOM 4784 C C . LEU A 1 607 ? -25.198 -11.744 28.071 1.00 95.38 607 LEU A C 1
ATOM 4786 O O . LEU A 1 607 ? -24.218 -11.115 27.673 1.00 95.38 607 LEU A O 1
ATOM 4790 N N . GLN A 1 608 ? -26.439 -11.476 27.667 1.00 96.44 608 GLN A N 1
ATOM 4791 C CA . GLN A 1 608 ? -26.841 -10.281 26.929 1.00 96.44 608 GLN A CA 1
ATOM 4792 C C . GLN A 1 608 ? -27.714 -9.384 27.805 1.00 96.44 608 GLN A C 1
ATOM 4794 O O . GLN A 1 608 ? -28.616 -9.858 28.502 1.00 96.44 608 GLN A O 1
ATOM 4799 N N . ILE A 1 609 ? -27.432 -8.084 27.742 1.00 97.44 609 ILE A N 1
ATOM 4800 C CA . ILE A 1 609 ? -28.152 -7.048 28.477 1.00 97.44 609 ILE A CA 1
ATOM 4801 C C . ILE A 1 609 ? -28.608 -5.982 27.492 1.00 97.44 609 ILE A C 1
ATOM 4803 O O . ILE A 1 609 ? -27.776 -5.273 26.923 1.00 97.44 609 ILE A O 1
ATOM 4807 N N . LEU A 1 610 ? -29.920 -5.868 27.303 1.00 97.12 610 LEU A N 1
ATOM 4808 C CA . LEU A 1 610 ? -30.520 -4.812 26.503 1.00 97.12 610 LEU A CA 1
ATOM 4809 C C . LEU A 1 610 ? -30.764 -3.576 27.373 1.00 97.12 610 LEU A C 1
ATOM 4811 O O . LEU A 1 610 ? -31.415 -3.662 28.415 1.00 97.12 610 LEU A O 1
ATOM 4815 N N . LEU A 1 611 ? -30.263 -2.424 26.928 1.00 96.62 611 LEU A N 1
ATOM 4816 C CA . LEU A 1 611 ? -30.475 -1.131 27.582 1.00 96.62 611 LEU A CA 1
ATOM 4817 C C . LEU A 1 611 ? -31.168 -0.160 26.617 1.00 96.62 611 LEU A C 1
ATOM 4819 O O . LEU A 1 611 ? -30.773 -0.043 25.456 1.00 96.62 611 LEU A O 1
ATOM 4823 N N . THR A 1 612 ? -32.195 0.544 27.102 1.00 95.56 612 THR A N 1
ATOM 4824 C CA . THR A 1 612 ? -32.849 1.625 26.346 1.00 95.56 612 THR A CA 1
ATOM 4825 C C . THR A 1 612 ? -31.994 2.887 26.381 1.00 95.56 612 THR A C 1
ATOM 4827 O O . THR A 1 612 ? -31.272 3.114 27.350 1.00 95.56 612 THR A O 1
ATOM 4830 N N . GLU A 1 613 ? -32.097 3.726 25.350 1.00 93.94 613 GLU A N 1
ATOM 4831 C CA . GLU A 1 613 ? -31.343 4.985 25.236 1.00 93.94 613 GLU A CA 1
ATOM 4832 C C . GLU A 1 613 ? -31.498 5.868 26.487 1.00 93.94 613 GLU A C 1
ATOM 4834 O O . GLU A 1 613 ? -30.511 6.274 27.095 1.00 93.94 613 GLU A O 1
ATOM 4839 N N . GLU A 1 614 ? -32.733 6.032 26.963 1.00 95.12 614 GLU A N 1
ATOM 4840 C CA . GLU A 1 614 ? -33.070 6.791 28.175 1.00 95.12 614 GLU A CA 1
ATOM 4841 C C . GLU A 1 614 ? -32.352 6.255 29.425 1.00 95.12 614 GLU A C 1
ATOM 4843 O O . GLU A 1 614 ? -31.890 7.017 30.276 1.00 95.12 614 GLU A O 1
ATOM 4848 N N . PHE A 1 615 ? -32.241 4.927 29.551 1.00 96.38 615 PHE A N 1
ATOM 4849 C CA . PHE A 1 615 ? -31.560 4.316 30.688 1.00 96.38 615 PHE A CA 1
ATOM 4850 C C . PHE A 1 615 ? -30.035 4.381 30.542 1.00 96.38 615 PHE A C 1
ATOM 4852 O O . PHE A 1 615 ? -29.337 4.547 31.541 1.00 96.38 615 PHE A O 1
ATOM 4859 N N . VAL A 1 616 ? -29.511 4.320 29.315 1.00 96.12 616 VAL A N 1
ATOM 4860 C CA . VAL A 1 616 ? -28.086 4.539 29.034 1.00 96.12 616 VAL A CA 1
ATOM 4861 C C . VAL A 1 616 ? -27.663 5.949 29.457 1.00 96.12 616 VAL A C 1
ATOM 4863 O O . VAL A 1 616 ? -26.632 6.092 30.116 1.00 96.12 616 VAL A O 1
ATOM 4866 N N . GLU A 1 617 ? -28.460 6.979 29.157 1.00 94.38 617 GLU A N 1
ATOM 4867 C CA . GLU A 1 617 ? -28.191 8.355 29.603 1.00 94.38 617 GLU A CA 1
ATOM 4868 C C . GLU A 1 617 ? -28.186 8.482 31.132 1.00 94.38 617 GLU A C 1
ATOM 4870 O O . GLU A 1 617 ? -27.277 9.095 31.701 1.00 94.38 617 GLU A O 1
ATOM 4875 N N . GLN A 1 618 ? -29.148 7.849 31.813 1.00 95.38 618 GLN A N 1
ATOM 4876 C CA . GLN A 1 618 ? -29.179 7.804 33.277 1.00 95.38 618 GLN A CA 1
ATOM 4877 C C . GLN A 1 618 ? -27.914 7.139 33.843 1.00 95.38 618 GLN A C 1
ATOM 4879 O O . GLN A 1 618 ? -27.253 7.706 34.714 1.00 95.38 618 GLN A O 1
ATOM 4884 N N . MET A 1 619 ? -27.541 5.966 33.318 1.00 94.94 619 MET A N 1
ATOM 4885 C CA . MET A 1 619 ? -26.335 5.252 33.743 1.00 94.94 619 MET A CA 1
ATOM 4886 C C . MET A 1 619 ? -25.069 6.086 33.519 1.00 94.94 619 MET A C 1
ATOM 4888 O O . MET A 1 619 ? -24.188 6.096 34.374 1.00 94.94 619 MET A O 1
ATOM 4892 N N . LEU A 1 620 ? -24.967 6.813 32.402 1.00 93.06 620 LEU A N 1
ATOM 4893 C CA . LEU A 1 620 ? -23.836 7.708 32.135 1.00 93.06 620 LEU A CA 1
ATOM 4894 C C . LEU A 1 620 ? -23.729 8.843 33.163 1.00 93.06 620 LEU A C 1
ATOM 4896 O O . LEU A 1 620 ? -22.611 9.231 33.506 1.00 93.06 620 LEU A O 1
ATOM 4900 N N . GLY A 1 621 ? -24.859 9.357 33.658 1.00 92.06 621 GLY A N 1
ATOM 4901 C CA . GLY A 1 621 ? -24.903 10.334 34.748 1.00 92.06 621 GLY A CA 1
ATOM 4902 C C . GLY A 1 621 ? -24.367 9.773 36.067 1.00 92.06 621 GLY A C 1
ATOM 4903 O O . GLY A 1 621 ? -23.531 10.403 36.712 1.00 92.06 621 GLY A O 1
ATOM 4904 N N . ASP A 1 622 ? -24.783 8.559 36.425 1.00 92.38 622 ASP A N 1
ATOM 4905 C CA . ASP A 1 622 ? -24.380 7.904 37.677 1.00 92.38 622 ASP A CA 1
ATOM 4906 C C . ASP A 1 622 ? -22.913 7.424 37.650 1.00 92.38 622 ASP A C 1
ATOM 4908 O O . ASP A 1 622 ? -22.231 7.399 38.676 1.00 92.38 622 ASP A O 1
ATOM 4912 N N . LEU A 1 623 ? -22.396 7.066 36.469 1.00 89.81 623 LEU A N 1
ATOM 4913 C CA . LEU A 1 623 ? -21.035 6.552 36.267 1.00 89.81 623 LEU A CA 1
ATOM 4914 C C . LEU A 1 623 ? -19.988 7.651 36.001 1.00 89.81 623 LEU A C 1
ATOM 4916 O O . LEU A 1 623 ? -18.846 7.328 35.668 1.00 89.81 623 LEU A O 1
ATOM 4920 N N . GLN A 1 624 ? -20.324 8.939 36.157 1.00 82.06 624 GLN A N 1
ATOM 4921 C CA . GLN A 1 624 ? -19.409 10.057 35.866 1.00 82.06 624 GLN A CA 1
ATOM 4922 C C . GLN A 1 624 ? -18.059 9.946 36.585 1.00 82.06 624 GLN A C 1
ATOM 4924 O O . GLN A 1 624 ? -17.025 10.271 36.005 1.00 82.06 624 GLN A O 1
ATOM 4929 N N . GLU A 1 625 ? -18.043 9.429 37.813 1.00 80.56 625 GLU A N 1
ATOM 4930 C CA . GLU A 1 625 ? -16.817 9.253 38.597 1.00 80.56 625 GLU A CA 1
ATOM 4931 C C . GLU A 1 625 ? -15.856 8.183 38.047 1.00 80.56 625 GLU A C 1
ATOM 4933 O O . GLU A 1 625 ? -14.735 8.070 38.536 1.00 80.56 625 GLU A O 1
ATOM 4938 N N . LEU A 1 626 ? -16.278 7.351 37.087 1.00 78.44 626 LEU A N 1
ATOM 4939 C CA . LEU A 1 626 ? -15.375 6.423 36.393 1.00 78.44 626 LEU A CA 1
ATOM 4940 C C . LEU A 1 626 ? -14.592 7.113 35.266 1.00 78.44 626 LEU A C 1
ATOM 4942 O O . LEU A 1 626 ? -13.604 6.558 34.799 1.00 78.44 626 LEU A O 1
ATOM 4946 N N . ASN A 1 627 ? -14.998 8.322 34.855 1.00 68.38 627 ASN A N 1
ATOM 4947 C CA . ASN A 1 627 ? -14.286 9.118 33.848 1.00 68.38 627 ASN A CA 1
ATOM 4948 C C . ASN A 1 627 ? -13.110 9.918 34.427 1.00 68.38 627 ASN A C 1
ATOM 4950 O O . ASN A 1 627 ? -12.313 10.477 33.676 1.00 68.38 627 ASN A O 1
ATOM 4954 N N . THR A 1 628 ? -12.994 10.031 35.751 1.00 64.81 628 THR A N 1
ATOM 4955 C CA . THR A 1 628 ? -11.911 10.799 36.375 1.00 64.81 628 THR A CA 1
ATOM 4956 C C . THR A 1 628 ? -10.651 9.945 36.488 1.00 64.81 628 THR A C 1
ATOM 4958 O O . THR A 1 628 ? -10.701 8.863 37.065 1.00 64.81 628 THR A O 1
ATOM 4961 N N . ARG A 1 629 ? -9.510 10.452 35.996 1.00 55.69 629 ARG A N 1
ATOM 4962 C CA . ARG A 1 629 ? -8.184 9.795 36.058 1.00 55.69 629 ARG A CA 1
ATOM 4963 C C . ARG A 1 629 ? -7.602 9.634 37.478 1.00 55.69 629 ARG A C 1
ATOM 4965 O O . ARG A 1 629 ? -6.491 9.136 37.622 1.00 55.69 629 ARG A O 1
ATOM 4972 N N . GLU A 1 630 ? -8.305 10.070 38.521 1.00 58.72 630 GLU A N 1
ATOM 4973 C CA . GLU A 1 630 ? -7.869 9.892 39.910 1.00 58.72 630 GLU A CA 1
ATOM 4974 C C . GLU A 1 630 ? -8.100 8.445 40.378 1.00 58.72 630 GLU A C 1
ATOM 4976 O O . GLU A 1 630 ? -9.084 7.812 39.997 1.00 58.72 630 GLU A O 1
ATOM 4981 N N . GLU A 1 631 ? -7.206 7.913 41.223 1.00 58.41 631 GLU A N 1
ATOM 4982 C CA . GLU A 1 631 ? -7.355 6.578 41.814 1.00 58.41 631 GLU A CA 1
ATOM 4983 C C . GLU A 1 631 ? -8.680 6.466 42.581 1.00 58.41 631 GLU A C 1
ATOM 4985 O O . GLU A 1 631 ? -8.836 6.907 43.724 1.00 58.41 631 GLU A O 1
ATOM 4990 N N . THR A 1 632 ? -9.665 5.840 41.946 1.00 63.66 632 THR A N 1
ATOM 4991 C CA . THR A 1 632 ? -10.948 5.544 42.565 1.00 63.66 632 THR A CA 1
ATOM 4992 C C . THR A 1 632 ? -10.768 4.526 43.684 1.00 63.66 632 THR A C 1
ATOM 4994 O O . THR A 1 632 ? -10.309 3.411 43.443 1.00 63.66 632 THR A O 1
ATOM 4997 N N . LYS A 1 633 ? -11.187 4.869 44.909 1.00 80.50 633 LYS A N 1
ATOM 4998 C CA . LYS A 1 633 ? -11.248 3.902 46.016 1.00 80.50 633 LYS A CA 1
ATOM 4999 C C . LYS A 1 633 ? -12.222 2.773 45.666 1.00 80.50 633 LYS A C 1
ATOM 5001 O O . LYS A 1 633 ? -13.397 3.035 45.423 1.00 80.50 633 LYS A O 1
ATOM 5006 N N . LEU A 1 634 ? -11.728 1.538 45.661 1.00 86.25 634 LEU A N 1
ATOM 5007 C CA . LEU A 1 634 ? -12.504 0.318 45.419 1.00 86.25 634 LEU A CA 1
ATOM 5008 C C . LEU A 1 634 ? -12.903 -0.341 46.758 1.00 86.25 634 LEU A C 1
ATOM 5010 O O . LEU A 1 634 ? -12.134 -0.246 47.719 1.00 86.25 634 LEU A O 1
ATOM 5014 N N . PRO A 1 635 ? -14.051 -1.044 46.844 1.00 90.62 635 PRO A N 1
ATOM 5015 C CA . PRO A 1 635 ? -15.020 -1.296 45.775 1.00 90.62 635 PRO A CA 1
ATOM 5016 C C . PRO A 1 635 ? -15.962 -0.105 45.523 1.00 90.62 635 PRO A C 1
ATOM 5018 O O . PRO A 1 635 ? -16.353 0.590 46.459 1.00 90.62 635 PRO A O 1
ATOM 5021 N N . LYS A 1 636 ? -16.369 0.088 44.263 1.00 90.88 636 LYS A N 1
ATOM 5022 C CA . LYS A 1 636 ? -17.467 0.992 43.884 1.00 90.88 636 LYS A CA 1
ATOM 5023 C C . LYS A 1 636 ? -18.682 0.179 43.473 1.00 90.88 636 LYS A C 1
ATOM 5025 O O . LYS A 1 636 ? -18.543 -0.770 42.707 1.00 90.88 636 LYS A O 1
ATOM 5030 N N . GLU A 1 637 ? -19.860 0.554 43.956 1.00 93.12 637 GLU A N 1
ATOM 5031 C CA . GLU A 1 637 ? -21.109 -0.134 43.637 1.00 93.12 637 GLU A CA 1
ATOM 5032 C C . GLU A 1 637 ? -22.156 0.845 43.113 1.00 93.12 637 GLU A C 1
ATOM 5034 O O . GLU A 1 637 ? -22.407 1.886 43.716 1.00 93.12 637 GLU A O 1
ATOM 5039 N N . TYR A 1 638 ? -22.796 0.457 42.018 1.00 94.69 638 TYR A N 1
ATOM 5040 C CA . TYR A 1 638 ? -23.888 1.163 41.368 1.00 94.69 638 TYR A CA 1
ATOM 5041 C C . TYR A 1 638 ? -25.095 0.230 41.332 1.00 94.69 638 TYR A C 1
ATOM 5043 O O . TYR A 1 638 ? -24.965 -0.953 41.004 1.00 94.69 638 TYR A O 1
ATOM 5051 N N . SER A 1 639 ? -26.264 0.732 41.715 1.00 94.19 639 SER A N 1
ATOM 5052 C CA . SER A 1 639 ? -27.475 -0.078 41.833 1.00 94.19 639 SER A CA 1
ATOM 5053 C C . SER A 1 639 ? -28.673 0.688 41.304 1.00 94.19 639 SER A C 1
ATOM 5055 O O . SER A 1 639 ? -28.926 1.815 41.727 1.00 94.19 639 SER A O 1
ATOM 5057 N N . TRP A 1 640 ? -29.438 0.037 40.431 1.00 96.19 640 TRP A N 1
ATOM 5058 C CA . TRP A 1 640 ? -30.702 0.532 39.899 1.00 96.19 640 TRP A CA 1
ATOM 5059 C C . TRP A 1 640 ? -31.812 -0.459 40.274 1.00 96.19 640 TRP A C 1
ATOM 5061 O O . TRP A 1 640 ? -32.133 -1.344 39.476 1.00 96.19 640 TRP A O 1
ATOM 5071 N N . PRO A 1 641 ? -32.405 -0.355 41.483 1.00 91.62 641 PRO A N 1
ATOM 5072 C CA . PRO A 1 641 ? -33.386 -1.325 41.981 1.00 91.62 641 PRO A CA 1
ATOM 5073 C C . PRO A 1 641 ? -34.619 -1.464 41.083 1.00 91.62 641 PRO A C 1
ATOM 5075 O O . PRO A 1 641 ? -35.075 -2.577 40.840 1.00 91.62 641 PRO A O 1
ATOM 5078 N N . GLU A 1 642 ? -35.097 -0.347 40.525 1.00 92.06 642 GLU A N 1
ATOM 5079 C CA . GLU A 1 642 ? -36.207 -0.281 39.556 1.00 92.06 642 GLU A CA 1
ATOM 5080 C C . GLU A 1 642 ? -35.939 -1.137 38.306 1.00 92.06 642 GLU A C 1
ATOM 5082 O O . GLU A 1 642 ? -36.850 -1.714 37.718 1.00 92.06 642 GLU A O 1
ATOM 5087 N N . LYS A 1 643 ? -34.665 -1.242 37.910 1.00 93.25 643 LYS A N 1
ATOM 5088 C CA . LYS A 1 643 ? -34.203 -2.039 36.769 1.00 93.25 643 LYS A CA 1
ATOM 5089 C C . LYS A 1 643 ? -33.629 -3.390 37.190 1.00 93.25 643 LYS A C 1
ATOM 5091 O O . LYS A 1 643 ? -33.283 -4.177 36.323 1.00 93.25 643 LYS A O 1
ATOM 5096 N N . LYS A 1 644 ? -33.526 -3.681 38.491 1.00 94.62 644 LYS A N 1
ATOM 5097 C CA . LYS A 1 644 ? -32.927 -4.910 39.040 1.00 94.62 644 LYS A CA 1
ATOM 5098 C C . LYS A 1 644 ? -31.504 -5.192 38.523 1.00 94.62 644 LYS A C 1
ATOM 5100 O O . LYS A 1 644 ? -31.108 -6.346 38.363 1.00 94.62 644 LYS A O 1
ATOM 5105 N N . LEU A 1 645 ? -30.733 -4.129 38.287 1.00 95.88 645 LEU A N 1
ATOM 5106 C CA . LEU A 1 645 ? -29.354 -4.189 37.802 1.00 95.88 645 LEU A CA 1
ATOM 5107 C C . LEU A 1 645 ? -28.395 -3.643 38.861 1.00 95.88 645 LEU A C 1
ATOM 5109 O O . LEU A 1 645 ? -28.616 -2.560 39.407 1.00 95.88 645 LEU A O 1
ATOM 5113 N N . LYS A 1 646 ? -27.306 -4.372 39.109 1.00 96.62 646 LYS A N 1
ATOM 5114 C CA . LYS A 1 646 ? -26.186 -3.927 39.943 1.00 96.62 646 LYS A CA 1
ATOM 5115 C C . LYS A 1 646 ? -24.882 -4.009 39.153 1.00 96.62 646 LYS A C 1
ATOM 5117 O O . LYS A 1 646 ? -24.644 -4.999 38.468 1.00 96.62 646 LYS A O 1
ATOM 5122 N N . ILE A 1 647 ? -24.020 -3.006 39.277 1.00 96.31 647 ILE A N 1
ATOM 5123 C CA . ILE A 1 647 ? -22.655 -3.010 38.739 1.00 96.31 647 ILE A CA 1
ATOM 5124 C C . ILE A 1 647 ? -21.682 -2.736 39.885 1.00 96.31 647 ILE A C 1
ATOM 5126 O O . ILE A 1 647 ? -21.834 -1.742 40.589 1.00 96.31 647 ILE A O 1
ATOM 5130 N N . SER A 1 648 ? -20.669 -3.584 40.062 1.00 94.94 648 SER A N 1
ATOM 5131 C CA . SER A 1 648 ? -19.576 -3.336 41.008 1.00 94.94 648 SER A CA 1
ATOM 5132 C C . SER A 1 648 ? -18.227 -3.285 40.296 1.00 94.94 648 SER A C 1
ATOM 5134 O O . SER A 1 648 ? -17.880 -4.198 39.547 1.00 94.94 648 SER A O 1
ATOM 5136 N N . VAL A 1 649 ? -17.443 -2.246 40.580 1.00 93.81 649 VAL A N 1
ATOM 5137 C CA . VAL A 1 649 ? -16.027 -2.159 40.208 1.00 93.81 649 VAL A CA 1
ATOM 5138 C C . VAL A 1 649 ? -15.202 -2.585 41.418 1.00 93.81 649 VAL A C 1
ATOM 5140 O O . VAL A 1 649 ? -15.290 -1.976 42.489 1.00 93.81 649 VAL A O 1
ATOM 5143 N N . LEU A 1 650 ? -14.447 -3.670 41.269 1.00 93.12 650 LEU A N 1
ATOM 5144 C CA . LEU A 1 650 ? -13.793 -4.398 42.354 1.00 93.12 650 LEU A CA 1
ATOM 5145 C C . LEU A 1 650 ? -12.267 -4.453 42.158 1.00 93.12 650 LEU A C 1
ATOM 5147 O O . LEU A 1 650 ? -11.788 -4.314 41.031 1.00 93.12 650 LEU A O 1
ATOM 5151 N N . PRO A 1 651 ? -11.486 -4.674 43.232 1.00 89.50 651 PRO A N 1
ATOM 5152 C CA . PRO A 1 651 ? -10.051 -4.920 43.116 1.00 89.50 651 PRO A CA 1
ATOM 5153 C C . PRO A 1 651 ? -9.746 -6.194 42.319 1.00 89.50 651 PRO A C 1
ATOM 5155 O O . PRO A 1 651 ? -10.480 -7.180 42.403 1.00 89.50 651 PRO A O 1
ATOM 5158 N N . ASP A 1 652 ? -8.605 -6.205 41.630 1.00 85.75 652 ASP A N 1
ATOM 5159 C CA . ASP A 1 652 ? -8.112 -7.344 40.842 1.00 85.75 652 ASP A CA 1
ATOM 5160 C C . ASP A 1 652 ? -8.058 -8.667 41.626 1.00 85.75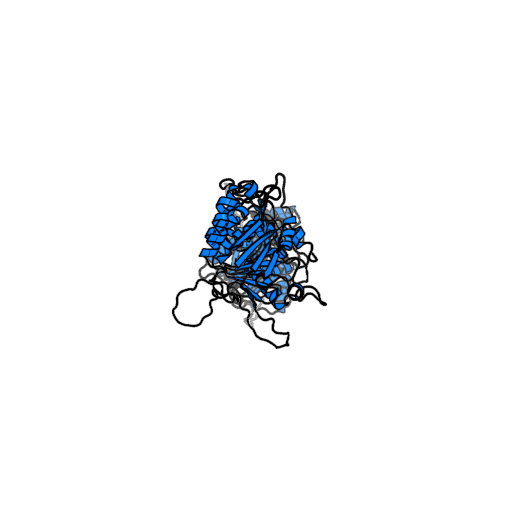 652 ASP A C 1
ATOM 5162 O O . ASP A 1 652 ? -8.341 -9.729 41.070 1.00 85.75 652 ASP A O 1
ATOM 5166 N N . SER A 1 653 ? -7.787 -8.603 42.935 1.00 84.69 653 SER A N 1
ATOM 5167 C CA . SER A 1 653 ? -7.714 -9.771 43.820 1.00 84.69 653 SER A CA 1
ATOM 5168 C C . SER A 1 653 ? -8.997 -10.605 43.867 1.00 84.69 653 SER A C 1
ATOM 5170 O O . SER A 1 653 ? -8.927 -11.793 44.176 1.00 84.69 653 SER A O 1
ATOM 5172 N N . VAL A 1 654 ? -10.154 -10.014 43.546 1.00 83.31 654 VAL A N 1
ATOM 5173 C CA . VAL A 1 654 ? -11.442 -10.723 43.468 1.00 83.31 654 VAL A CA 1
ATOM 5174 C C . VAL A 1 654 ? -11.514 -11.625 42.230 1.00 83.31 654 VAL A C 1
ATOM 5176 O O . VAL A 1 654 ? -12.177 -12.655 42.256 1.00 83.31 654 VAL A O 1
ATOM 5179 N N . PHE A 1 655 ? -10.820 -11.264 41.150 1.00 81.62 655 PHE A N 1
ATOM 5180 C CA . PHE A 1 655 ? -10.849 -11.993 39.880 1.00 81.62 655 PHE A CA 1
ATOM 5181 C C . PHE A 1 655 ? -9.708 -13.005 39.754 1.00 81.62 655 PHE A C 1
ATOM 5183 O O . PHE A 1 655 ? -9.831 -13.975 39.006 1.00 81.62 655 PHE A O 1
ATOM 5190 N N . ASP A 1 656 ? -8.609 -12.791 40.479 1.00 76.25 656 ASP A N 1
ATOM 5191 C CA . ASP A 1 656 ? -7.415 -13.641 40.428 1.00 76.25 656 ASP A CA 1
ATOM 5192 C C . ASP A 1 656 ? -7.542 -14.915 41.291 1.00 76.25 656 ASP A C 1
ATOM 5194 O O . ASP A 1 656 ? -6.723 -15.825 41.169 1.00 76.25 656 ASP A O 1
ATOM 5198 N N . ASN A 1 657 ? -8.583 -15.015 42.130 1.00 58.19 657 ASN A N 1
ATOM 5199 C CA . ASN A 1 657 ? -8.830 -16.154 43.019 1.00 58.19 657 ASN A CA 1
ATOM 5200 C C . ASN A 1 657 ? -10.211 -16.796 42.753 1.00 58.19 657 ASN A C 1
ATOM 5202 O O . ASN A 1 657 ? -11.186 -16.464 43.421 1.00 58.19 657 ASN A O 1
ATOM 5206 N N . PRO A 1 658 ? -10.326 -17.755 41.817 1.00 46.62 658 PRO A N 1
ATOM 5207 C CA . PRO A 1 658 ? -11.607 -18.378 41.458 1.00 46.62 658 PRO A CA 1
ATOM 5208 C C . PRO A 1 658 ? -12.160 -19.382 42.499 1.00 46.62 658 PRO A C 1
ATOM 5210 O O . PRO A 1 658 ? -13.068 -20.145 42.180 1.00 46.62 658 PRO A O 1
ATOM 5213 N N . LEU A 1 659 ? -11.604 -19.438 43.719 1.00 34.91 659 LEU A N 1
ATOM 5214 C CA . LEU A 1 659 ? -11.884 -20.466 44.740 1.00 34.91 659 LEU A CA 1
ATOM 5215 C C . LEU A 1 659 ? -12.240 -19.908 46.137 1.00 34.91 659 LEU A C 1
ATOM 5217 O O . LEU A 1 659 ? -12.050 -20.611 47.131 1.00 34.91 659 LEU A O 1
ATOM 5221 N N . GLN A 1 660 ? -12.748 -18.677 46.238 1.00 32.09 660 GLN A N 1
ATOM 5222 C CA . GLN A 1 660 ? -13.393 -18.195 47.472 1.00 32.09 660 GLN A CA 1
ATOM 5223 C C . GLN A 1 660 ? -14.904 -18.096 47.325 1.00 32.09 660 GLN A C 1
ATOM 5225 O O . GLN A 1 660 ? -15.354 -17.546 46.298 1.00 32.09 660 GLN A O 1
#

Radius of gyration: 41.96 Å; chains: 1; bounding box: 93×70×139 Å